Protein 3F6W (pdb70)

CATH classification: 1.10.260.40

Solvent-accessible surface area: 20009 Å² total

B-factor: mean 38.24, std 22.15, range [5.57, 140.57]

Organism: Pseudomonas syringae pv. tomato (strain ATCC BAA-871 / DC3000) (NCBI:txid223283)

InterPro domains:
  IPR001387 Cro/C1-type, helix-turn-helix domain [PS50943] (16-70)
  IPR001387 Cro/C1-type, helix-turn-helix domain [SM00530] (15-70)
  IPR001387 Cro/C1-type, helix-turn-helix domain [cd00093] (16-70)
  IPR010982 Lambda repressor-like, DNA-binding domain superfamily [G3DSA:1.10.260.40] (1-80)
  IPR010982 Lambda repressor-like, DNA-binding domain superfamily [SSF47413] (8-72)

Secondary structure (DSSP, 8-state):
--HHHHHHHHHHHHHHHHHHHHHHHHT--HHHHHHHHTS-HHHHHHHHTTSSPPPTTT--HHHHHT--HHHHHHHHH---/-HHHHHHHHHHHHHHHHHHHHHHHHT--HHHHHHHHTS-HHHHHHHHTTSSPPPTTT--HHHHHT--HHHHHHHHH----/-HHHHHHHHHHHHHHHHHHHHHHHHT--HHHHHHHHTS-HHHHHHHHTTSSPPPTTT--HHHHHT--HHHHHHHHH----/--HHHHHHHHHHHHHHHHHHHHHHHHT--HHHHHHHHTS-HHHHHHHHTTSSPPPTTT--HHHHHT--HHHHHHHHH---/-HHHHHHHHHHHHHHHHHHHHHHHT--HHHHHHHHTS-HHHHHHHHTTSS---TTT--TTTTTT--HHHHHHHHH---

Radius of gyration: 25.27 Å; Cα contacts (8 Å, |Δi|>4): 432; chains: 5; bounding box: 56×55×74 Å

Structure (mmCIF, N/CA/C/O backbone):
data_3F6W
#
_entry.id   3F6W
#
_cell.length_a   90.196
_cell.length_b   48.306
_cell.length_c   111.424
_cell.angle_alpha   90.00
_cell.angle_beta   98.00
_cell.angle_gamma   90.00
#
_symmetry.space_group_name_H-M   'C 1 2 1'
#
loop_
_entity.id
_entity.type
_entity.pdbx_description
1 polymer 'XRE-family like protein'
2 non-polymer 2-[BIS-(2-HYDROXY-ETHYL)-AMINO]-2-HYDROXYMETHYL-PROPANE-1,3-DIOL
3 water water
#
loop_
_atom_site.group_PDB
_atom_site.id
_atom_site.type_symbol
_atom_site.label_atom_id
_atom_site.label_alt_id
_atom_site.label_comp_id
_atom_site.label_asym_id
_atom_site.label_entity_id
_atom_site.label_seq_id
_atom_site.pdbx_PDB_ins_code
_atom_site.Cartn_x
_atom_site.Cartn_y
_atom_site.Cartn_z
_atom_site.occupancy
_atom_site.B_iso_or_equiv
_atom_site.auth_seq_id
_atom_site.auth_comp_id
_atom_site.auth_asym_id
_atom_site.auth_atom_id
_atom_site.pdbx_PDB_model_num
ATOM 1 N N . SER A 1 1 ? -2.840 2.844 69.775 1.00 22.97 -2 SER A N 1
ATOM 2 C CA . SER A 1 1 ? -3.491 1.852 68.918 1.00 18.65 -2 SER A CA 1
ATOM 3 C C . SER A 1 1 ? -2.705 1.681 67.615 1.00 16.78 -2 SER A C 1
ATOM 4 O O . SER A 1 1 ? -1.610 2.228 67.482 1.00 21.32 -2 SER A O 1
ATOM 7 N N . ASN A 1 2 ? -3.259 0.922 66.664 1.00 15.62 -1 ASN A N 1
ATOM 8 C CA . ASN A 1 2 ? -2.620 0.732 65.354 1.00 17.49 -1 ASN A CA 1
ATOM 9 C C . ASN A 1 2 ? -3.268 1.606 64.274 1.00 17.77 -1 ASN A C 1
ATOM 10 O O . ASN A 1 2 ? -3.055 1.399 63.072 1.00 17.57 -1 ASN A O 1
ATOM 15 N N . ALA A 1 3 ? -4.040 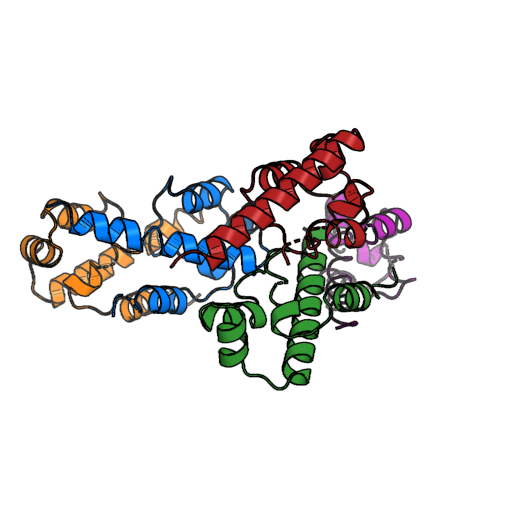2.593 64.713 1.00 18.12 0 ALA A N 1
ATOM 16 C CA . ALA A 1 3 ? -4.836 3.417 63.809 1.00 21.72 0 ALA A CA 1
ATOM 17 C C . ALA A 1 3 ? -4.022 4.075 62.699 1.00 17.32 0 ALA A C 1
ATOM 18 O O . ALA A 1 3 ? -4.427 4.076 61.532 1.00 15.79 0 ALA A O 1
ATOM 20 N N . THR A 1 4 ? -2.885 4.655 63.063 1.00 15.63 1 THR A N 1
ATOM 21 C CA . THR A 1 4 ? -2.097 5.392 62.087 1.00 12.63 1 THR A CA 1
ATOM 22 C C . THR A 1 4 ? -1.680 4.505 60.919 1.00 19.65 1 THR A C 1
ATOM 23 O O . THR A 1 4 ? -1.817 4.889 59.752 1.00 16.23 1 THR A O 1
ATOM 27 N N . LYS A 1 5 ? -1.180 3.313 61.224 1.00 17.42 2 LYS A N 1
ATOM 28 C CA . LYS A 1 5 ? -0.746 2.417 60.150 1.00 16.64 2 LYS A CA 1
ATOM 29 C C . LYS A 1 5 ? -1.921 1.811 59.404 1.00 14.04 2 LYS A C 1
ATOM 30 O O . LYS A 1 5 ? -1.856 1.610 58.192 1.00 20.41 2 LYS A O 1
ATOM 36 N N . THR A 1 6 ? -2.981 1.501 60.130 1.00 16.94 3 THR A N 1
ATOM 37 C CA . THR A 1 6 ? -4.199 0.998 59.498 1.00 22.92 3 THR A CA 1
ATOM 38 C C . THR A 1 6 ? -4.671 1.941 58.401 1.00 21.75 3 THR A C 1
ATOM 39 O O . THR A 1 6 ? -5.033 1.509 57.301 1.00 15.03 3 THR A O 1
ATOM 43 N N . ILE A 1 7 ? -4.676 3.234 58.707 1.00 17.31 4 ILE A N 1
ATOM 44 C CA . ILE A 1 7 ? -5.132 4.225 57.738 1.00 11.11 4 ILE A CA 1
ATOM 45 C C . ILE A 1 7 ? -4.098 4.387 56.615 1.00 12.93 4 ILE A C 1
ATOM 46 O O . ILE A 1 7 ? -4.450 4.451 55.431 1.00 14.46 4 ILE A O 1
ATOM 51 N N . HIS A 1 8 ? -2.822 4.430 56.979 1.00 14.45 5 HIS A N 1
ATOM 52 C CA . HIS A 1 8 ? -1.789 4.518 55.956 1.00 17.26 5 HIS A CA 1
ATOM 53 C C . HIS A 1 8 ? -1.898 3.359 54.966 1.00 15.07 5 HIS A C 1
ATOM 54 O O . HIS A 1 8 ? -1.779 3.541 53.751 1.00 14.52 5 HIS A O 1
ATOM 61 N N . ASN A 1 9 ? -2.088 2.154 55.485 1.00 14.34 6 ASN A N 1
ATOM 62 C CA . ASN A 1 9 ? -2.081 0.989 54.607 1.00 15.87 6 ASN A CA 1
ATOM 63 C C . ASN A 1 9 ? -3.218 1.035 53.605 1.00 19.03 6 ASN A C 1
ATOM 64 O O . ASN A 1 9 ? -3.054 0.649 52.452 1.00 14.85 6 ASN A O 1
ATOM 69 N N . ALA A 1 10 ? -4.380 1.509 54.043 1.00 14.64 7 ALA A N 1
ATOM 70 C CA . ALA A 1 10 ? -5.522 1.587 53.143 1.00 14.43 7 ALA A CA 1
ATOM 71 C C . ALA A 1 10 ? -5.319 2.639 52.060 1.00 15.76 7 ALA A C 1
ATOM 72 O O . ALA A 1 10 ? -5.729 2.458 50.916 1.00 13.66 7 ALA A O 1
ATOM 74 N N . ARG A 1 11 ? -4.725 3.766 52.425 1.00 9.55 8 ARG A N 1
ATOM 75 C CA . ARG A 1 11 ? -4.530 4.819 51.446 1.00 11.31 8 ARG A CA 1
ATOM 76 C C . ARG A 1 11 ? -3.530 4.350 50.406 1.00 15.06 8 ARG A C 1
ATOM 77 O O . ARG A 1 11 ? -3.675 4.635 49.218 1.00 15.02 8 ARG A O 1
ATOM 85 N N . TYR A 1 12 ? -2.520 3.621 50.866 1.00 9.71 9 TYR A N 1
ATOM 86 C CA . TYR A 1 12 ? -1.518 3.078 49.954 1.00 14.74 9 TYR A CA 1
ATOM 87 C C . TYR A 1 12 ? -2.172 2.050 49.030 1.00 13.05 9 TYR A C 1
ATOM 88 O O . TYR A 1 12 ? -1.936 2.044 47.823 1.00 15.26 9 TYR A O 1
ATOM 97 N N . GLN A 1 13 ? -3.037 1.202 49.580 1.00 12.51 10 GLN A N 1
ATOM 98 C CA A GLN A 1 13 ? -3.678 0.198 48.741 0.50 15.87 10 GLN A CA 1
ATOM 99 C CA B GLN A 1 13 ? -3.723 0.194 48.770 0.50 16.58 10 GLN A CA 1
ATOM 100 C C . GLN A 1 13 ? -4.611 0.848 47.723 1.00 12.19 10 GLN A C 1
ATOM 101 O O . GLN A 1 13 ? -4.685 0.395 46.574 1.00 15.81 10 GLN A O 1
ATOM 112 N N . ALA A 1 14 ? -5.290 1.917 48.133 1.00 16.97 11 ALA A N 1
ATOM 113 C CA . ALA A 1 14 ? -6.167 2.665 47.236 1.00 14.71 11 ALA A CA 1
ATOM 114 C C . ALA A 1 14 ? -5.359 3.293 46.108 1.00 17.86 11 ALA A C 1
ATOM 115 O O . ALA A 1 14 ? -5.769 3.265 44.945 1.00 14.57 11 ALA A O 1
ATOM 117 N N . LEU A 1 15 ? -4.194 3.844 46.440 1.00 13.36 12 LEU A N 1
ATOM 118 C CA . LEU A 1 15 ? -3.296 4.338 45.400 1.00 16.40 12 LEU A CA 1
ATOM 119 C C . LEU A 1 15 ? -2.905 3.236 44.407 1.00 16.26 12 LEU A C 1
ATOM 120 O O . LEU A 1 15 ? -2.920 3.461 43.191 1.00 13.77 12 LEU A O 1
ATOM 125 N N . LEU A 1 16 ? -2.563 2.047 44.901 1.00 13.25 13 LEU A N 1
ATOM 126 C CA . LEU A 1 16 ? -2.265 0.945 43.975 1.00 13.22 13 LEU A CA 1
ATOM 127 C C . LEU A 1 16 ? -3.476 0.601 43.087 1.00 19.07 13 LEU A C 1
ATOM 128 O O . LEU A 1 16 ? -3.324 0.314 41.894 1.00 16.12 13 LEU A O 1
ATOM 133 N N . ASP A 1 17 ? -4.661 0.602 43.684 1.00 19.32 14 ASP A N 1
ATOM 134 C CA . ASP A 1 17 ? -5.917 0.358 42.959 1.00 15.17 14 ASP A CA 1
ATOM 135 C C . ASP A 1 17 ? -6.044 1.364 41.814 1.00 18.35 14 ASP A C 1
ATOM 136 O O . ASP A 1 17 ? -6.303 0.994 40.659 1.00 17.33 14 ASP A O 1
ATOM 141 N N . LEU A 1 18 ? -5.846 2.642 42.126 1.00 14.47 15 LEU A N 1
ATOM 142 C CA . LEU A 1 18 ? -5.912 3.687 41.105 1.00 12.54 15 LEU A CA 1
ATOM 143 C C . LEU A 1 18 ? -4.862 3.519 40.030 1.00 16.11 15 LEU A C 1
ATOM 144 O O . LEU A 1 18 ? -5.130 3.785 38.853 1.00 16.90 15 LEU A O 1
ATOM 149 N N . LEU A 1 19 ? -3.666 3.083 40.419 1.00 16.41 16 LEU A N 1
ATOM 150 C CA . LEU A 1 19 ? -2.587 2.943 39.443 1.00 13.60 16 LEU A CA 1
ATOM 151 C C . LEU A 1 19 ? -2.859 1.790 38.498 1.00 16.38 16 LEU A C 1
ATOM 152 O O . LEU A 1 19 ? -2.525 1.858 37.310 1.00 17.27 16 LEU A O 1
ATOM 157 N N . LEU A 1 20 ? -3.437 0.722 39.033 1.00 19.96 17 LEU A N 1
ATOM 158 C CA . LEU A 1 20 ? -3.781 -0.424 38.202 1.00 16.37 17 LEU A CA 1
ATOM 159 C C . LEU A 1 20 ? -4.887 -0.015 37.232 1.00 19.34 17 LEU A C 1
ATOM 160 O O . LEU A 1 20 ? -4.820 -0.312 36.041 1.00 17.85 17 LEU A O 1
ATOM 165 N N . GLU A 1 21 ? -5.903 0.679 37.741 1.00 19.80 18 GLU A N 1
ATOM 166 C CA . GLU A 1 21 ? -6.941 1.215 36.862 1.00 22.60 18 GLU A CA 1
ATOM 167 C C . GLU A 1 21 ? -6.318 2.031 35.725 1.00 18.40 18 GLU A C 1
ATOM 168 O O . GLU A 1 21 ? -6.709 1.907 34.557 1.00 17.48 18 GLU A O 1
ATOM 174 N N . ALA A 1 22 ? -5.360 2.889 36.074 1.00 15.22 19 ALA A N 1
ATOM 175 C CA . ALA A 1 22 ? -4.721 3.757 35.080 1.00 17.54 19 ALA A CA 1
ATOM 176 C C . ALA A 1 22 ? -3.904 2.976 34.053 1.00 20.15 19 ALA A C 1
ATOM 177 O O . ALA A 1 22 ? -3.981 3.257 32.853 1.00 20.29 19 ALA A O 1
ATOM 179 N N . ARG A 1 23 ? -3.124 1.996 34.502 1.00 17.64 20 ARG A N 1
ATOM 180 C CA . ARG A 1 23 ? -2.318 1.240 33.534 1.00 20.15 20 ARG A CA 1
ATOM 181 C C . ARG A 1 23 ? -3.216 0.441 32.597 1.00 24.34 20 ARG A C 1
ATOM 182 O O . ARG A 1 23 ? -3.013 0.420 31.377 1.00 20.65 20 ARG A O 1
ATOM 190 N N . SER A 1 24 ? -4.208 -0.219 33.182 1.00 17.12 21 SER A N 1
ATOM 191 C CA . SER A 1 24 ? -5.186 -0.967 32.402 1.00 22.83 21 SER A CA 1
ATOM 192 C C . SER A 1 24 ? -5.902 -0.073 31.390 1.00 24.37 21 SER A C 1
ATOM 193 O O . SER A 1 24 ? -6.115 -0.472 30.249 1.00 21.90 21 SER A O 1
ATOM 196 N N . ALA A 1 25 ? -6.287 1.130 31.808 1.00 19.01 22 ALA A N 1
ATOM 197 C CA . ALA A 1 25 ? -6.990 2.052 30.912 1.00 19.68 22 ALA A CA 1
ATOM 198 C C . ALA A 1 25 ? -6.100 2.486 29.759 1.00 20.67 22 ALA A C 1
ATOM 199 O O . ALA A 1 25 ? -6.583 2.746 28.653 1.00 21.78 22 ALA A O 1
ATOM 201 N N . ALA A 1 26 ? -4.805 2.588 30.034 1.00 18.88 23 ALA A N 1
ATOM 202 C CA . ALA A 1 26 ? -3.846 3.059 29.033 1.00 21.66 23 ALA A CA 1
ATOM 203 C C . ALA A 1 26 ? -3.559 1.977 27.990 1.00 20.35 23 ALA A C 1
ATOM 204 O O . ALA A 1 26 ? -2.994 2.254 26.928 1.00 26.69 23 ALA A O 1
ATOM 206 N N . GLY A 1 27 ? -3.961 0.746 28.292 1.00 19.65 24 GLY A N 1
ATOM 207 C CA . GLY A 1 27 ? -3.736 -0.373 27.396 1.00 26.26 24 GLY A CA 1
ATOM 208 C C . GLY A 1 27 ? -2.276 -0.776 27.333 1.00 38.63 24 GLY A C 1
ATOM 209 O O . GLY A 1 27 ? -1.773 -1.186 26.287 1.00 32.45 24 GLY A O 1
ATOM 210 N N . ILE A 1 28 ? -1.592 -0.649 28.462 1.00 24.24 25 ILE A N 1
ATOM 211 C CA . ILE A 1 28 ? -0.159 -0.944 28.547 1.00 29.74 25 ILE A CA 1
ATOM 212 C C . ILE A 1 28 ? 0.090 -2.139 29.451 1.00 43.12 25 ILE A C 1
ATOM 213 O O . ILE A 1 28 ? -0.381 -2.153 30.584 1.00 28.95 25 ILE A O 1
ATOM 218 N N . THR A 1 29 ? 0.823 -3.141 28.968 1.00 22.97 26 THR A N 1
ATOM 219 C CA . THR A 1 29 ? 1.114 -4.306 29.800 1.00 16.58 26 THR A CA 1
ATOM 220 C C . THR A 1 29 ? 2.186 -3.959 30.835 1.00 13.40 26 THR A C 1
ATOM 221 O O . THR A 1 29 ? 2.891 -2.954 30.696 1.00 21.38 26 THR A O 1
ATOM 225 N N . GLN A 1 30 ? 2.324 -4.801 31.853 1.00 23.76 27 GLN A N 1
ATOM 226 C CA . GLN A 1 30 ? 3.406 -4.634 32.819 1.00 25.91 27 GLN A CA 1
ATOM 227 C C . GLN A 1 30 ? 4.766 -4.646 32.106 1.00 28.10 27 GLN A C 1
ATOM 228 O O . GLN A 1 30 ? 5.613 -3.789 32.347 1.00 22.80 27 GLN A O 1
ATOM 234 N N . LYS A 1 31 ? 4.962 -5.621 31.224 1.00 31.91 28 LYS A N 1
ATOM 235 C CA . LYS A 1 31 ? 6.221 -5.754 30.498 1.00 28.00 28 LYS A CA 1
ATOM 236 C C . LYS A 1 31 ? 6.546 -4.477 29.726 1.00 22.62 28 LYS A C 1
ATOM 237 O O . LYS A 1 31 ? 7.680 -4.005 29.736 1.00 21.31 28 LYS A O 1
ATOM 243 N N . GLU A 1 32 ? 5.533 -3.897 29.090 1.00 19.89 29 GLU A N 1
ATOM 244 C CA . GLU A 1 32 ? 5.700 -2.646 28.356 1.00 22.87 29 GLU A CA 1
ATOM 245 C C . GLU A 1 32 ? 6.006 -1.454 29.269 1.00 24.36 29 GLU A C 1
ATOM 246 O O . GLU A 1 32 ? 6.844 -0.613 28.940 1.00 23.53 29 GLU A O 1
ATOM 252 N N . LEU A 1 33 ? 5.308 -1.373 30.403 1.00 20.90 30 LEU A N 1
ATOM 253 C CA . LEU A 1 33 ? 5.579 -0.315 31.367 1.00 23.91 30 LEU A CA 1
ATOM 254 C C . LEU A 1 33 ? 7.021 -0.419 31.848 1.00 21.31 30 LEU A C 1
ATOM 255 O O . LEU A 1 33 ? 7.738 0.578 31.902 1.00 17.32 30 LEU A O 1
ATOM 260 N N . ALA A 1 34 ? 7.442 -1.631 32.198 1.00 18.86 31 ALA A N 1
ATOM 261 C CA . ALA A 1 34 ? 8.811 -1.848 32.670 1.00 19.38 31 ALA A CA 1
ATOM 262 C C . ALA A 1 34 ? 9.843 -1.400 31.631 1.00 23.58 31 ALA A C 1
ATOM 263 O O . ALA A 1 34 ? 10.813 -0.713 31.959 1.00 22.73 31 ALA A O 1
ATOM 265 N N . ALA A 1 35 ? 9.623 -1.766 30.371 1.00 22.82 32 ALA A N 1
ATOM 266 C CA . ALA A 1 35 ? 10.512 -1.323 29.302 1.00 27.24 32 ALA A CA 1
ATOM 267 C C . ALA A 1 35 ? 10.630 0.198 29.289 1.00 22.47 32 ALA A C 1
ATOM 268 O O . ALA A 1 35 ? 11.734 0.745 29.220 1.00 23.48 32 ALA A O 1
ATOM 270 N N . ARG A 1 36 ? 9.498 0.892 29.376 1.00 20.79 33 ARG A N 1
ATOM 271 C CA . ARG A 1 36 ? 9.533 2.353 29.370 1.00 17.24 33 ARG A CA 1
ATOM 272 C C . ARG A 1 36 ? 10.328 2.896 30.557 1.00 20.00 33 ARG A C 1
ATOM 273 O O . ARG A 1 36 ? 11.004 3.915 30.441 1.00 30.65 33 ARG A O 1
ATOM 281 N N . LEU A 1 37 ? 10.228 2.212 31.694 1.00 21.37 34 LEU A N 1
ATOM 282 C CA . LEU A 1 37 ? 10.886 2.656 32.926 1.00 20.73 34 LEU A CA 1
ATOM 283 C C . LEU A 1 37 ? 12.359 2.284 32.896 1.00 30.35 34 LEU A C 1
ATOM 284 O O . LEU A 1 37 ? 13.161 2.800 33.672 1.00 30.07 34 LEU A O 1
ATOM 289 N N . GLY A 1 38 ? 12.710 1.370 32.003 1.00 23.12 35 GLY A N 1
ATOM 290 C CA . GLY A 1 38 ? 14.054 0.824 32.001 1.00 23.93 35 GLY A CA 1
ATOM 291 C C . GLY A 1 38 ? 14.313 -0.028 33.235 1.00 21.00 35 GLY A C 1
ATOM 292 O O . GLY A 1 38 ? 15.420 -0.025 33.771 1.00 23.18 35 GLY A O 1
ATOM 293 N N . ARG A 1 39 ? 13.291 -0.758 33.680 1.00 23.13 36 ARG A N 1
ATOM 294 C CA . ARG A 1 39 ? 13.399 -1.671 34.822 1.00 18.51 36 ARG A CA 1
ATOM 295 C C . ARG A 1 39 ? 12.850 -3.054 34.463 1.00 26.51 36 ARG A C 1
ATOM 296 O O . ARG A 1 39 ? 12.101 -3.189 33.492 1.00 24.20 36 ARG A O 1
ATOM 304 N N . PRO A 1 40 ? 13.219 -4.091 35.242 1.00 25.16 37 PRO A N 1
ATOM 305 C CA . PRO A 1 40 ? 12.708 -5.440 34.981 1.00 25.18 37 PRO A CA 1
ATOM 306 C C . PRO A 1 40 ? 11.206 -5.459 35.187 1.00 34.99 37 PRO A C 1
ATOM 307 O O . PRO A 1 40 ? 10.707 -4.616 35.926 1.00 25.15 37 PRO A O 1
ATOM 311 N N . GLN A 1 41 ? 10.501 -6.392 34.558 1.00 20.93 38 GLN A N 1
ATOM 312 C CA . GLN A 1 41 ? 9.055 -6.476 34.748 1.00 20.78 38 GLN A CA 1
ATOM 313 C C . GLN A 1 41 ? 8.723 -6.719 36.210 1.00 34.35 38 GLN A C 1
ATOM 314 O O . GLN A 1 41 ? 7.672 -6.300 36.693 1.00 24.61 38 GLN A O 1
ATOM 320 N N . SER A 1 42 ? 9.613 -7.414 36.908 1.00 26.24 39 SER A N 1
ATOM 321 C CA . SER A 1 42 ? 9.378 -7.712 38.321 1.00 18.99 39 SER A CA 1
ATOM 322 C C . SER A 1 42 ? 9.152 -6.432 39.120 1.00 22.92 39 SER A C 1
ATOM 323 O O . SER A 1 42 ? 8.396 -6.437 40.094 1.00 24.08 39 SER A O 1
ATOM 326 N N . PHE A 1 43 ? 9.775 -5.336 38.698 1.00 20.25 40 PHE A N 1
ATOM 327 C CA . PHE A 1 43 ? 9.562 -4.050 39.375 1.00 25.76 40 PHE A CA 1
ATOM 328 C C . PHE A 1 43 ? 8.086 -3.656 39.351 1.00 21.37 40 PHE A C 1
ATOM 329 O O . PHE A 1 43 ? 7.496 -3.258 40.365 1.00 19.72 40 PHE A O 1
ATOM 337 N N . VAL A 1 44 ? 7.493 -3.754 38.171 1.00 20.60 41 VAL A N 1
ATOM 338 C CA . VAL A 1 44 ? 6.105 -3.375 37.993 1.00 14.28 41 VAL A CA 1
ATOM 339 C C . VAL A 1 44 ? 5.195 -4.371 38.685 1.00 15.67 41 VAL A C 1
ATOM 340 O O . VAL A 1 44 ? 4.282 -3.982 39.414 1.00 21.38 41 VAL A O 1
ATOM 344 N N . SER A 1 45 ? 5.453 -5.665 38.486 1.00 19.49 42 SER A N 1
ATOM 345 C CA . SER A 1 45 ? 4.581 -6.664 39.087 1.00 14.99 42 SER A CA 1
ATOM 346 C C . SER A 1 45 ? 4.617 -6.629 40.623 1.00 24.62 42 SER A C 1
ATOM 347 O O . SER A 1 45 ? 3.587 -6.755 41.271 1.00 19.03 42 SER A O 1
ATOM 350 N N . LYS A 1 46 ? 5.794 -6.443 41.205 1.00 15.63 43 LYS A N 1
ATOM 351 C CA . LYS A 1 46 ? 5.898 -6.387 42.667 1.00 16.36 43 LYS A CA 1
ATOM 352 C C . LYS A 1 46 ? 5.292 -5.097 43.215 1.00 13.60 43 LYS A C 1
ATOM 353 O O . LYS A 1 46 ? 4.748 -5.062 44.324 1.00 19.16 43 LYS A O 1
ATOM 359 N N . THR A 1 47 ? 5.401 -4.024 42.442 1.00 18.79 44 THR A N 1
ATOM 360 C CA . THR A 1 47 ? 4.763 -2.776 42.830 1.00 18.11 44 THR A CA 1
ATOM 361 C C . THR A 1 47 ? 3.249 -2.994 42.879 1.00 17.02 44 THR A C 1
ATOM 362 O O . THR A 1 47 ? 2.584 -2.681 43.881 1.00 15.71 44 THR A O 1
ATOM 366 N N . GLU A 1 48 ? 2.696 -3.566 41.817 1.00 17.02 45 GLU A N 1
ATOM 367 C CA . GLU A 1 48 ? 1.235 -3.763 41.770 1.00 18.64 45 GLU A CA 1
ATOM 368 C C . GLU A 1 48 ? 0.724 -4.776 42.793 1.00 22.97 45 GLU A C 1
ATOM 369 O O . GLU A 1 48 ? -0.381 -4.636 43.316 1.00 19.51 45 GLU A O 1
ATOM 375 N N . ASN A 1 49 ? 1.532 -5.789 43.084 1.00 19.23 46 ASN A N 1
ATOM 376 C CA . ASN A 1 49 ? 1.154 -6.808 44.052 1.00 22.41 46 ASN A CA 1
ATOM 377 C C . ASN A 1 49 ? 1.431 -6.424 45.500 1.00 24.09 46 ASN A C 1
ATOM 378 O O . ASN A 1 49 ? 1.203 -7.225 46.390 1.00 19.64 46 ASN A O 1
ATOM 383 N N . ALA A 1 50 ? 1.939 -5.216 45.726 1.00 16.85 47 ALA A N 1
ATOM 384 C CA . ALA A 1 50 ? 2.342 -4.758 47.058 1.00 21.39 47 ALA A CA 1
ATOM 385 C C . ALA A 1 50 ? 3.431 -5.603 47.706 1.00 24.90 47 ALA A C 1
ATOM 386 O O . ALA A 1 50 ? 3.467 -5.749 48.937 1.00 24.12 47 ALA A O 1
ATOM 388 N N . GLU A 1 51 ? 4.319 -6.150 46.884 1.00 20.97 48 GLU A N 1
ATOM 389 C CA . GLU A 1 51 ? 5.463 -6.912 47.379 1.00 20.09 48 GLU A CA 1
ATOM 390 C C . GLU A 1 51 ? 6.752 -6.073 47.407 1.00 24.81 48 GLU A C 1
ATOM 391 O O . GLU A 1 51 ? 7.819 -6.567 47.758 1.00 34.06 48 GLU A O 1
ATOM 397 N N . ARG A 1 52 ? 6.653 -4.811 47.012 1.00 14.61 49 ARG A N 1
ATOM 398 C CA . ARG A 1 52 ? 7.751 -3.862 47.224 1.00 15.03 49 ARG A CA 1
ATOM 399 C C . ARG A 1 52 ? 7.118 -2.496 47.429 1.00 22.43 49 ARG A C 1
ATOM 400 O O . ARG A 1 52 ? 6.004 -2.288 46.984 1.00 19.89 49 ARG A O 1
ATOM 408 N N . ARG A 1 53 ? 7.827 -1.574 48.076 1.00 16.81 50 ARG A N 1
ATOM 409 C CA . ARG A 1 53 ? 7.258 -0.259 48.394 1.00 24.98 50 ARG A CA 1
ATOM 410 C C . ARG A 1 53 ? 7.618 0.766 47.320 1.00 17.73 50 ARG A C 1
ATOM 411 O O . ARG A 1 53 ? 8.771 0.854 46.893 1.00 14.99 50 ARG A O 1
ATOM 419 N N A LEU A 1 54 ? 6.617 1.506 46.852 0.50 27.22 51 LEU A N 1
ATOM 420 N N B LEU A 1 54 ? 6.636 1.566 46.922 0.50 7.43 51 LEU A N 1
ATOM 421 C CA A LEU A 1 54 ? 6.845 2.590 45.903 0.50 18.77 51 LEU A CA 1
ATOM 422 C CA B LEU A 1 54 ? 6.840 2.564 45.875 0.50 18.59 51 LEU A CA 1
ATOM 423 C C A LEU A 1 54 ? 7.174 3.851 46.669 0.50 13.66 51 LEU A C 1
ATOM 424 C C B LEU A 1 54 ? 7.066 3.950 46.481 0.50 6.93 51 LEU A C 1
ATOM 425 O O A LEU A 1 54 ? 6.452 4.219 47.594 0.50 10.77 51 LEU A O 1
ATOM 426 O O B LEU A 1 54 ? 6.170 4.501 47.123 0.50 11.68 51 LEU A O 1
ATOM 435 N N . ASP A 1 55 ? 8.258 4.510 46.287 1.00 14.89 52 ASP A N 1
ATOM 436 C CA . ASP A 1 55 ? 8.553 5.837 46.816 1.00 10.39 52 ASP A CA 1
ATOM 437 C C . ASP A 1 55 ? 8.007 6.904 45.859 1.00 21.56 52 ASP A C 1
ATOM 438 O O . ASP A 1 55 ? 7.551 6.594 44.749 1.00 13.08 52 ASP A O 1
ATOM 443 N N . VAL A 1 56 ? 8.005 8.154 46.296 1.00 13.67 53 VAL A N 1
ATOM 444 C CA . VAL A 1 56 ? 7.337 9.181 45.493 1.00 12.86 53 VAL A CA 1
ATOM 445 C C . VAL A 1 56 ? 8.080 9.404 44.172 1.00 16.54 53 VAL A C 1
ATOM 446 O O . VAL A 1 56 ? 7.469 9.734 43.146 1.00 15.20 53 VAL A O 1
ATOM 450 N N . ILE A 1 57 ? 9.394 9.187 44.177 1.00 17.13 54 ILE A N 1
ATOM 451 C CA . ILE A 1 57 ? 10.161 9.320 42.942 1.00 20.09 54 ILE A CA 1
ATOM 452 C C . ILE A 1 57 ? 9.757 8.250 41.926 1.00 18.87 54 ILE A C 1
ATOM 453 O O . ILE A 1 57 ? 9.451 8.560 40.776 1.00 16.77 54 ILE A O 1
ATOM 458 N N . GLU A 1 58 ? 9.758 6.992 42.353 1.00 18.26 55 GLU A N 1
ATOM 459 C CA . GLU A 1 58 ? 9.321 5.900 41.485 1.00 11.22 55 GLU A CA 1
ATOM 460 C C . GLU A 1 58 ? 7.893 6.123 41.019 1.00 12.20 55 GLU A C 1
ATOM 461 O O . GLU A 1 58 ? 7.567 5.877 39.848 1.00 15.31 55 GLU A O 1
ATOM 467 N N . PHE A 1 59 ? 7.055 6.605 41.936 1.00 13.76 56 PHE A N 1
ATOM 468 C CA . PHE A 1 59 ? 5.650 6.889 41.637 1.00 16.89 56 PHE A CA 1
ATOM 469 C C . PHE A 1 59 ? 5.511 7.896 40.499 1.00 16.46 56 PHE A C 1
ATOM 470 O O . PHE A 1 59 ? 4.738 7.679 39.554 1.00 16.91 56 PHE A O 1
ATOM 486 N N . ASP A 1 61 ? 7.568 8.485 38.143 1.00 16.17 58 ASP A N 1
ATOM 487 C CA . ASP A 1 61 ? 8.027 7.889 36.879 1.00 15.85 58 ASP A CA 1
ATOM 488 C C . ASP A 1 61 ? 7.025 6.851 36.364 1.00 21.50 58 ASP A C 1
ATOM 489 O O . ASP A 1 61 ? 6.800 6.716 35.154 1.00 18.21 58 ASP A O 1
ATOM 494 N N . PHE A 1 62 ? 6.445 6.110 37.301 1.00 14.33 59 PHE A N 1
ATOM 495 C CA . PHE A 1 62 ? 5.454 5.073 37.005 1.00 15.32 59 PHE A CA 1
ATOM 496 C C . PHE A 1 62 ? 4.273 5.740 36.297 1.00 21.33 59 PHE A C 1
ATOM 497 O O . PHE A 1 62 ? 3.825 5.294 35.234 1.00 20.70 59 PHE A O 1
ATOM 505 N N . CYS A 1 63 ? 3.792 6.831 36.882 1.00 15.92 60 CYS A N 1
ATOM 506 C CA . CYS A 1 63 ? 2.705 7.613 36.296 1.00 16.91 60 CYS A CA 1
ATOM 507 C C . CYS A 1 63 ? 3.030 8.108 34.885 1.00 20.68 60 CYS A C 1
ATOM 508 O O . CYS A 1 63 ? 2.235 7.928 33.947 1.00 19.14 60 CYS A O 1
ATOM 511 N N . ARG A 1 64 ? 4.196 8.734 34.730 1.00 19.04 61 ARG A N 1
ATOM 512 C CA . ARG A 1 64 ? 4.597 9.232 33.418 1.00 21.45 61 ARG A CA 1
ATOM 513 C C . ARG A 1 64 ? 4.662 8.078 32.422 1.00 25.67 61 ARG A C 1
ATOM 514 O O . ARG A 1 64 ? 4.293 8.232 31.259 1.00 24.53 61 ARG A O 1
ATOM 522 N N . GLY A 1 65 ? 5.111 6.918 32.885 1.00 15.23 62 GLY A N 1
ATOM 523 C CA . GLY A 1 65 ? 5.242 5.760 32.011 1.00 18.84 62 GLY A CA 1
ATOM 524 C C . GLY A 1 65 ? 3.898 5.277 31.473 1.00 24.34 62 GLY A C 1
ATOM 525 O O . GLY A 1 65 ? 3.806 4.729 30.372 1.00 22.33 62 GLY A O 1
ATOM 526 N N . ILE A 1 66 ? 2.843 5.475 32.250 1.00 23.76 63 ILE A N 1
ATOM 527 C CA . ILE A 1 66 ? 1.513 5.089 31.783 1.00 18.80 63 ILE A CA 1
ATOM 528 C C . ILE A 1 66 ? 0.738 6.245 31.159 1.00 20.72 63 ILE A C 1
ATOM 529 O O . ILE A 1 66 ? -0.315 6.039 30.572 1.00 30.38 63 ILE A O 1
ATOM 534 N N . GLY A 1 67 ? 1.250 7.460 31.294 1.00 17.50 64 GLY A N 1
ATOM 535 C CA . GLY A 1 67 ? 0.614 8.604 30.676 1.00 25.26 64 GLY A CA 1
ATOM 536 C C . GLY A 1 67 ? -0.290 9.403 31.591 1.00 42.45 64 GLY A C 1
ATOM 537 O O . GLY A 1 67 ? -1.027 10.270 31.131 1.00 35.02 64 GLY A O 1
ATOM 538 N N A THR A 1 68 ? -0.251 9.121 32.890 0.50 26.51 65 THR A N 1
ATOM 539 N N B THR A 1 68 ? -0.223 9.111 32.887 0.50 26.55 65 THR A N 1
ATOM 540 C CA A THR A 1 68 ? -1.122 9.828 33.827 0.50 28.73 65 THR A CA 1
ATOM 541 C CA B THR A 1 68 ? -1.039 9.801 33.878 0.50 19.22 65 THR A CA 1
ATOM 542 C C A THR A 1 68 ? -0.365 10.799 34.734 0.50 20.76 65 THR A C 1
ATOM 543 C C B THR A 1 68 ? -0.259 10.906 34.572 0.50 33.13 65 THR A C 1
ATOM 544 O O A THR A 1 68 ? 0.725 10.497 35.218 0.50 67.26 65 THR A O 1
ATOM 545 O O B THR A 1 68 ? 0.953 10.796 34.765 0.50 15.55 65 THR A O 1
ATOM 552 N N . ASP A 1 69 ? -0.960 11.971 34.950 1.00 26.06 66 ASP A N 1
ATOM 553 C CA . ASP A 1 69 ? -0.352 13.051 35.724 1.00 18.83 66 ASP A CA 1
ATOM 554 C C . ASP A 1 69 ? -0.254 12.659 37.202 1.00 19.45 66 ASP A C 1
ATOM 555 O O . ASP A 1 69 ? -1.274 12.457 37.862 1.00 24.76 66 ASP A O 1
ATOM 560 N N . PRO A 1 70 ? 0.977 12.539 37.728 1.00 18.06 67 PRO A N 1
ATOM 561 C CA . PRO A 1 70 ? 1.140 12.097 39.123 1.00 17.46 67 PRO A CA 1
ATOM 562 C C . PRO A 1 70 ? 0.550 13.086 40.124 1.00 21.65 67 PRO A C 1
ATOM 563 O O . PRO A 1 70 ? -0.015 12.662 41.126 1.00 17.68 67 PRO A O 1
ATOM 567 N N . TYR A 1 71 ? 0.686 14.381 39.862 1.00 18.74 68 TYR A N 1
ATOM 568 C CA . TYR A 1 71 ? 0.131 15.386 40.759 1.00 20.03 68 TYR A CA 1
ATOM 569 C C . TYR A 1 71 ? -1.392 15.263 40.826 1.00 21.52 68 TYR A C 1
ATOM 570 O O . TYR A 1 71 ? -1.990 15.393 41.894 1.00 23.90 68 TYR A O 1
ATOM 579 N N . ALA A 1 72 ? -2.010 15.021 39.675 1.00 28.34 69 ALA A N 1
ATOM 580 C CA . ALA A 1 72 ? -3.456 14.889 39.601 1.00 25.33 69 ALA A CA 1
ATOM 581 C C . ALA A 1 72 ? -3.931 13.623 40.311 1.00 23.90 69 ALA A C 1
ATOM 582 O O . ALA A 1 72 ? -4.966 13.629 40.978 1.00 21.34 69 ALA A O 1
ATOM 584 N N . LEU A 1 73 ? -3.188 12.531 40.164 1.00 19.47 70 LEU A N 1
ATOM 5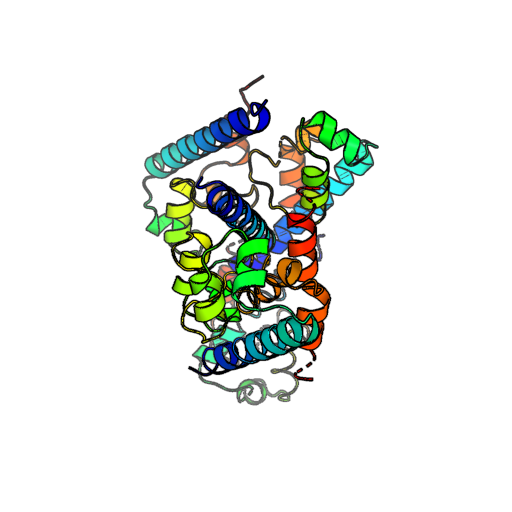85 C CA . LEU A 1 73 ? -3.591 11.288 40.814 1.00 18.88 70 LEU A CA 1
ATOM 586 C C . LEU A 1 73 ? -3.531 11.463 42.329 1.00 17.13 70 LEU A C 1
ATOM 587 O O . LEU A 1 73 ? -4.460 11.093 43.047 1.00 21.47 70 LEU A O 1
ATOM 592 N N . LEU A 1 74 ? -2.446 12.050 42.821 1.00 19.74 71 LEU A N 1
ATOM 593 C CA . LEU A 1 74 ? -2.340 12.291 44.256 1.00 18.54 71 LEU A CA 1
ATOM 594 C C . LEU A 1 74 ? -3.480 13.177 44.777 1.00 21.46 71 LEU A C 1
ATOM 595 O O . LEU A 1 74 ? -4.018 12.941 45.861 1.00 17.70 71 LEU A O 1
ATOM 600 N N . SER A 1 75 ? -3.832 14.198 44.006 1.00 20.97 72 SER A N 1
ATOM 601 C CA . SER A 1 75 ? -4.894 15.118 44.407 1.00 15.89 72 SER A CA 1
ATOM 602 C C . SER A 1 75 ? -6.222 14.397 44.556 1.00 23.90 72 SER A C 1
ATOM 603 O O . SER A 1 75 ? -6.978 14.632 45.503 1.00 26.55 72 SER A O 1
ATOM 606 N N . LYS A 1 76 ? -6.489 13.510 43.610 1.00 22.91 73 LYS A N 1
ATOM 607 C CA . LYS A 1 76 ? -7.697 12.711 43.610 1.00 22.04 73 LYS A CA 1
ATOM 608 C C . LYS A 1 76 ? -7.728 11.777 44.807 1.00 44.62 73 LYS A C 1
ATOM 609 O O . LYS A 1 76 ? -8.751 11.632 45.468 1.00 24.92 73 LYS A O 1
ATOM 615 N N . LEU A 1 77 ? -6.601 11.135 45.083 1.00 22.41 7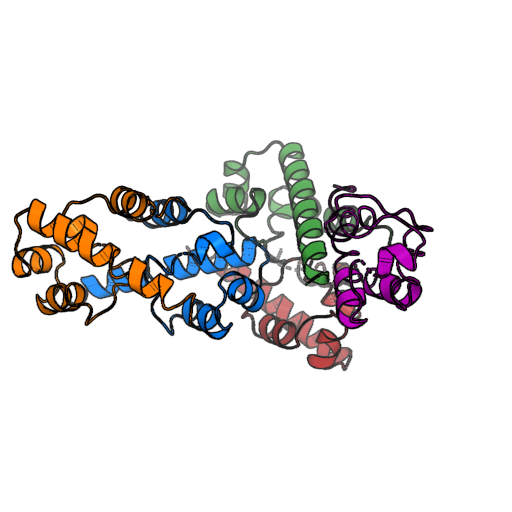4 LEU A N 1
ATOM 616 C CA . LEU A 1 77 ? -6.519 10.252 46.233 1.00 24.49 74 LEU A CA 1
ATOM 617 C C . LEU A 1 77 ? -6.810 11.021 47.513 1.00 39.69 74 LEU A C 1
ATOM 618 O O . LEU A 1 77 ? -7.578 10.575 48.357 1.00 33.51 74 LEU A O 1
ATOM 623 N N . GLU A 1 78 ? -6.208 12.194 47.646 1.00 21.67 75 GLU A N 1
ATOM 624 C CA . GLU A 1 78 ? -6.364 12.979 48.855 1.00 22.51 75 GLU A CA 1
ATOM 625 C C . GLU A 1 78 ? -7.788 13.481 49.019 1.00 31.21 75 GLU A C 1
ATOM 626 O O . GLU A 1 78 ? -8.277 13.617 50.137 1.00 28.77 75 GLU A O 1
ATOM 632 N N . ALA A 1 79 ? -8.457 13.716 47.898 1.00 29.69 76 ALA A N 1
ATOM 633 C CA . ALA A 1 79 ? -9.830 14.206 47.918 1.00 25.54 76 ALA A CA 1
ATOM 634 C C . ALA A 1 79 ? -10.762 13.196 48.583 1.00 91.32 76 ALA A C 1
ATOM 635 O O . ALA A 1 79 ? -11.893 13.521 48.952 1.00 38.89 76 ALA A O 1
ATOM 645 N N . THR A 1 81 ? -10.353 11.664 51.458 1.00 39.43 78 THR A N 1
ATOM 646 C CA . THR A 1 81 ? -10.487 11.894 52.891 1.00 58.77 78 THR A CA 1
ATOM 647 C C . THR A 1 81 ? -10.595 13.394 53.163 1.00 88.58 78 THR A C 1
ATOM 648 O O . THR A 1 81 ? -9.680 14.013 53.708 1.00 40.06 78 THR A O 1
ATOM 652 N N . PRO A 1 82 ? -11.729 13.985 52.770 1.00 51.81 79 PRO A N 1
ATOM 653 C CA . PRO A 1 82 ? -11.987 15.421 52.921 1.00 82.87 79 PRO A CA 1
ATOM 654 C C . PRO A 1 82 ? -11.869 15.880 54.370 1.00 67.09 79 PRO A C 1
ATOM 655 O O . PRO A 1 82 ? -11.460 17.020 54.591 1.00 86.98 79 PRO A O 1
ATOM 659 N N . ASN B 1 2 ? 23.674 0.392 37.626 1.00 40.79 -1 ASN B N 1
ATOM 660 C CA . ASN B 1 2 ? 22.455 0.656 36.870 1.00 43.49 -1 ASN B CA 1
ATOM 661 C C . ASN B 1 2 ? 22.169 2.158 36.784 1.00 44.57 -1 ASN B C 1
ATOM 662 O O . ASN B 1 2 ? 21.934 2.814 37.799 1.00 39.89 -1 ASN B O 1
ATOM 667 N N . ALA B 1 3 ? 22.205 2.699 35.568 1.00 35.62 0 ALA B N 1
ATOM 668 C CA . ALA B 1 3 ? 22.013 4.132 35.354 1.00 28.37 0 ALA B CA 1
ATOM 669 C C . ALA B 1 3 ? 20.693 4.655 35.921 1.00 33.94 0 ALA B C 1
ATOM 670 O O . ALA B 1 3 ? 20.671 5.693 36.588 1.00 22.00 0 ALA B O 1
ATOM 672 N N . THR B 1 4 ? 19.592 3.961 35.642 1.00 17.42 1 THR B N 1
ATOM 673 C CA . THR B 1 4 ? 18.295 4.446 36.124 1.00 22.90 1 THR B CA 1
ATOM 674 C C . THR B 1 4 ? 18.266 4.455 37.647 1.00 22.79 1 THR B C 1
ATOM 675 O O . THR B 1 4 ? 17.700 5.359 38.263 1.00 34.30 1 THR B O 1
ATOM 679 N N A LYS B 1 5 ? 18.872 3.432 38.237 0.50 22.78 2 LYS B N 1
ATOM 680 N N B LYS B 1 5 ? 18.891 3.462 38.266 0.50 23.32 2 LYS B N 1
ATOM 681 C CA A LYS B 1 5 ? 18.950 3.311 39.683 0.50 26.56 2 LYS B CA 1
ATOM 682 C CA B LYS B 1 5 ? 18.877 3.373 39.725 0.50 24.72 2 LYS B CA 1
ATOM 683 C C A LYS B 1 5 ? 19.751 4.483 40.223 0.50 40.93 2 LYS B C 1
ATOM 684 C C B LYS B 1 5 ? 19.849 4.355 40.385 0.50 51.81 2 LYS B C 1
ATOM 685 O O A LYS B 1 5 ? 19.270 5.255 41.045 0.50 19.49 2 LYS B O 1
ATOM 686 O O B LYS B 1 5 ? 19.577 4.871 41.463 0.50 14.16 2 LYS B O 1
ATOM 697 N N . THR B 1 6 ? 20.981 4.612 39.741 1.00 24.17 3 THR B N 1
ATOM 698 C CA . THR B 1 6 ? 21.873 5.693 40.168 1.00 18.65 3 THR B CA 1
ATOM 699 C C . THR B 1 6 ? 21.151 7.042 40.158 1.00 18.17 3 THR B C 1
ATOM 700 O O . THR B 1 6 ? 21.239 7.814 41.115 1.00 16.48 3 THR B O 1
ATOM 704 N N . ILE B 1 7 ? 20.418 7.310 39.082 1.00 13.47 4 ILE B N 1
ATOM 705 C CA . ILE B 1 7 ? 19.666 8.547 38.982 1.00 19.03 4 ILE B CA 1
ATOM 706 C C . ILE B 1 7 ? 18.544 8.597 40.018 1.00 21.66 4 ILE B C 1
ATOM 707 O O . ILE B 1 7 ? 18.366 9.617 40.696 1.00 15.13 4 ILE B O 1
ATOM 712 N N . HIS B 1 8 ? 17.803 7.504 40.171 1.00 18.03 5 HIS B N 1
ATOM 713 C CA . HIS B 1 8 ? 16.753 7.503 41.186 1.00 17.11 5 HIS B CA 1
ATOM 714 C C . HIS B 1 8 ? 17.311 7.813 42.569 1.00 21.94 5 HIS B C 1
ATOM 715 O O . HIS B 1 8 ? 16.733 8.602 43.322 1.00 20.03 5 HIS B O 1
ATOM 722 N N . ASN B 1 9 ? 18.426 7.182 42.928 1.00 15.15 6 ASN B N 1
ATOM 723 C CA . ASN B 1 9 ? 18.908 7.298 44.300 1.00 12.64 6 ASN B CA 1
ATOM 724 C C . ASN B 1 9 ? 19.340 8.724 44.606 1.00 15.60 6 ASN B C 1
ATOM 725 O O . ASN B 1 9 ? 19.207 9.196 45.722 1.00 13.87 6 ASN B O 1
ATOM 730 N N . ALA B 1 10 ? 19.865 9.404 43.595 1.00 14.11 7 ALA B N 1
ATOM 731 C CA . ALA B 1 10 ? 20.252 10.796 43.747 1.00 13.14 7 ALA B CA 1
ATOM 732 C C . ALA B 1 10 ? 19.045 11.709 43.851 1.00 14.47 7 ALA B C 1
ATOM 733 O O . ALA B 1 10 ? 19.072 12.694 44.586 1.00 14.27 7 ALA B O 1
ATOM 735 N N . ARG B 1 11 ? 17.992 11.407 43.098 1.00 12.86 8 ARG B N 1
ATOM 736 C CA . ARG B 1 11 ? 16.783 12.220 43.179 1.00 13.73 8 ARG B CA 1
ATOM 737 C C . ARG B 1 11 ? 16.148 12.010 44.559 1.00 17.63 8 ARG B C 1
ATOM 738 O O . ARG B 1 11 ? 15.670 12.958 45.176 1.00 14.99 8 ARG B O 1
ATOM 746 N N . TYR B 1 12 ? 16.163 10.768 45.041 1.00 15.18 9 TYR B N 1
ATOM 747 C CA . TYR B 1 12 ? 15.632 10.468 46.371 1.00 16.28 9 TYR B CA 1
ATOM 748 C C . TYR B 1 12 ? 16.443 11.186 47.464 1.00 17.52 9 TYR B C 1
ATOM 749 O O . TYR B 1 12 ? 15.881 11.742 48.420 1.00 17.65 9 TYR B O 1
ATOM 758 N N A GLN B 1 13 ? 17.762 11.192 47.331 0.50 11.85 10 GLN B N 1
ATOM 759 N N B GLN B 1 13 ? 17.761 11.177 47.313 0.50 11.82 10 GLN B N 1
ATOM 760 C CA A GLN B 1 13 ? 18.583 11.908 48.307 0.50 23.88 10 GLN B CA 1
ATOM 761 C CA B GLN B 1 13 ? 18.633 11.897 48.235 0.50 9.70 10 GLN B CA 1
ATOM 762 C C A GLN B 1 13 ? 18.323 13.423 48.250 0.50 16.45 10 GLN B C 1
ATOM 763 C C B GLN B 1 13 ? 18.319 13.398 48.236 0.50 16.46 10 GLN B C 1
ATOM 764 O O A GLN B 1 13 ? 18.271 14.084 49.286 0.50 15.02 10 GLN B O 1
ATOM 765 O O B GLN B 1 13 ? 18.229 14.022 49.292 0.50 15.61 10 GLN B O 1
ATOM 776 N N . ALA B 1 14 ? 18.150 13.966 47.045 1.00 20.18 11 ALA B N 1
ATOM 777 C CA . ALA B 1 14 ? 17.787 15.385 46.897 1.00 22.37 11 ALA B CA 1
ATOM 778 C C . ALA B 1 14 ? 16.449 15.676 47.580 1.00 19.19 11 ALA B C 1
ATOM 779 O O . ALA B 1 14 ? 16.265 16.717 48.232 1.00 17.79 11 ALA B O 1
ATOM 781 N N . LEU B 1 15 ? 15.499 14.762 47.421 1.00 13.26 12 LEU B N 1
ATOM 782 C CA . LEU B 1 15 ? 14.224 14.860 48.126 1.00 14.37 12 LEU B CA 1
ATOM 783 C C . LEU B 1 15 ? 14.439 14.944 49.648 1.00 14.95 12 LEU B C 1
ATOM 784 O O . LEU B 1 15 ? 13.831 15.780 50.333 1.00 13.97 12 LEU B O 1
ATOM 789 N N . LEU B 1 16 ? 15.296 14.074 50.177 1.00 15.27 13 LEU B N 1
ATOM 790 C CA . LEU B 1 16 ? 15.612 14.084 51.611 1.00 11.48 13 LEU B CA 1
ATOM 791 C C . LEU B 1 16 ? 16.260 15.403 52.024 1.00 15.39 13 LEU B C 1
ATOM 792 O O . LEU B 1 16 ? 15.986 15.945 53.083 1.00 13.89 13 LEU B O 1
ATOM 797 N N . ASP B 1 17 ? 17.148 15.902 51.179 1.00 14.28 14 ASP B N 1
ATOM 798 C CA . ASP B 1 17 ? 17.793 17.194 51.443 1.00 15.31 14 ASP B CA 1
ATOM 799 C C . ASP B 1 17 ? 16.762 18.314 51.541 1.00 18.27 14 ASP B C 1
ATOM 800 O O . ASP B 1 17 ? 16.845 19.174 52.422 1.00 16.61 14 ASP B O 1
ATOM 805 N N . LEU B 1 18 ? 15.785 18.305 50.634 1.00 15.93 15 LEU B N 1
ATOM 806 C CA . LEU B 1 18 ? 14.712 19.300 50.647 1.00 14.10 15 LEU B CA 1
ATOM 807 C C . LEU B 1 18 ? 13.816 19.135 51.860 1.00 26.50 15 LEU B C 1
ATOM 808 O O . LEU B 1 18 ? 13.361 20.114 52.449 1.00 17.02 15 LEU B O 1
ATOM 813 N N . LEU B 1 19 ? 13.550 17.891 52.239 1.00 16.54 16 LEU B N 1
ATOM 814 C CA . LEU B 1 19 ? 12.762 17.647 53.436 1.00 14.20 16 LEU B CA 1
ATOM 815 C C . LEU B 1 19 ? 13.486 18.124 54.696 1.00 12.60 16 LEU B C 1
ATOM 816 O O . LEU B 1 19 ? 12.860 18.635 55.620 1.00 17.79 16 LEU B O 1
ATOM 821 N N . LEU B 1 20 ? 14.799 17.941 54.746 1.00 14.52 17 LEU B N 1
ATOM 822 C CA . LEU B 1 20 ? 15.535 18.377 55.934 1.00 16.24 17 LEU B CA 1
ATOM 823 C C . LEU B 1 20 ? 15.539 19.905 55.987 1.00 21.75 17 LEU B C 1
ATOM 824 O O . LEU B 1 20 ? 15.316 20.509 57.032 1.00 16.65 17 LEU B O 1
ATOM 829 N N . GLU B 1 21 ? 15.797 20.523 54.841 1.00 15.97 18 GLU B N 1
ATOM 830 C CA . GLU B 1 21 ? 15.700 21.974 54.723 1.00 15.10 18 GLU B CA 1
ATOM 831 C C . GLU B 1 21 ? 14.347 22.452 55.260 1.00 18.67 18 GLU B C 1
ATOM 832 O O . GLU B 1 21 ? 14.258 23.434 56.014 1.00 15.96 18 GLU B O 1
ATOM 838 N N . ALA B 1 22 ? 13.282 21.739 54.904 1.00 13.68 19 ALA B N 1
ATOM 839 C CA . ALA B 1 22 ? 11.938 22.146 55.309 1.00 15.44 19 ALA B CA 1
ATOM 840 C C . ALA B 1 22 ? 11.672 21.972 56.811 1.00 22.08 19 ALA B C 1
ATOM 841 O O . ALA B 1 22 ? 11.107 22.862 57.460 1.00 19.01 19 ALA B O 1
ATOM 843 N N . ARG B 1 23 ? 12.059 20.829 57.371 1.00 16.86 20 ARG B N 1
ATOM 844 C CA . ARG B 1 23 ? 11.898 20.639 58.810 1.00 16.44 20 ARG B CA 1
ATOM 845 C C . ARG B 1 23 ? 12.696 21.689 59.595 1.00 15.61 20 ARG B C 1
ATOM 846 O O . ARG B 1 23 ? 12.223 22.236 60.591 1.0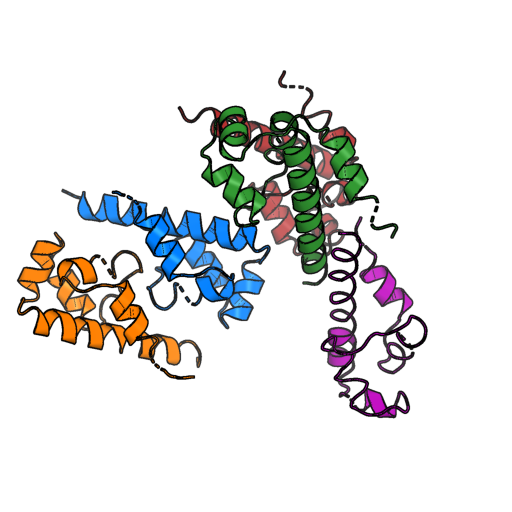0 15.87 20 ARG B O 1
ATOM 854 N N . SER B 1 24 ? 13.914 21.942 59.145 1.00 15.81 21 SER B N 1
ATOM 855 C CA . SER B 1 24 ? 14.777 22.900 59.826 1.00 25.55 21 SER B CA 1
ATOM 856 C C . SER B 1 24 ? 14.173 24.301 59.775 1.00 19.55 21 SER B C 1
ATOM 857 O O . SER B 1 24 ? 14.115 25.008 60.789 1.00 16.62 21 SER B O 1
ATOM 860 N N . ALA B 1 25 ? 13.715 24.698 58.593 1.00 12.50 22 ALA B N 1
ATOM 861 C CA . ALA B 1 25 ? 13.036 25.979 58.427 1.00 16.84 22 ALA B CA 1
ATOM 862 C C . ALA B 1 25 ? 11.787 26.084 59.307 1.00 27.63 22 ALA B C 1
ATOM 863 O O . ALA B 1 25 ? 11.495 27.142 59.874 1.00 23.49 22 ALA B O 1
ATOM 865 N N . ALA B 1 26 ? 11.045 24.987 59.429 1.00 20.97 23 ALA B N 1
ATOM 866 C CA . ALA B 1 26 ? 9.843 24.981 60.277 1.00 25.20 23 ALA B CA 1
ATOM 867 C C . ALA B 1 26 ? 10.177 25.121 61.763 1.00 26.49 23 ALA B C 1
ATOM 868 O O . ALA B 1 26 ? 9.305 25.422 62.593 1.00 26.03 23 ALA B O 1
ATOM 870 N N . GLY B 1 27 ? 11.438 24.895 62.105 1.00 17.77 24 GLY B N 1
ATOM 871 C CA . GLY B 1 27 ? 11.869 25.020 63.482 1.00 17.36 24 GLY B CA 1
ATOM 872 C C . GLY B 1 27 ? 11.477 23.890 64.418 1.00 46.93 24 GLY B C 1
ATOM 873 O O . GLY B 1 27 ? 11.463 24.083 65.624 1.00 28.43 24 GLY B O 1
ATOM 874 N N . ILE B 1 28 ? 11.168 22.709 63.892 1.00 23.81 25 ILE B N 1
ATOM 875 C CA . ILE B 1 28 ? 10.792 21.604 64.776 1.00 27.80 25 ILE B CA 1
ATOM 876 C C . ILE B 1 28 ? 11.823 20.478 64.827 1.00 28.77 25 ILE B C 1
ATOM 877 O O . ILE B 1 28 ? 12.571 20.255 63.868 1.00 24.66 25 ILE B O 1
ATOM 882 N N . THR B 1 29 ? 11.866 19.781 65.960 1.00 21.96 26 THR B N 1
ATOM 883 C CA . THR B 1 29 ? 12.793 18.672 66.147 1.00 20.81 26 THR B CA 1
ATOM 884 C C . THR B 1 29 ? 12.248 17.409 65.483 1.00 12.48 26 THR B C 1
ATOM 885 O O . THR B 1 29 ? 11.110 17.389 65.036 1.00 18.58 26 THR B O 1
ATOM 889 N N . GLN B 1 30 ? 13.074 16.366 65.451 1.00 21.83 27 GLN B N 1
ATOM 890 C CA . GLN B 1 30 ? 12.632 15.066 64.996 1.00 17.63 27 GLN B CA 1
ATOM 891 C C . GLN B 1 30 ? 11.540 14.534 65.911 1.00 13.16 27 GLN B C 1
ATOM 892 O O . GLN B 1 30 ? 10.543 14.023 65.435 1.00 20.24 27 GLN B O 1
ATOM 898 N N . LYS B 1 31 ? 11.737 14.654 67.225 1.00 20.98 28 LYS B N 1
ATOM 899 C CA . LYS B 1 31 ? 10.733 14.183 68.179 1.00 21.95 28 LYS B CA 1
ATOM 900 C C . LYS B 1 31 ? 9.405 14.908 67.984 1.00 21.04 28 LYS B C 1
ATOM 901 O O . LYS B 1 31 ? 8.333 14.311 68.112 1.00 18.07 28 LYS B O 1
ATOM 907 N N . GLU B 1 32 ? 9.469 16.197 67.659 1.00 16.89 29 GLU B N 1
ATOM 908 C CA . GLU B 1 32 ? 8.251 16.977 67.459 1.00 20.06 29 GLU B CA 1
ATOM 909 C C . GLU B 1 32 ? 7.539 16.517 66.187 1.00 17.71 29 GLU B C 1
ATOM 910 O O . GLU B 1 32 ? 6.317 16.358 66.178 1.00 20.32 29 GLU B O 1
ATOM 916 N N . LEU B 1 33 ? 8.306 16.326 65.106 1.00 15.48 30 LEU B N 1
ATOM 917 C CA . LEU B 1 33 ? 7.699 15.860 63.865 1.00 18.66 30 LEU B CA 1
ATOM 918 C C . LEU B 1 33 ? 7.065 14.497 64.106 1.00 19.92 30 LEU B C 1
ATOM 919 O O . LEU B 1 33 ? 5.962 14.224 63.630 1.00 17.97 30 LEU B O 1
ATOM 924 N N . ALA B 1 34 ? 7.767 13.649 64.853 1.00 18.52 31 ALA B N 1
ATOM 925 C CA . ALA B 1 34 ? 7.271 12.304 65.127 1.00 15.31 31 ALA B CA 1
ATOM 926 C C . ALA B 1 34 ? 5.920 12.378 65.829 1.00 27.14 31 ALA B C 1
ATOM 927 O O . ALA B 1 34 ? 4.981 11.674 65.467 1.00 18.87 31 ALA B O 1
ATOM 929 N N . ALA B 1 35 ? 5.818 13.251 66.824 1.00 22.24 32 ALA B N 1
ATOM 930 C CA . ALA B 1 35 ? 4.570 13.407 67.551 1.00 21.08 32 ALA B CA 1
ATOM 931 C C . ALA B 1 35 ? 3.449 13.880 66.623 1.00 27.05 32 ALA B C 1
ATOM 932 O O . ALA B 1 35 ? 2.322 13.409 66.724 1.00 20.59 32 ALA B O 1
ATOM 934 N N . ARG B 1 36 ? 3.741 14.800 65.710 1.00 16.23 33 ARG B N 1
ATOM 935 C CA . ARG B 1 36 ? 2.695 15.244 64.793 1.00 19.67 33 ARG B CA 1
ATOM 936 C C . ARG B 1 36 ? 2.218 14.090 63.921 1.00 24.98 33 ARG B C 1
ATOM 937 O O . ARG B 1 36 ? 1.057 14.042 63.523 1.00 19.26 33 ARG B O 1
ATOM 945 N N . LEU B 1 37 ? 3.124 13.162 63.627 1.00 15.89 34 LEU B N 1
ATOM 946 C CA . LEU B 1 37 ? 2.821 12.018 62.762 1.00 17.04 34 LEU B CA 1
ATOM 947 C C . LEU B 1 37 ? 2.190 10.853 63.501 1.00 17.01 34 LEU B C 1
ATOM 948 O O . LEU B 1 37 ? 1.634 9.946 62.885 1.00 17.49 34 LEU B O 1
ATOM 953 N N . GLY B 1 38 ? 2.319 10.848 64.819 1.00 18.13 35 GLY B N 1
ATOM 954 C CA . GLY B 1 38 ? 1.846 9.719 65.596 1.00 14.64 35 GLY B CA 1
ATOM 955 C C . GLY B 1 38 ? 2.732 8.504 65.413 1.00 18.71 35 GLY B C 1
ATOM 956 O O . GLY B 1 38 ? 2.265 7.370 65.518 1.00 14.85 35 GLY B O 1
ATOM 957 N N . ARG B 1 39 ? 4.019 8.746 65.161 1.00 13.79 36 ARG B N 1
ATOM 958 C CA . ARG B 1 39 ? 5.007 7.679 64.987 1.00 16.54 36 ARG B CA 1
ATOM 959 C C . ARG B 1 39 ? 6.189 7.821 65.954 1.00 13.58 36 ARG B C 1
ATOM 960 O O . ARG B 1 39 ? 6.398 8.878 66.543 1.00 14.53 36 ARG B O 1
ATOM 968 N N . PRO B 1 40 ? 6.957 6.748 66.141 1.00 14.77 37 PRO B N 1
ATOM 969 C CA . PRO B 1 40 ? 8.148 6.840 66.997 1.00 11.79 37 PRO B CA 1
ATOM 970 C C . PRO B 1 40 ? 9.181 7.775 66.382 1.00 18.74 37 PRO B C 1
ATOM 971 O O . PRO B 1 40 ? 9.209 7.937 65.164 1.00 14.35 37 PRO B O 1
ATOM 975 N N . GLN B 1 41 ? 10.032 8.373 67.203 1.00 15.00 38 GLN B N 1
ATOM 976 C CA . GLN B 1 41 ? 11.110 9.193 66.646 1.00 16.20 38 GLN B CA 1
ATOM 977 C C . GLN B 1 41 ? 11.943 8.420 65.635 1.00 14.44 38 GLN B C 1
ATOM 978 O O . GLN B 1 41 ? 12.447 8.994 64.672 1.00 17.15 38 GLN B O 1
ATOM 984 N N . SER B 1 42 ? 12.103 7.116 65.851 1.00 14.66 39 SER B N 1
ATOM 985 C CA . SER B 1 42 ? 12.937 6.336 64.933 1.00 12.98 39 SER B CA 1
ATOM 986 C C . SER B 1 42 ? 12.426 6.409 63.491 1.00 14.68 39 SER B C 1
ATOM 987 O O . SER B 1 42 ? 13.216 6.364 62.556 1.00 14.56 39 SER B O 1
ATOM 990 N N . PHE B 1 43 ? 11.111 6.523 63.305 1.00 16.42 40 PHE B N 1
ATOM 991 C CA . PHE B 1 43 ? 10.577 6.678 61.948 1.00 14.68 40 PHE B CA 1
ATOM 992 C C . PHE B 1 43 ? 11.196 7.920 61.294 1.00 15.92 40 PHE B C 1
ATOM 993 O O . PHE B 1 43 ? 11.615 7.894 60.133 1.00 14.93 40 PHE B O 1
ATOM 1001 N N . VAL B 1 44 ? 11.215 9.021 62.035 1.00 12.26 41 VAL B N 1
ATOM 1002 C CA . VAL B 1 44 ? 11.745 10.274 61.495 1.00 13.91 41 VAL B CA 1
ATOM 1003 C C . VAL B 1 44 ? 13.258 10.181 61.317 1.00 18.92 41 VAL B C 1
ATOM 1004 O O . VAL B 1 44 ? 13.792 10.540 60.273 1.00 15.02 41 VAL B O 1
ATOM 1008 N N . SER B 1 45 ? 13.963 9.675 62.322 1.00 11.39 42 SER B N 1
ATOM 1009 C CA . SER B 1 45 ? 15.419 9.719 62.227 1.00 16.13 42 SER B CA 1
ATOM 1010 C C . SER B 1 45 ? 15.928 8.794 61.108 1.00 16.72 42 SER B C 1
ATOM 1011 O O . SER B 1 45 ? 16.845 9.146 60.375 1.00 12.58 42 SER B O 1
ATOM 1014 N N . LYS B 1 46 ? 15.323 7.618 60.968 1.00 14.63 43 LYS B N 1
ATOM 1015 C CA . LYS B 1 46 ? 15.707 6.691 59.912 1.00 11.63 43 LYS B CA 1
ATOM 1016 C C . LYS B 1 46 ? 15.308 7.218 58.535 1.00 9.53 43 LYS B C 1
ATOM 1017 O O . LYS B 1 46 ? 15.982 6.937 57.543 1.00 14.89 43 LYS B O 1
ATOM 1023 N N . THR B 1 47 ? 14.200 7.957 58.467 1.00 13.10 44 THR B N 1
ATOM 1024 C CA . THR B 1 47 ? 13.833 8.588 57.210 1.00 12.14 44 THR B CA 1
ATOM 1025 C C . THR B 1 47 ? 14.952 9.565 56.812 1.00 15.75 44 THR B C 1
ATOM 1026 O O . THR B 1 47 ? 15.441 9.558 55.685 1.00 12.96 44 THR B O 1
ATOM 1030 N N . GLU B 1 48 ? 15.368 10.399 57.756 1.00 14.96 45 GLU B N 1
ATOM 1031 C CA . GLU B 1 48 ? 16.354 11.433 57.434 1.00 19.41 45 GLU B CA 1
ATOM 1032 C C . GLU B 1 48 ? 17.762 10.880 57.173 1.00 19.09 45 GLU B C 1
ATOM 1033 O O . GLU B 1 48 ? 18.505 11.439 56.364 1.00 18.10 45 GLU B O 1
ATOM 1039 N N A ASN B 1 49 ? 18.151 9.806 57.849 0.50 14.45 46 ASN B N 1
ATOM 1040 N N B ASN B 1 49 ? 18.092 9.773 57.846 0.50 13.88 46 ASN B N 1
ATOM 1041 C CA A ASN B 1 49 ? 19.471 9.254 57.567 0.50 6.89 46 ASN B CA 1
ATOM 1042 C CA B ASN B 1 49 ? 19.383 9.088 57.699 0.50 38.27 46 ASN B CA 1
ATOM 1043 C C A ASN B 1 49 ? 19.422 8.140 56.522 0.50 23.32 46 ASN B C 1
ATOM 1044 C C B ASN B 1 49 ? 19.441 8.180 56.479 0.50 23.53 46 ASN B C 1
ATOM 1045 O O A ASN B 1 49 ? 20.356 7.348 56.399 0.50 41.96 46 ASN B O 1
ATOM 1046 O O B ASN B 1 49 ? 20.469 7.551 56.198 0.50 5.57 46 ASN B O 1
ATOM 1055 N N . ALA B 1 50 ? 18.323 8.099 55.772 1.00 16.25 47 ALA B N 1
ATOM 1056 C CA . ALA B 1 50 ? 18.184 7.198 54.628 1.00 15.68 47 ALA B CA 1
ATOM 1057 C C . ALA B 1 50 ? 18.301 5.721 54.999 1.00 27.15 47 ALA B C 1
ATOM 1058 O O . ALA B 1 50 ? 18.689 4.895 54.167 1.00 17.51 47 ALA B O 1
ATOM 1060 N N . GLU B 1 51 ? 17.959 5.405 56.244 1.00 15.25 48 GLU B N 1
ATOM 1061 C CA A GLU B 1 51 ? 17.958 4.016 56.695 0.50 16.65 48 GLU B CA 1
ATOM 1062 C CA B GLU B 1 51 ? 17.942 4.025 56.747 0.50 16.72 48 GLU B CA 1
ATOM 1063 C C . GLU B 1 51 ? 16.571 3.388 56.556 1.00 17.79 48 GLU B C 1
ATOM 1064 O O . GLU B 1 51 ? 16.408 2.177 56.710 1.00 19.31 48 GLU B O 1
ATOM 1075 N N . ARG B 1 52 ? 15.571 4.212 56.260 1.00 10.79 49 ARG B N 1
ATOM 1076 C CA . ARG B 1 52 ? 14.226 3.711 55.978 1.00 11.58 49 ARG B CA 1
ATOM 1077 C C . ARG B 1 52 ? 13.656 4.515 54.821 1.00 16.18 49 ARG B C 1
ATOM 1078 O O . ARG B 1 52 ? 13.588 5.743 54.883 1.00 14.29 49 ARG B O 1
ATOM 1086 N N . ARG B 1 53 ? 13.250 3.838 53.757 1.00 13.02 50 ARG B N 1
ATOM 1087 C CA . ARG B 1 53 ? 12.763 4.556 52.580 1.00 17.23 50 ARG B CA 1
ATOM 1088 C C . ARG B 1 53 ? 11.288 4.945 52.737 1.00 18.28 50 ARG B C 1
ATOM 1089 O O . ARG B 1 53 ? 10.469 4.137 53.169 1.00 13.73 50 ARG B O 1
ATOM 1097 N N . LEU B 1 54 ? 10.940 6.184 52.388 1.00 11.93 51 LEU B N 1
ATOM 1098 C CA . LEU B 1 54 ? 9.541 6.620 52.499 1.00 10.75 51 LEU B CA 1
ATOM 1099 C C . LEU B 1 54 ? 8.735 6.109 51.325 1.00 10.41 51 LEU B C 1
ATOM 1100 O O . LEU B 1 54 ? 9.195 6.207 50.187 1.00 13.58 51 LEU B O 1
ATOM 1105 N N . ASP B 1 55 ? 7.537 5.578 51.570 1.00 11.97 52 ASP B N 1
ATOM 1106 C CA . ASP B 1 55 ? 6.646 5.291 50.444 1.00 9.43 52 ASP B CA 1
ATOM 1107 C C . ASP B 1 55 ? 5.892 6.557 50.066 1.00 10.76 52 ASP B C 1
ATOM 1108 O O . ASP B 1 55 ? 6.014 7.580 50.730 1.00 13.93 52 ASP B O 1
ATOM 1113 N N . VAL B 1 56 ? 5.169 6.518 48.957 1.00 13.75 53 VAL B N 1
ATOM 1114 C CA . VAL B 1 56 ? 4.542 7.744 48.476 1.00 14.82 53 VAL B CA 1
ATOM 1115 C C . VAL B 1 56 ? 3.569 8.378 49.485 1.00 16.56 53 VAL B C 1
ATOM 1116 O O . VAL B 1 56 ? 3.603 9.587 49.677 1.00 14.95 53 VAL B O 1
ATOM 1120 N N . ILE B 1 57 ? 2.736 7.568 50.141 1.00 13.41 54 ILE B N 1
ATOM 1121 C CA . ILE B 1 57 ? 1.795 8.059 51.152 1.00 15.58 54 ILE B CA 1
ATOM 1122 C C . ILE B 1 57 ? 2.539 8.678 52.340 1.00 17.36 54 ILE B C 1
ATOM 1123 O O . ILE B 1 57 ? 2.229 9.792 52.777 1.00 14.18 54 ILE B O 1
ATOM 1128 N N . GLU B 1 58 ? 3.529 7.951 52.849 1.00 12.39 55 GLU B N 1
ATOM 1129 C CA . GLU B 1 58 ? 4.359 8.442 53.962 1.00 11.94 55 GLU B CA 1
ATOM 1130 C C . GLU B 1 58 ? 5.025 9.792 53.635 1.00 17.54 55 GLU B C 1
ATOM 1131 O O . GLU B 1 58 ? 5.131 10.653 54.498 1.00 17.28 55 GLU B O 1
ATOM 1137 N N . PHE B 1 59 ? 5.480 9.959 52.396 1.00 11.06 56 PHE B N 1
ATOM 1138 C CA . PHE B 1 59 ? 6.060 11.227 51.972 1.00 16.40 56 PHE B CA 1
ATOM 1139 C C . PHE B 1 59 ? 5.041 12.363 52.107 1.00 17.07 56 PHE B C 1
ATOM 1140 O O . PHE B 1 59 ? 5.345 13.444 52.625 1.00 16.36 56 PHE B O 1
ATOM 1156 N N . ASP B 1 61 ? 2.447 12.559 54.084 1.00 10.89 58 ASP B N 1
ATOM 1157 C CA . ASP B 1 61 ? 2.203 12.809 55.506 1.00 11.19 58 ASP B CA 1
ATOM 1158 C C . ASP B 1 61 ? 3.370 13.528 56.167 1.00 13.56 58 ASP B C 1
ATOM 1159 O O . ASP B 1 61 ? 3.176 14.391 57.031 1.00 19.06 58 ASP B O 1
ATOM 1164 N N . PHE B 1 62 ? 4.576 13.135 55.765 1.00 18.42 59 PHE B N 1
ATOM 1165 C CA . PHE B 1 62 ? 5.814 13.698 56.296 1.00 16.17 59 PHE B CA 1
ATOM 1166 C C . PHE B 1 62 ? 5.814 15.196 55.989 1.00 18.95 59 PHE B C 1
ATOM 1167 O O . PHE B 1 62 ? 6.066 16.021 56.874 1.00 17.04 59 PHE B O 1
ATOM 1175 N N . CYS B 1 63 ? 5.517 15.542 54.736 1.00 15.05 60 CYS B N 1
ATOM 1176 C CA . CYS B 1 63 ? 5.371 16.951 54.347 1.00 18.18 60 CYS B CA 1
ATOM 1177 C C . CYS B 1 63 ? 4.327 17.686 55.181 1.00 19.81 60 CYS B C 1
ATOM 1178 O O . CYS B 1 63 ? 4.589 18.775 55.710 1.00 18.23 60 CYS B O 1
ATOM 1181 N N . ARG B 1 64 ? 3.129 17.110 55.278 1.00 15.84 61 ARG B N 1
ATOM 1182 C CA . ARG B 1 64 ? 2.056 17.761 56.028 1.00 19.85 61 ARG B CA 1
ATOM 1183 C C . ARG B 1 64 ? 2.482 17.978 57.472 1.00 28.94 61 ARG B C 1
ATOM 1184 O O . ARG B 1 64 ? 2.219 19.027 58.054 1.00 24.35 61 ARG B O 1
ATOM 1192 N N . GLY B 1 65 ? 3.151 16.984 58.043 1.00 19.75 62 GLY B N 1
ATOM 1193 C CA . GLY B 1 65 ? 3.629 17.075 59.408 1.00 16.14 62 GLY B CA 1
ATOM 1194 C C . GLY B 1 65 ? 4.580 18.245 59.598 1.00 26.19 62 GLY B C 1
ATOM 1195 O O . GLY B 1 65 ? 4.488 18.979 60.581 1.00 25.30 62 GLY B O 1
ATOM 1196 N N . ILE B 1 66 ? 5.507 18.409 58.661 1.00 16.91 63 ILE B N 1
ATOM 1197 C CA . ILE B 1 66 ? 6.418 19.559 58.681 1.00 16.57 63 ILE B CA 1
ATOM 1198 C C . ILE B 1 66 ? 5.639 20.846 58.438 1.00 33.74 63 ILE B C 1
ATOM 1199 O O . ILE B 1 66 ? 5.952 21.887 59.002 1.00 29.68 63 ILE B O 1
ATOM 1204 N N . GLY B 1 67 ? 4.608 20.764 57.611 1.00 24.28 64 GLY B N 1
ATOM 1205 C CA . GLY B 1 67 ? 3.828 21.936 57.278 1.00 28.48 64 GLY B CA 1
ATOM 1206 C C . GLY B 1 67 ? 4.196 22.507 55.929 1.00 40.05 64 GLY B C 1
ATOM 1207 O O . GLY B 1 67 ? 3.860 23.643 55.615 1.00 26.11 64 GLY B O 1
ATOM 1208 N N . THR B 1 68 ? 4.887 21.716 55.119 1.00 15.81 65 THR B N 1
ATOM 1209 C CA . THR B 1 68 ? 5.272 22.169 53.799 1.00 15.92 65 THR B CA 1
ATOM 1210 C C . THR B 1 68 ? 4.412 21.514 52.722 1.00 27.71 65 THR B C 1
ATOM 1211 O O . THR B 1 68 ? 3.891 20.417 52.913 1.00 21.86 65 THR B O 1
ATOM 1215 N N . ASP B 1 69 ? 4.261 22.191 51.589 1.00 20.70 66 ASP B N 1
ATOM 1216 C CA . ASP B 1 69 ? 3.357 21.709 50.543 1.00 18.41 66 ASP B CA 1
ATOM 1217 C C . ASP B 1 69 ? 4.047 20.621 49.720 1.00 14.65 66 ASP B C 1
ATOM 1218 O O . ASP B 1 69 ? 5.078 20.874 49.108 1.00 20.67 66 ASP B O 1
ATOM 1223 N N . PRO B 1 70 ? 3.499 19.387 49.733 1.00 15.74 67 PRO B N 1
ATOM 1224 C CA . PRO B 1 70 ? 4.208 18.289 49.055 1.00 12.15 67 PRO B CA 1
ATOM 1225 C C . PRO B 1 70 ? 4.246 18.522 47.551 1.00 29.23 67 PRO B C 1
ATOM 1226 O O . PRO B 1 70 ? 5.231 18.187 46.910 1.00 18.62 67 PRO B O 1
ATOM 1230 N N . TYR B 1 71 ? 3.184 19.100 46.998 1.00 24.46 68 TYR B N 1
ATOM 1231 C CA . TYR B 1 71 ? 3.131 19.355 45.561 1.00 18.84 68 TYR B CA 1
ATOM 1232 C C . TYR B 1 71 ? 4.166 20.391 45.131 1.00 21.75 68 TYR B C 1
ATOM 1233 O O . TYR B 1 71 ? 4.789 20.247 44.079 1.00 25.02 68 TYR B O 1
ATOM 1242 N N . ALA B 1 72 ? 4.339 21.429 45.947 1.00 19.27 69 ALA B N 1
ATOM 1243 C CA . ALA B 1 72 ? 5.335 22.473 45.685 1.00 18.55 69 ALA B CA 1
ATOM 1244 C C . ALA B 1 72 ? 6.753 21.923 45.836 1.00 31.17 69 ALA B C 1
ATOM 1245 O O . ALA B 1 72 ? 7.658 22.290 45.084 1.00 21.92 69 ALA B O 1
ATOM 1247 N N . LEU B 1 73 ? 6.952 21.056 46.824 1.00 22.03 70 LEU B N 1
ATOM 1248 C CA . LEU B 1 73 ? 8.270 20.458 47.036 1.00 18.86 70 LEU B CA 1
ATOM 1249 C C . LEU B 1 73 ? 8.640 19.582 45.858 1.00 18.38 70 LEU B C 1
ATOM 1250 O O . LEU B 1 73 ? 9.760 19.666 45.335 1.00 26.01 70 LEU B O 1
ATOM 1255 N N . LEU B 1 74 ? 7.708 18.732 45.427 1.00 17.98 71 LEU B N 1
ATOM 1256 C CA . LEU B 1 74 ? 7.944 17.903 44.240 1.00 20.17 71 LEU B CA 1
ATOM 1257 C C . LEU B 1 74 ? 8.272 18.767 43.026 1.00 35.88 71 LEU B C 1
ATOM 1258 O O . LEU B 1 74 ? 9.153 18.437 42.231 1.00 20.42 71 LEU B O 1
ATOM 1263 N N . SER B 1 75 ? 7.573 19.887 42.882 1.00 23.65 72 SER B N 1
ATOM 1264 C CA . SER B 1 75 ? 7.859 20.785 41.760 1.00 21.71 72 SER B CA 1
ATOM 1265 C C . SER B 1 75 ? 9.284 21.330 41.827 1.00 20.55 72 SER B C 1
ATOM 1266 O O . SER B 1 75 ? 10.000 21.337 40.832 1.00 29.36 72 SER B O 1
ATOM 1269 N N . LYS B 1 76 ? 9.677 21.785 43.007 1.00 21.34 73 LYS B N 1
ATOM 1270 C CA . LYS B 1 76 ? 11.027 22.274 43.244 1.00 24.16 73 LYS B CA 1
ATOM 1271 C C . LYS B 1 76 ? 12.055 21.212 42.865 1.00 42.20 73 LYS B C 1
ATOM 1272 O O . LYS B 1 76 ? 13.028 21.499 42.167 1.00 31.34 73 LYS B O 1
ATOM 1278 N N . LEU B 1 77 ? 11.837 19.985 43.326 1.00 19.52 74 LEU B N 1
ATOM 1279 C CA . LEU B 1 77 ? 12.744 18.876 43.007 1.00 18.73 74 LEU B CA 1
ATOM 1280 C C . LEU B 1 77 ? 12.810 18.659 41.515 1.00 27.25 74 LEU B C 1
ATOM 1281 O O . LEU B 1 77 ? 13.889 18.624 40.928 1.00 28.26 74 LEU B O 1
ATOM 1286 N N A GLU B 1 78 ? 11.650 18.524 40.886 0.50 20.18 75 GLU B N 1
ATOM 1287 N N B GLU B 1 78 ? 11.641 18.506 40.902 0.50 20.31 75 GLU B N 1
ATOM 1288 C CA A GLU B 1 78 ? 11.629 18.363 39.446 0.50 20.20 75 GLU B CA 1
ATOM 1289 C CA B GLU B 1 78 ? 11.538 18.134 39.496 0.50 11.20 75 GLU B CA 1
ATOM 1290 C C A GLU B 1 78 ? 12.330 19.541 38.766 0.50 17.99 75 GLU B C 1
ATOM 1291 C C B GLU B 1 78 ? 12.228 19.128 38.555 0.50 52.79 75 GLU B C 1
ATOM 1292 O O A GLU B 1 78 ? 12.868 19.394 37.672 0.50 22.51 75 GLU B O 1
ATOM 1293 O O B GLU B 1 78 ? 12.776 18.741 37.521 0.50 38.31 75 GLU B O 1
ATOM 1300 N N A ALA B 1 79 ? 12.335 20.699 39.426 0.50 21.20 76 ALA B N 1
ATOM 1301 N N B ALA B 1 79 ? 12.199 20.406 38.922 0.50 75.60 76 ALA B N 1
ATOM 1302 C CA A ALA B 1 79 ? 13.036 21.873 38.896 0.50 26.00 76 ALA B CA 1
ATOM 1303 C CA B ALA B 1 79 ? 12.751 21.466 38.080 0.50 28.64 76 ALA B CA 1
ATOM 1304 C C A ALA B 1 79 ? 14.557 21.732 38.991 0.50 38.41 76 ALA B C 1
ATOM 1305 C C B ALA B 1 79 ? 14.275 21.514 38.125 0.50 42.08 76 ALA B C 1
ATOM 1306 O O A ALA B 1 79 ? 15.297 22.365 38.237 0.50 24.30 76 ALA B O 1
ATOM 1307 O O B ALA B 1 79 ? 14.882 22.503 37.718 0.50 81.17 76 ALA B O 1
ATOM 1326 N N A THR B 1 81 ? 16.352 19.634 37.957 0.50 10.61 78 THR B N 1
ATOM 1327 N N B THR B 1 81 ? 1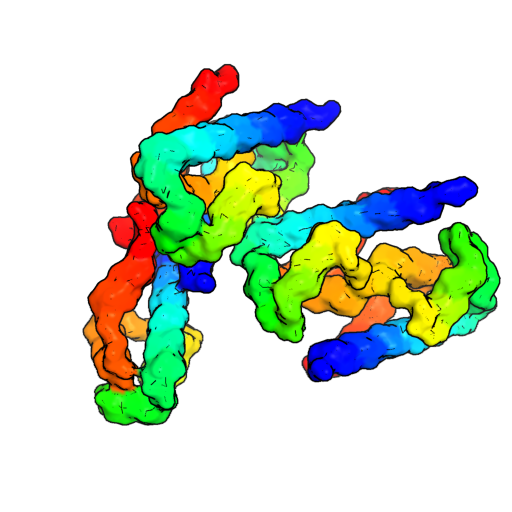6.188 18.830 36.888 0.50 38.73 78 THR B N 1
ATOM 1328 C CA A THR B 1 81 ? 16.890 19.090 36.712 0.50 37.05 78 THR B CA 1
ATOM 1329 C CA B THR B 1 81 ? 16.625 18.140 35.687 0.50 30.83 78 THR B CA 1
ATOM 1330 C C A THR B 1 81 ? 16.177 19.666 35.501 0.50 32.29 78 THR B C 1
ATOM 1331 C C B THR B 1 81 ? 15.797 18.635 34.506 0.50 71.34 78 THR B C 1
ATOM 1332 O O A THR B 1 81 ? 15.125 19.166 35.113 0.50 15.69 78 THR B O 1
ATOM 1333 O O B THR B 1 81 ? 15.094 17.853 33.869 0.50 47.56 78 THR B O 1
ATOM 1340 N N A PRO B 1 82 ? 16.758 20.707 34.883 0.50 13.53 79 PRO B N 1
ATOM 1341 N N B PRO B 1 82 ? 15.890 19.942 34.205 0.50 65.99 79 PRO B N 1
ATOM 1342 C CA A PRO B 1 82 ? 16.120 21.356 33.735 0.50 77.04 79 PRO B CA 1
ATOM 1343 C CA B PRO B 1 82 ? 15.000 20.605 33.245 0.50 51.48 79 PRO B CA 1
ATOM 1344 C C A PRO B 1 82 ? 15.831 20.363 32.619 0.50 21.88 79 PRO B C 1
ATOM 1345 C C B PRO B 1 82 ? 14.899 19.856 31.924 0.50 43.41 79 PRO B C 1
ATOM 1346 O O A PRO B 1 82 ? 14.759 20.413 32.016 0.50 57.06 79 PRO B O 1
ATOM 1347 O O B PRO B 1 82 ? 13.847 19.932 31.289 0.50 70.94 79 PRO B O 1
ATOM 1354 N N A SER B 1 83 ? 16.776 19.466 32.355 0.50 30.32 80 SER B N 1
ATOM 1355 C CA A SER B 1 83 ? 16.592 18.474 31.305 0.50 57.06 80 SER B CA 1
ATOM 1356 C C A SER B 1 83 ? 16.311 17.097 31.896 0.50 23.36 80 SER B C 1
ATOM 1357 O O A SER B 1 83 ? 15.724 16.238 31.231 0.50 34.55 80 SER B O 1
ATOM 1360 N N A ASN C 1 2 ? 3.265 -6.491 20.685 0.50 52.43 -1 ASN C N 1
ATOM 1361 C CA A ASN C 1 2 ? 3.182 -5.036 20.675 0.50 29.64 -1 ASN C CA 1
ATOM 1362 C C A ASN C 1 2 ? 2.157 -4.517 19.671 0.50 86.56 -1 ASN C C 1
ATOM 1363 O O A ASN C 1 2 ? 1.248 -3.769 20.028 0.50 25.05 -1 ASN C O 1
ATOM 1368 N N . ALA C 1 3 ? 2.308 -4.919 18.414 1.00 65.78 0 ALA C N 1
ATOM 1369 C CA . ALA C 1 3 ? 1.437 -4.438 17.345 1.00 101.69 0 ALA C CA 1
ATOM 1370 C C . ALA C 1 3 ? -0.020 -4.871 17.523 1.00 33.32 0 ALA C C 1
ATOM 1371 O O . ALA C 1 3 ? -0.940 -4.100 17.259 1.00 41.74 0 ALA C O 1
ATOM 1373 N N . THR C 1 4 ? -0.222 -6.109 17.963 1.00 43.78 1 THR C N 1
ATOM 1374 C CA . THR C 1 4 ? -1.566 -6.624 18.204 1.00 44.87 1 THR C CA 1
ATOM 1375 C C . THR C 1 4 ? -2.308 -5.731 19.194 1.00 44.87 1 THR C C 1
ATOM 1376 O O . THR C 1 4 ? -3.539 -5.673 19.199 1.00 42.46 1 THR C O 1
ATOM 1380 N N . LYS C 1 5 ? -1.548 -5.021 20.022 1.00 45.38 2 LYS C N 1
ATOM 1381 C CA . LYS C 1 5 ? -2.133 -4.174 21.050 1.00 49.51 2 LYS C CA 1
ATOM 1382 C C . LYS C 1 5 ? -2.434 -2.764 20.550 1.00 43.34 2 LYS C C 1
ATOM 1383 O O . LYS C 1 5 ? -3.481 -2.203 20.871 1.00 81.15 2 LYS C O 1
ATOM 1389 N N . THR C 1 6 ? -1.519 -2.184 19.775 1.00 42.12 3 THR C N 1
ATOM 1390 C CA . THR C 1 6 ? -1.734 -0.842 19.228 1.00 29.08 3 THR C CA 1
ATOM 1391 C C . THR C 1 6 ? -3.030 -0.801 18.410 1.00 21.40 3 THR C C 1
ATOM 1392 O O . THR C 1 6 ? -3.749 0.203 18.389 1.00 29.86 3 THR C O 1
ATOM 1396 N N . ILE C 1 7 ? -3.327 -1.909 17.748 1.00 27.73 4 ILE C N 1
ATOM 1397 C CA . ILE C 1 7 ? -4.587 -2.029 17.042 1.00 40.23 4 ILE C CA 1
ATOM 1398 C C . ILE C 1 7 ? -5.725 -2.142 18.060 1.00 48.65 4 ILE C C 1
ATOM 1399 O O . ILE C 1 7 ? -6.766 -1.496 17.923 1.00 26.56 4 ILE C O 1
ATOM 1404 N N . HIS C 1 8 ? -5.518 -2.941 19.099 1.00 47.13 5 HIS C N 1
ATOM 1405 C CA . HIS C 1 8 ? -6.538 -3.067 20.135 1.00 40.21 5 HIS C CA 1
ATOM 1406 C C . HIS C 1 8 ? -6.995 -1.708 20.659 1.00 32.69 5 HIS C C 1
ATOM 1407 O O . HIS C 1 8 ? -8.193 -1.455 20.804 1.00 32.61 5 HIS C O 1
ATOM 1414 N N . ASN C 1 9 ? -6.034 -0.839 20.959 1.00 27.35 6 ASN C N 1
ATOM 1415 C CA . ASN C 1 9 ? -6.341 0.445 21.567 1.00 27.02 6 ASN C CA 1
ATOM 1416 C C . ASN C 1 9 ? -7.161 1.354 20.666 1.00 43.77 6 ASN C C 1
ATOM 1417 O O . ASN C 1 9 ? -7.996 2.116 21.134 1.00 24.91 6 ASN C O 1
ATOM 1422 N N . ALA C 1 10 ? -6.913 1.289 19.369 1.00 31.43 7 ALA C N 1
ATOM 1423 C CA . ALA C 1 10 ? -7.690 2.084 18.433 1.00 23.53 7 ALA C CA 1
ATOM 1424 C C . ALA C 1 10 ? -9.103 1.523 18.288 1.00 14.01 7 ALA C C 1
ATOM 1425 O O . ALA C 1 10 ? -10.065 2.276 18.125 1.00 26.62 7 ALA C O 1
ATOM 1427 N N . ARG C 1 11 ? -9.222 0.200 18.311 1.00 20.96 8 ARG C N 1
ATOM 1428 C CA . ARG C 1 11 ? -10.531 -0.436 18.205 1.00 22.58 8 ARG C CA 1
ATOM 1429 C C . ARG C 1 11 ? -11.346 -0.055 19.436 1.00 23.77 8 ARG C C 1
ATOM 1430 O O . ARG C 1 11 ? -12.567 0.095 19.367 1.00 27.06 8 ARG C O 1
ATOM 1438 N N . TYR C 1 12 ? -10.655 0.106 20.559 1.00 23.03 9 TYR C N 1
ATOM 1439 C CA . TYR C 1 12 ? -11.331 0.411 21.814 1.00 20.66 9 TYR C CA 1
ATOM 1440 C C . TYR C 1 12 ? -11.789 1.861 21.793 1.00 24.90 9 TYR C C 1
ATOM 1441 O O . TYR C 1 12 ? -12.915 2.176 22.181 1.00 24.48 9 TYR C O 1
ATOM 1450 N N . GLN C 1 13 ? -10.932 2.746 21.295 1.00 25.19 10 GLN C N 1
ATOM 1451 C CA . GLN C 1 13 ? -11.286 4.152 21.213 1.00 24.48 10 GLN C CA 1
ATOM 1452 C C . GLN C 1 13 ? -12.484 4.338 20.290 1.00 23.49 10 GLN C C 1
ATOM 1453 O O . GLN C 1 13 ? -13.320 5.206 20.514 1.00 27.11 10 GLN C O 1
ATOM 1459 N N . ALA C 1 14 ? -12.558 3.513 19.250 1.00 38.49 11 ALA C N 1
ATOM 1460 C CA . ALA C 1 14 ? -13.665 3.578 18.304 1.00 32.19 11 ALA C CA 1
ATOM 1461 C C . ALA C 1 14 ? -14.963 3.171 18.995 1.00 34.09 11 ALA C C 1
ATOM 1462 O O . ALA C 1 14 ? -16.016 3.765 18.770 1.00 31.99 11 ALA C O 1
ATOM 1464 N N . LEU C 1 15 ? -14.876 2.150 19.839 1.00 29.17 12 LEU C N 1
ATOM 1465 C CA . LEU C 1 15 ? -16.011 1.725 20.655 1.00 35.02 12 LEU C CA 1
ATOM 1466 C C . LEU C 1 15 ? -16.524 2.885 21.509 1.00 23.03 12 LEU C C 1
ATOM 1467 O O . LEU C 1 15 ? -17.730 3.152 21.551 1.00 28.41 12 LEU C O 1
ATOM 1472 N N . LEU C 1 16 ? -15.605 3.572 22.185 1.00 23.36 13 LEU C N 1
ATOM 1473 C CA . LEU C 1 16 ? -15.964 4.728 23.000 1.00 22.28 13 LEU C CA 1
ATOM 1474 C C . LEU C 1 16 ? -16.621 5.828 22.177 1.00 29.68 13 LEU C C 1
ATOM 1475 O O . LEU C 1 16 ? -17.533 6.506 22.644 1.00 26.35 13 LEU C O 1
ATOM 1480 N N . ASP C 1 17 ? -16.149 6.028 20.953 1.00 29.34 14 ASP C N 1
ATOM 1481 C CA . ASP C 1 17 ? -16.749 7.057 20.116 1.00 26.37 14 ASP C CA 1
ATOM 1482 C C . ASP C 1 17 ? -18.176 6.672 19.744 1.00 21.70 14 ASP C C 1
ATOM 1483 O O . ASP C 1 17 ? -19.066 7.519 19.682 1.00 31.84 14 ASP C O 1
ATOM 1488 N N . LEU C 1 18 ? -18.385 5.385 19.491 1.00 26.82 15 LEU C N 1
ATOM 1489 C CA . LEU C 1 18 ? -19.711 4.881 19.188 1.00 32.10 15 LEU C CA 1
ATOM 1490 C C . LEU C 1 18 ? -20.631 5.034 20.395 1.00 50.00 15 LEU C C 1
ATOM 1491 O O . LEU C 1 18 ? -21.810 5.372 20.256 1.00 28.11 15 LEU C O 1
ATOM 1496 N N . LEU C 1 19 ? -20.081 4.796 21.582 1.00 33.53 16 LEU C N 1
ATOM 1497 C CA . LEU C 1 19 ? -20.853 4.899 22.818 1.00 29.29 16 LEU C CA 1
ATOM 1498 C C . LEU C 1 19 ? -21.226 6.346 23.130 1.00 31.75 16 LEU C C 1
ATOM 1499 O O . LEU C 1 19 ? -22.339 6.626 23.574 1.00 34.04 16 LEU C O 1
ATOM 1504 N N . LEU C 1 20 ? -20.291 7.263 22.906 1.00 26.82 17 LEU C N 1
ATOM 1505 C CA . LEU C 1 20 ? -20.553 8.672 23.150 1.00 33.27 17 LEU C CA 1
ATOM 1506 C C . LEU C 1 20 ? -21.683 9.146 22.248 1.00 73.40 17 LEU C C 1
ATOM 1507 O O . LEU C 1 20 ? -22.542 9.920 22.664 1.00 37.05 17 LEU C O 1
ATOM 1512 N N . GLU C 1 21 ? -21.674 8.671 21.008 1.00 51.52 18 GLU C N 1
ATOM 1513 C CA . GLU C 1 21 ? -22.695 9.044 20.041 1.00 74.28 18 GLU C CA 1
ATOM 1514 C C . GLU C 1 21 ? -24.047 8.515 20.495 1.00 46.62 18 GLU C C 1
ATOM 1515 O O . GLU C 1 21 ? -25.062 9.200 20.378 1.00 54.33 18 GLU C O 1
ATOM 1521 N N . ALA C 1 22 ? -24.051 7.297 21.027 1.00 35.82 19 ALA C N 1
ATOM 1522 C CA . ALA C 1 22 ? -25.285 6.679 21.491 1.00 37.30 19 ALA C CA 1
ATOM 1523 C C . ALA C 1 22 ? -25.840 7.438 22.691 1.00 32.09 19 ALA C C 1
ATOM 1524 O O . ALA C 1 22 ? -27.053 7.595 22.824 1.00 49.12 19 ALA C O 1
ATOM 1526 N N . ARG C 1 23 ? -24.954 7.912 23.565 1.00 37.14 20 ARG C N 1
ATOM 1527 C CA . ARG C 1 23 ? -25.397 8.717 24.698 1.00 32.72 20 ARG C CA 1
ATOM 1528 C C . ARG C 1 23 ? -26.010 10.034 24.235 1.00 71.40 20 ARG C C 1
ATOM 1529 O O . ARG C 1 23 ? -27.095 10.410 24.678 1.00 40.82 20 ARG C O 1
ATOM 1537 N N . SER C 1 24 ? -25.315 10.735 23.346 1.00 35.70 21 SER C N 1
ATOM 1538 C CA . SER C 1 24 ? -25.815 12.010 22.844 1.00 66.75 21 SER C CA 1
ATOM 1539 C C . SER C 1 24 ? -27.120 11.814 22.065 1.00 44.75 21 SER C C 1
ATOM 1540 O O . SER C 1 24 ? -27.927 12.733 21.942 1.00 56.13 21 SER C O 1
ATOM 1543 N N . ALA C 1 25 ? -27.322 10.603 21.556 1.00 59.63 22 ALA C N 1
ATOM 1544 C CA . ALA C 1 25 ? -28.549 10.247 20.850 1.00 44.59 22 ALA C CA 1
ATOM 1545 C C . ALA C 1 25 ? -29.703 10.051 21.825 1.00 89.71 22 ALA C C 1
ATOM 1546 O O . ALA C 1 25 ? -30.869 10.288 21.493 1.00 38.62 22 ALA C O 1
ATOM 1548 N N . ALA C 1 26 ? -29.370 9.596 23.027 1.00 47.39 23 ALA C N 1
ATOM 1549 C CA . ALA C 1 26 ? -30.362 9.392 24.069 1.00 46.96 23 ALA C CA 1
ATOM 1550 C C . ALA C 1 26 ? -30.709 10.727 24.708 1.00 38.01 23 ALA C C 1
ATOM 1551 O O . ALA C 1 26 ? -31.787 10.895 25.272 1.00 39.51 23 ALA C O 1
ATOM 1553 N N . GLY C 1 27 ? -29.789 11.679 24.605 1.00 39.75 24 GLY C N 1
ATOM 1554 C CA . GLY C 1 27 ? -29.997 13.001 25.160 1.00 30.32 24 GLY C CA 1
ATOM 1555 C C . GLY C 1 27 ? -29.904 13.035 26.674 1.00 53.83 24 GLY C C 1
ATOM 1556 O O . GLY C 1 27 ? -30.585 13.831 27.318 1.00 44.97 24 GLY C O 1
ATOM 1557 N N . ILE C 1 28 ? -29.068 12.169 27.244 1.00 33.82 25 ILE C N 1
ATOM 1558 C CA . ILE C 1 28 ? -28.850 12.160 28.692 1.00 30.91 25 ILE C CA 1
ATOM 1559 C C . ILE C 1 28 ? -27.425 12.552 29.078 1.00 23.19 25 ILE C C 1
ATOM 1560 O O . ILE C 1 28 ? -26.481 12.374 28.304 1.00 36.35 25 ILE C O 1
ATOM 1565 N N . THR C 1 29 ? -27.281 13.092 30.282 1.00 23.07 26 THR C N 1
ATOM 1566 C CA . THR C 1 29 ? -25.990 13.550 30.779 1.00 29.78 26 THR C CA 1
ATOM 1567 C C . THR C 1 29 ? -25.186 12.393 31.369 1.00 28.97 26 THR C C 1
ATOM 1568 O O . THR C 1 29 ? -25.695 11.279 31.520 1.00 23.34 26 THR C O 1
ATOM 1572 N N . GLN C 1 30 ? -23.931 12.673 31.704 1.00 25.37 27 GLN C N 1
ATOM 1573 C CA . GLN C 1 30 ? -23.086 11.714 32.400 1.00 28.63 27 GLN C CA 1
ATOM 1574 C C . GLN C 1 30 ? -23.723 11.368 33.744 1.00 36.44 27 GLN C C 1
ATOM 1575 O O . GLN C 1 30 ? -23.779 10.205 34.138 1.00 24.23 27 GLN C O 1
ATOM 1581 N N . LYS C 1 31 ? -24.218 12.377 34.450 1.00 25.26 28 LYS C N 1
ATOM 1582 C CA . LYS C 1 31 ? -24.789 12.127 35.774 1.00 23.98 28 LYS C CA 1
ATOM 1583 C C . LYS C 1 31 ? -26.042 11.274 35.683 1.00 25.71 28 LYS C C 1
ATOM 1584 O O . LYS C 1 31 ? -26.325 10.469 36.572 1.00 20.57 28 LYS C O 1
ATOM 1590 N N . GLU C 1 32 ? -26.802 11.466 34.611 1.00 25.37 29 GLU C N 1
ATOM 1591 C CA . GLU C 1 32 ? -28.044 10.730 34.423 1.00 21.24 29 GLU C CA 1
ATOM 1592 C C . GLU C 1 32 ? -27.748 9.276 34.111 1.00 25.52 29 GLU C C 1
ATOM 1593 O O . GLU C 1 32 ? -28.401 8.374 34.627 1.00 24.47 29 GLU C O 1
ATOM 1599 N N . LEU C 1 33 ? -26.763 9.050 33.245 1.00 26.82 30 LEU C N 1
ATOM 1600 C CA . LEU C 1 33 ? -26.360 7.689 32.921 1.00 19.03 30 LEU C CA 1
ATOM 1601 C C . LEU C 1 33 ? -25.824 6.994 34.168 1.00 18.49 30 LEU C C 1
ATOM 1602 O O . LEU C 1 33 ? -26.100 5.823 34.399 1.00 18.19 30 LEU C O 1
ATOM 1607 N N . ALA C 1 34 ? -25.060 7.723 34.970 1.00 18.84 31 ALA C N 1
ATOM 1608 C CA . ALA C 1 34 ? -24.511 7.142 36.183 1.00 16.66 31 ALA C CA 1
ATOM 1609 C C . ALA C 1 34 ? -25.632 6.692 37.129 1.00 27.21 31 ALA C C 1
ATOM 1610 O O . ALA C 1 34 ? -25.582 5.601 37.709 1.00 17.87 31 ALA C O 1
ATOM 1612 N N . ALA C 1 35 ? -26.664 7.518 37.256 1.00 16.95 32 ALA C N 1
ATOM 1613 C CA . ALA C 1 35 ? -27.806 7.159 38.086 1.00 23.80 32 ALA C CA 1
ATOM 1614 C C . ALA C 1 35 ? -28.496 5.924 37.517 1.00 19.56 32 ALA C C 1
ATOM 1615 O O . ALA C 1 35 ? -28.940 5.041 38.257 1.00 21.39 32 ALA C O 1
ATOM 1617 N N . ARG C 1 36 ? -28.572 5.842 36.197 1.00 22.55 33 ARG C N 1
ATOM 1618 C CA . ARG C 1 36 ? -29.179 4.672 35.585 1.00 17.51 33 ARG C CA 1
ATOM 1619 C C . ARG C 1 36 ? -28.393 3.395 35.838 1.00 25.18 33 ARG C C 1
ATOM 1620 O O . ARG C 1 36 ? -28.973 2.315 35.908 1.00 24.39 33 ARG C O 1
ATOM 1628 N N . LEU C 1 37 ? -27.078 3.525 35.973 1.00 17.51 34 LEU C N 1
ATOM 1629 C CA . LEU C 1 37 ? -26.202 2.378 36.224 1.00 17.36 34 LEU C CA 1
ATOM 1630 C C . LEU C 1 37 ? -26.061 2.057 37.710 1.00 17.08 34 LEU C C 1
ATOM 1631 O O . LEU C 1 37 ? -25.579 0.989 38.073 1.00 17.41 34 LEU C O 1
ATOM 1636 N N . GLY C 1 38 ? -26.442 2.994 38.567 1.00 21.28 35 GLY C N 1
ATOM 1637 C CA . GLY C 1 38 ? -26.265 2.811 39.998 1.00 18.33 35 GLY C CA 1
ATOM 1638 C C . GLY C 1 38 ? -24.804 2.950 40.397 1.00 21.26 35 GLY C C 1
ATOM 1639 O O . GLY C 1 38 ? -24.335 2.332 41.351 1.00 17.06 35 GLY C O 1
ATOM 1640 N N . ARG C 1 39 ? -24.082 3.776 39.652 1.00 11.77 36 ARG C N 1
ATOM 1641 C CA . ARG C 1 39 ? -22.666 3.982 39.890 1.00 8.96 36 ARG C CA 1
ATOM 1642 C C . ARG C 1 39 ? -22.346 5.464 40.038 1.00 14.56 36 ARG C C 1
ATOM 1643 O O . ARG C 1 39 ? -23.161 6.329 39.704 1.00 15.72 36 ARG C O 1
ATOM 1651 N N . PRO C 1 40 ? -21.146 5.763 40.538 1.00 15.45 37 PRO C N 1
ATOM 1652 C CA . PRO C 1 40 ? -20.699 7.148 40.677 1.00 14.60 37 PRO C CA 1
ATOM 1653 C C . PRO C 1 40 ? -20.555 7.793 39.313 1.00 21.20 37 PRO C C 1
ATOM 1654 O O . PRO C 1 40 ? -20.247 7.096 38.352 1.00 15.69 37 PRO C O 1
ATOM 1658 N N . GLN C 1 41 ? -20.755 9.105 39.225 1.00 18.38 38 GLN C N 1
ATOM 1659 C CA . GLN C 1 41 ? -20.517 9.800 37.960 1.00 17.39 38 GLN C CA 1
ATOM 1660 C C . GLN C 1 41 ? -19.111 9.539 37.427 1.00 21.83 38 GLN C C 1
ATOM 1661 O O . GLN C 1 41 ? -18.897 9.450 36.209 1.00 21.22 38 GLN C O 1
ATOM 1667 N N . SER C 1 42 ? -18.151 9.443 38.339 1.00 23.34 39 SER C N 1
ATOM 1668 C CA . SER C 1 42 ? -16.760 9.209 37.951 1.00 21.50 39 SER C CA 1
ATOM 1669 C C . SER C 1 42 ? -16.597 7.960 37.083 1.00 20.61 39 SER C C 1
ATOM 1670 O O . SER C 1 42 ? -15.719 7.920 36.213 1.00 20.31 39 SER C O 1
ATOM 1673 N N . PHE C 1 43 ? -17.435 6.949 37.311 1.00 16.19 40 PHE C N 1
ATOM 1674 C CA . PHE C 1 43 ? -17.417 5.745 36.468 1.00 17.80 40 PHE C CA 1
ATOM 1675 C C . PHE C 1 43 ? -17.729 6.130 35.031 1.00 20.57 40 PHE C C 1
ATOM 1676 O O . PHE C 1 43 ? -17.054 5.695 34.082 1.00 18.98 40 PHE C O 1
ATOM 1684 N N . VAL C 1 44 ? -18.751 6.959 34.861 1.00 17.14 41 VAL C N 1
ATOM 1685 C CA . VAL C 1 44 ? -19.136 7.377 33.516 1.00 24.56 41 VAL C CA 1
ATOM 1686 C C . VAL C 1 44 ? -18.101 8.294 32.845 1.00 23.16 41 VAL C C 1
ATOM 1687 O O . VAL C 1 44 ? -17.775 8.115 31.673 1.00 21.87 41 VAL C O 1
ATOM 1691 N N . SER C 1 45 ? -17.577 9.264 33.587 1.00 23.12 42 SER C N 1
ATOM 1692 C CA . SER C 1 45 ? -16.632 10.212 33.003 1.00 21.49 42 SER C CA 1
ATOM 1693 C C . SER C 1 45 ? -15.292 9.542 32.694 1.00 30.67 42 SER C C 1
ATOM 1694 O O . SER C 1 45 ? -14.679 9.787 31.644 1.00 25.13 42 SER C O 1
ATOM 1697 N N . LYS C 1 46 ? -14.832 8.686 33.599 1.00 21.28 43 LYS C N 1
ATOM 1698 C CA . LYS C 1 46 ? -13.597 7.961 33.347 1.00 21.94 43 LYS C CA 1
ATOM 1699 C C . LYS C 1 46 ? -13.759 6.969 32.197 1.00 22.26 43 LYS C C 1
ATOM 1700 O O . LYS C 1 46 ? -12.831 6.758 31.422 1.00 19.87 43 LYS C O 1
ATOM 1706 N N . THR C 1 47 ? -14.939 6.374 32.066 1.00 20.42 44 THR C N 1
ATOM 1707 C CA . THR C 1 47 ? -15.172 5.487 30.934 1.00 18.63 44 THR C CA 1
ATOM 1708 C C . THR C 1 47 ? -15.039 6.241 29.608 1.00 28.40 44 THR C C 1
ATOM 1709 O O . THR C 1 47 ? -14.331 5.796 28.702 1.00 24.06 44 THR C O 1
ATOM 1713 N N . GLU C 1 48 ? -15.725 7.376 29.498 1.00 21.26 45 GLU C N 1
ATOM 1714 C CA . GLU C 1 48 ? -15.768 8.119 28.234 1.00 24.77 45 GLU C CA 1
ATOM 1715 C C . GLU C 1 48 ? -14.434 8.789 27.913 1.00 33.12 45 GLU C C 1
ATOM 1716 O O . GLU C 1 48 ? -14.108 9.008 26.743 1.00 25.59 45 GLU C O 1
ATOM 1722 N N . ASN C 1 49 ? -13.666 9.092 28.958 1.00 19.15 46 ASN C N 1
ATOM 1723 C CA . ASN C 1 49 ? -12.346 9.704 28.825 1.00 26.18 46 ASN C CA 1
ATOM 1724 C C . ASN C 1 49 ? -11.225 8.679 28.660 1.00 32.91 46 ASN C C 1
ATOM 1725 O O . ASN C 1 49 ? -10.058 9.043 28.565 1.00 23.32 46 ASN C O 1
ATOM 1730 N N . ALA C 1 50 ? -11.588 7.402 28.647 1.00 20.01 47 ALA C N 1
ATOM 1731 C CA . ALA C 1 50 ? -10.624 6.322 28.478 1.00 17.97 47 ALA C CA 1
ATOM 1732 C C . ALA C 1 50 ? -9.667 6.225 29.658 1.00 16.85 47 ALA C C 1
ATOM 1733 O O . ALA C 1 50 ? -8.559 5.724 29.519 1.00 21.37 47 ALA C O 1
ATOM 1735 N N . GLU C 1 51 ? -10.107 6.679 30.830 1.00 21.83 48 GLU C N 1
ATOM 1736 C CA . GLU C 1 51 ? -9.285 6.588 32.039 1.00 16.12 48 GLU C CA 1
ATOM 1737 C C . GLU C 1 51 ? -9.663 5.392 32.923 1.00 18.62 48 GLU C C 1
ATOM 1738 O O . GLU C 1 51 ? -9.020 5.118 33.938 1.00 22.80 48 GLU C O 1
ATOM 1744 N N . ARG C 1 52 ? -10.704 4.676 32.520 1.00 17.56 49 ARG C N 1
ATOM 1745 C CA . ARG C 1 52 ? -11.071 3.414 33.146 1.00 15.82 49 ARG C CA 1
ATOM 1746 C C . ARG C 1 52 ? -11.558 2.511 32.034 1.00 23.79 49 ARG C C 1
ATOM 1747 O O . ARG C 1 52 ? -12.478 2.878 31.298 1.00 18.56 49 ARG C O 1
ATOM 1755 N N . ARG C 1 53 ? -10.948 1.338 31.913 1.00 17.62 50 ARG C N 1
ATOM 1756 C CA . ARG C 1 53 ? -11.321 0.387 30.862 1.00 18.82 50 ARG C CA 1
ATOM 1757 C C . ARG C 1 53 ? -12.581 -0.386 31.226 1.00 18.75 50 ARG C C 1
ATOM 1758 O O . ARG C 1 53 ? -12.686 -0.920 32.332 1.00 16.50 50 ARG C O 1
ATOM 1766 N N . LEU C 1 54 ? -13.524 -0.457 30.288 1.00 13.27 51 LEU C N 1
ATOM 1767 C CA . LEU C 1 54 ? -14.734 -1.263 30.480 1.00 14.38 51 LEU C CA 1
ATOM 1768 C C . LEU C 1 54 ? -14.443 -2.729 30.279 1.00 23.86 51 LEU C C 1
ATOM 1769 O O . LEU C 1 54 ? -13.866 -3.112 29.254 1.00 18.43 51 LEU C O 1
ATOM 1774 N N . ASP C 1 55 ? -14.844 -3.571 31.228 1.00 17.72 52 ASP C N 1
ATOM 1775 C CA . ASP C 1 55 ? -14.791 -4.996 30.932 1.00 15.72 52 ASP C CA 1
ATOM 1776 C C . ASP C 1 55 ? -16.041 -5.370 30.139 1.00 19.25 52 ASP C C 1
ATOM 1777 O O . ASP C 1 55 ? -16.926 -4.538 29.922 1.00 20.12 52 ASP C O 1
ATOM 1782 N N . VAL C 1 56 ? -16.100 -6.601 29.662 1.00 15.91 53 VAL C N 1
ATOM 1783 C CA . VAL C 1 56 ? -17.169 -6.939 28.729 1.00 22.24 53 VAL C CA 1
ATOM 1784 C C . VAL C 1 56 ? -18.573 -6.820 29.353 1.00 23.38 53 VAL C C 1
ATOM 1785 O O . VAL C 1 56 ? -19.501 -6.337 28.703 1.00 23.84 53 VAL C O 1
ATOM 1789 N N . ILE C 1 57 ? -18.722 -7.232 30.611 1.00 20.80 54 ILE C N 1
ATOM 1790 C CA . ILE C 1 57 ? -20.002 -7.077 31.307 1.00 15.30 54 ILE C CA 1
ATOM 1791 C C . ILE C 1 57 ? -20.362 -5.612 31.467 1.00 18.20 54 ILE C C 1
ATOM 1792 O O . ILE C 1 57 ? -21.478 -5.200 31.175 1.00 20.88 54 ILE C O 1
ATOM 1797 N N . GLU C 1 58 ? -19.407 -4.814 31.930 1.00 15.70 55 GLU C N 1
ATOM 1798 C CA . GLU C 1 58 ? -19.664 -3.394 32.122 1.00 13.96 55 GLU C CA 1
ATOM 1799 C C . GLU C 1 58 ? -20.089 -2.719 30.820 1.00 19.92 55 GLU C C 1
ATOM 1800 O O . GLU C 1 58 ? -20.889 -1.786 30.826 1.00 15.92 55 GLU C O 1
ATOM 1806 N N . PHE C 1 59 ? -19.526 -3.178 29.702 1.00 20.35 56 PHE C N 1
ATOM 1807 C CA . PHE C 1 59 ? -19.889 -2.635 28.399 1.00 16.75 56 PHE C CA 1
ATOM 1808 C C . PHE C 1 59 ? -21.378 -2.867 28.099 1.00 18.32 56 PHE C C 1
ATOM 1809 O O . PHE C 1 59 ? -22.080 -1.964 27.645 1.00 23.73 56 PHE C O 1
ATOM 1825 N N . ASP C 1 61 ? -23.805 -3.438 30.233 1.00 22.40 58 ASP C N 1
ATOM 1826 C CA . ASP C 1 61 ? -24.578 -2.613 31.146 1.00 22.63 58 ASP C CA 1
ATOM 1827 C C . ASP C 1 61 ? -24.594 -1.158 30.689 1.00 23.83 58 ASP C C 1
ATOM 1828 O O . ASP C 1 61 ? -25.632 -0.498 30.746 1.00 24.41 58 ASP C O 1
ATOM 1833 N N . PHE C 1 62 ? -23.443 -0.666 30.222 1.00 15.46 59 PHE C N 1
ATOM 1834 C CA . PHE C 1 62 ? -23.311 0.710 29.763 1.00 19.24 59 PHE C CA 1
ATOM 1835 C C . PHE C 1 62 ? -24.299 0.941 28.611 1.00 25.07 59 PHE C C 1
ATOM 1836 O O . PHE C 1 62 ? -25.018 1.948 28.585 1.00 24.96 59 PHE C O 1
ATOM 1844 N N . CYS C 1 63 ? -24.329 0.000 27.668 1.00 32.83 60 CYS C N 1
ATOM 1845 C CA . CYS C 1 63 ? -25.233 0.089 26.518 1.00 27.93 60 CYS C CA 1
ATOM 1846 C C . CYS C 1 63 ? -26.692 0.077 26.959 1.00 20.96 60 CYS C C 1
ATOM 1847 O O . CYS C 1 63 ? -27.463 0.968 26.601 1.00 32.63 60 CYS C O 1
ATOM 1850 N N . ARG C 1 64 ? -27.071 -0.939 27.728 1.00 27.44 61 ARG C N 1
ATOM 1851 C CA . ARG C 1 64 ? -28.468 -1.068 28.149 1.00 24.20 61 ARG C CA 1
ATOM 1852 C C . ARG C 1 64 ? -28.880 0.137 28.971 1.00 42.47 61 ARG C C 1
ATOM 1853 O O . ARG C 1 64 ? -30.035 0.558 28.941 1.00 37.21 61 ARG C O 1
ATOM 1861 N N . GLY C 1 65 ? -27.921 0.701 29.694 1.00 35.10 62 GLY C N 1
ATOM 1862 C CA . GLY C 1 65 ? -28.167 1.894 30.481 1.00 25.48 62 GLY C CA 1
ATOM 1863 C C . GLY C 1 65 ? -28.386 3.114 29.606 1.00 41.63 62 GLY C C 1
ATOM 1864 O O . GLY C 1 65 ? -29.180 3.993 29.932 1.00 31.40 62 GLY C O 1
ATOM 1865 N N . ILE C 1 66 ? -27.673 3.173 28.487 1.00 24.14 63 ILE C N 1
ATOM 1866 C CA . ILE C 1 66 ? -27.870 4.246 27.520 1.00 34.66 63 ILE C CA 1
ATOM 1867 C C . ILE C 1 66 ? -29.147 4.000 26.717 1.00 43.14 63 ILE C C 1
ATOM 1868 O O . ILE C 1 66 ? -29.806 4.938 26.267 1.00 44.54 63 ILE C O 1
ATOM 1873 N N . GLY C 1 67 ? -29.499 2.728 26.560 1.00 31.61 64 GLY C N 1
ATOM 1874 C CA . GLY C 1 67 ? -30.656 2.346 25.775 1.00 33.09 64 GLY C CA 1
ATOM 1875 C C . GLY C 1 67 ? -30.277 2.071 24.333 1.00 80.78 64 GLY C C 1
ATOM 1876 O O . GLY C 1 67 ? -31.116 2.116 23.437 1.00 48.27 64 GLY C O 1
ATOM 1877 N N . THR C 1 68 ? -29.000 1.794 24.104 1.00 25.43 65 THR C N 1
ATOM 1878 C CA . THR C 1 68 ? -28.536 1.443 22.769 1.00 33.60 65 THR C CA 1
ATOM 1879 C C . THR C 1 68 ? -28.322 -0.068 22.665 1.00 38.02 65 THR C C 1
ATOM 1880 O O . THR C 1 68 ? -28.105 -0.745 23.667 1.00 38.44 65 THR C O 1
ATOM 1884 N N . ASP C 1 69 ? -28.406 -0.599 21.451 1.00 26.79 66 ASP C N 1
ATOM 1885 C CA . ASP C 1 69 ? -28.263 -2.037 21.239 1.00 24.84 66 ASP C CA 1
ATOM 1886 C C . ASP C 1 69 ? -26.783 -2.415 21.168 1.00 31.85 66 ASP C C 1
ATOM 1887 O O . ASP C 1 69 ? -26.096 -2.022 20.229 1.00 28.54 66 ASP C O 1
ATOM 1892 N N . PRO C 1 70 ? -26.290 -3.189 22.157 1.00 30.50 67 PRO C N 1
ATOM 1893 C CA . PRO C 1 70 ? -24.866 -3.554 22.234 1.00 26.19 67 PRO C CA 1
ATOM 1894 C C . PRO C 1 70 ? -24.416 -4.384 21.032 1.00 47.82 67 PRO C C 1
ATOM 1895 O O . PRO C 1 70 ? -23.325 -4.177 20.504 1.00 28.13 67 PRO C O 1
ATOM 1899 N N . TYR C 1 71 ? -25.255 -5.328 20.622 1.00 37.55 68 TYR C N 1
ATOM 1900 C CA . TYR C 1 71 ? -24.935 -6.229 19.522 1.00 28.97 68 TYR C CA 1
ATOM 1901 C C . TYR C 1 71 ? -24.823 -5.468 18.215 1.00 29.45 68 TYR C C 1
ATOM 1902 O O . TYR C 1 71 ? -23.984 -5.782 17.366 1.00 34.94 68 TYR C O 1
ATOM 1911 N N . ALA C 1 72 ? -25.673 -4.463 18.058 1.00 28.01 69 ALA C N 1
ATOM 1912 C CA . ALA C 1 72 ? -25.641 -3.609 16.878 1.00 44.55 69 ALA C CA 1
ATOM 1913 C C . ALA C 1 72 ? -24.403 -2.723 16.893 1.00 72.14 69 ALA C C 1
ATOM 1914 O O . ALA C 1 72 ? -23.836 -2.409 15.848 1.00 33.08 69 ALA C O 1
ATOM 1916 N N . LEU C 1 73 ? -23.985 -2.322 18.087 1.00 31.01 70 LEU C N 1
ATOM 1917 C CA . LEU C 1 73 ? -22.847 -1.428 18.228 1.00 31.88 70 LEU C CA 1
ATOM 1918 C C . LEU C 1 73 ? -21.573 -2.172 17.867 1.00 30.37 70 LEU C C 1
ATOM 1919 O O . LEU C 1 73 ? -20.718 -1.645 17.154 1.00 37.13 70 LEU C O 1
ATOM 1924 N N . LEU C 1 74 ? -21.457 -3.406 18.346 1.00 29.03 71 LEU C N 1
ATOM 1925 C CA . LEU C 1 74 ? -20.269 -4.212 18.090 1.00 28.48 71 LEU C CA 1
ATOM 1926 C C . LEU C 1 74 ? -20.157 -4.545 16.605 1.00 39.41 71 LEU C C 1
ATOM 1927 O O . LEU C 1 74 ? -19.060 -4.682 16.063 1.00 30.01 71 LEU C O 1
ATOM 1932 N N . SER C 1 75 ? -21.305 -4.682 15.956 1.00 32.74 72 SER C N 1
ATOM 1933 C CA . SER C 1 75 ? -21.339 -4.983 14.535 1.00 28.90 72 SER C CA 1
ATOM 1934 C C . SER C 1 75 ? -20.884 -3.779 13.729 1.00 43.51 72 SER C C 1
ATOM 1935 O O . SER C 1 75 ? -20.076 -3.904 12.809 1.00 39.44 72 SER C O 1
ATOM 1938 N N . LYS C 1 76 ? -21.394 -2.609 14.088 1.00 30.38 73 LYS C N 1
ATOM 1939 C CA . LYS C 1 76 ? -20.941 -1.370 13.471 1.00 27.72 73 LYS C CA 1
ATOM 1940 C C . LYS C 1 76 ? -19.422 -1.261 13.587 1.00 45.58 73 LYS C C 1
ATOM 1941 O O . LYS C 1 76 ? -18.730 -0.971 12.612 1.00 44.27 73 LYS C O 1
ATOM 1947 N N . LEU C 1 77 ? -18.905 -1.520 14.784 1.00 39.60 74 LEU C N 1
ATOM 1948 C CA . LEU C 1 77 ? -17.472 -1.420 15.035 1.00 38.15 74 LEU C CA 1
ATOM 1949 C C . LEU C 1 77 ? -16.666 -2.376 14.159 1.00 75.35 74 LEU C C 1
ATOM 1950 O O . LEU C 1 77 ? -15.707 -1.969 13.502 1.00 49.24 74 LEU C O 1
ATOM 1955 N N . GLU C 1 78 ? -17.053 -3.647 14.158 1.00 29.11 75 GLU C N 1
ATOM 1956 C CA . GLU C 1 78 ? -16.357 -4.646 13.353 1.00 33.16 75 GLU C CA 1
ATOM 1957 C C . GLU C 1 78 ? -16.428 -4.300 11.861 1.00 46.64 75 GLU C C 1
ATOM 1958 O O . GLU C 1 78 ? -15.572 -4.710 11.078 1.00 59.79 75 GLU C O 1
ATOM 1964 N N A ALA C 1 79 ? -17.447 -3.535 11.481 0.50 35.82 76 ALA C N 1
ATOM 1965 N N B ALA C 1 79 ? -17.448 -3.534 11.485 0.50 35.82 76 ALA C N 1
ATOM 1966 C CA A ALA C 1 79 ? -17.622 -3.129 10.091 0.50 82.24 76 ALA C CA 1
ATOM 1967 C CA B ALA C 1 79 ? -17.622 -3.113 10.099 0.50 82.23 76 ALA C CA 1
ATOM 1968 C C A ALA C 1 79 ? -16.516 -2.182 9.634 0.50 84.94 76 ALA C C 1
ATOM 1969 C C B ALA C 1 79 ? -16.575 -2.082 9.689 0.50 84.69 76 ALA C C 1
ATOM 1970 O O A ALA C 1 79 ? -16.193 -2.120 8.449 0.50 54.86 76 ALA C O 1
ATOM 1971 O O B ALA C 1 79 ? -16.125 -2.066 8.544 0.50 47.99 76 ALA C O 1
ATOM 1990 N N A THR C 1 81 ? -13.499 -2.440 10.035 0.50 64.00 78 THR C N 1
ATOM 1991 N N B THR C 1 81 ? -13.640 -1.985 10.097 0.50 39.65 78 THR C N 1
ATOM 1992 C CA A THR C 1 81 ? -12.340 -3.202 9.589 0.50 57.31 78 THR C CA 1
ATOM 1993 C CA B THR C 1 81 ? -12.428 -2.643 9.621 0.50 49.93 78 THR C CA 1
ATOM 1994 C C A THR C 1 81 ? -12.747 -4.234 8.548 0.50 98.81 78 THR C C 1
ATOM 1995 C C B THR C 1 81 ? -12.774 -3.785 8.675 0.50 91.01 78 THR C C 1
ATOM 1996 O O A THR C 1 81 ? -12.909 -5.414 8.866 0.50 55.73 78 THR C O 1
ATOM 1997 O O B THR C 1 81 ? -12.844 -4.943 9.091 0.50 72.61 78 THR C O 1
ATOM 2004 N N A PRO C 1 82 ? -12.916 -3.790 7.293 0.50 83.32 79 PRO C N 1
ATOM 2005 N N B PRO C 1 82 ? -12.996 -3.458 7.392 0.50 42.73 79 PRO C N 1
ATOM 2006 C CA A PRO C 1 82 ? -13.290 -4.691 6.200 0.50 78.89 79 PRO C CA 1
ATOM 2007 C CA B PRO C 1 82 ? -13.346 -4.457 6.378 0.50 86.63 79 PRO C CA 1
ATOM 2008 C C A PRO C 1 82 ? -12.354 -5.890 6.156 0.50 63.16 79 PRO C C 1
ATOM 2009 C C B PRO C 1 82 ? -12.390 -5.646 6.391 0.50 46.00 79 PRO C C 1
ATOM 2010 O O A PRO C 1 82 ? -12.777 -6.998 5.823 0.50 63.70 79 PRO C O 1
ATOM 2011 O O B PRO C 1 82 ? -12.803 -6.767 6.092 0.50 76.45 79 PRO C O 1
ATOM 2018 N N A SER C 1 83 ? -11.092 -5.660 6.505 0.50 87.69 80 SER C N 1
ATOM 2019 N N B SER C 1 83 ? -11.130 -5.401 6.743 0.50 79.44 80 SER C N 1
ATOM 2020 C CA A SER C 1 83 ? -10.086 -6.714 6.508 0.50 126.47 80 SER C CA 1
ATOM 2021 C CA B SER C 1 83 ? -10.133 -6.465 6.802 0.50 47.80 80 SER C CA 1
ATOM 2022 C C A SER C 1 83 ? -9.264 -6.695 7.795 0.50 46.77 80 SER C C 1
ATOM 2023 C C B SER C 1 83 ? -9.296 -6.390 8.077 0.50 80.26 80 SER C C 1
ATOM 2024 O O A SER C 1 83 ? -9.729 -6.229 8.835 0.50 96.52 80 SER C O 1
ATOM 2025 O O B SER C 1 83 ? -9.716 -5.808 9.077 0.50 23.55 80 SER C O 1
ATOM 2030 N N . SER D 1 1 ? -25.482 -0.032 49.153 1.00 28.75 -2 SER D N 1
ATOM 2031 C CA . SER D 1 1 ? -24.803 -1.309 49.362 1.00 27.98 -2 SER D CA 1
ATOM 2032 C C . SER D 1 1 ? -23.785 -1.600 48.252 1.00 42.62 -2 SER D C 1
ATOM 2033 O O . SER D 1 1 ? -23.551 -0.763 47.388 1.00 28.99 -2 SER D O 1
ATOM 2036 N N . ASN D 1 2 ? -23.194 -2.794 48.270 1.00 24.39 -1 ASN D N 1
ATOM 2037 C CA . ASN D 1 2 ? -22.199 -3.172 47.261 1.00 29.36 -1 ASN D CA 1
ATOM 2038 C C . ASN D 1 2 ? -22.790 -4.028 46.151 1.00 18.12 -1 ASN D C 1
ATOM 2039 O O . ASN D 1 2 ? -22.059 -4.658 45.381 1.00 31.51 -1 ASN D O 1
ATOM 2044 N N . ALA D 1 3 ? -24.107 -4.037 46.050 1.00 21.12 0 ALA D N 1
ATOM 2045 C CA . ALA D 1 3 ? -24.768 -5.022 45.204 1.00 26.45 0 ALA D CA 1
ATOM 2046 C C . ALA D 1 3 ? -24.415 -4.887 43.724 1.00 39.57 0 ALA D C 1
ATOM 2047 O O . ALA D 1 3 ? -24.284 -5.890 43.016 1.00 19.99 0 ALA D O 1
ATOM 2049 N N . THR D 1 4 ? -24.252 -3.653 43.255 1.00 18.32 1 THR D N 1
ATOM 2050 C CA . THR D 1 4 ? -24.010 -3.440 41.832 1.00 14.78 1 THR D CA 1
ATOM 2051 C C . THR D 1 4 ? -22.762 -4.189 41.399 1.00 17.61 1 THR D C 1
ATOM 2052 O O . THR D 1 4 ? -22.798 -4.949 40.435 1.00 20.71 1 THR D O 1
ATOM 2056 N N . LYS D 1 5 ? -21.660 -3.999 42.123 1.00 20.80 2 LYS D N 1
ATOM 2057 C CA . LYS D 1 5 ? -20.421 -4.700 41.788 1.00 21.72 2 LYS D CA 1
ATOM 2058 C C . LYS D 1 5 ? -20.464 -6.184 42.144 1.00 24.95 2 LYS D C 1
ATOM 2059 O O . LYS D 1 5 ? -19.884 -6.996 41.437 1.00 22.81 2 LYS D O 1
ATOM 2065 N N . THR D 1 6 ? -21.134 -6.530 43.243 1.00 18.14 3 THR D N 1
ATOM 2066 C CA . THR D 1 6 ? -21.326 -7.934 43.619 1.00 27.27 3 THR D CA 1
ATOM 2067 C C . THR D 1 6 ? -21.853 -8.745 42.444 1.00 27.68 3 THR D C 1
ATOM 2068 O O . THR D 1 6 ? -21.335 -9.810 42.094 1.00 24.90 3 THR D O 1
ATOM 2072 N N . ILE D 1 7 ? -22.914 -8.225 41.849 1.00 19.46 4 ILE D N 1
ATOM 2073 C CA . ILE D 1 7 ? -23.619 -8.929 40.812 1.00 15.12 4 ILE D CA 1
ATOM 2074 C C . ILE D 1 7 ? -22.781 -8.885 39.542 1.00 21.34 4 ILE D C 1
ATOM 2075 O O . ILE D 1 7 ? -22.624 -9.899 38.869 1.00 20.53 4 ILE D O 1
ATOM 2080 N N . HIS D 1 8 ? -22.199 -7.729 39.249 1.00 14.88 5 HIS D N 1
ATOM 2081 C CA . HIS D 1 8 ? -21.289 -7.633 38.106 1.00 15.31 5 HIS D CA 1
ATOM 2082 C C . HIS D 1 8 ? -20.190 -8.698 38.188 1.00 15.06 5 HIS D C 1
ATOM 2083 O O . HIS D 1 8 ? -19.912 -9.396 37.212 1.00 18.89 5 HIS D O 1
ATOM 2090 N N . ASN D 1 9 ? -19.558 -8.822 39.350 1.00 17.23 6 ASN D N 1
ATOM 2091 C CA . ASN D 1 9 ? -18.423 -9.737 39.489 1.00 16.20 6 ASN D CA 1
ATOM 2092 C C . ASN D 1 9 ? -18.832 -11.171 39.220 1.00 20.42 6 ASN D C 1
ATOM 2093 O O . ASN D 1 9 ? -18.062 -11.947 38.663 1.00 20.08 6 ASN D O 1
ATOM 2098 N N . ALA D 1 10 ? -20.047 -11.526 39.628 1.00 20.37 7 ALA D N 1
ATOM 2099 C CA . ALA D 1 10 ? -20.545 -12.880 39.416 1.00 18.22 7 ALA D CA 1
ATOM 2100 C C . ALA D 1 10 ? -20.859 -13.109 37.935 1.00 16.93 7 ALA D C 1
ATOM 2101 O O . ALA D 1 10 ? -20.606 -14.192 37.397 1.00 22.79 7 ALA D O 1
ATOM 2103 N N . ARG D 1 11 ? -21.429 -12.104 37.281 1.00 16.36 8 ARG D N 1
ATOM 2104 C CA . ARG D 1 11 ? -21.709 -12.230 35.857 1.00 17.91 8 ARG D CA 1
ATOM 2105 C C . ARG D 1 11 ? -20.410 -12.325 35.069 1.00 24.86 8 ARG D C 1
ATOM 2106 O O . ARG D 1 11 ? -20.324 -13.055 34.081 1.00 20.50 8 ARG D O 1
ATOM 2114 N N . TYR D 1 12 ? -19.403 -11.576 35.501 1.00 17.83 9 TYR D N 1
ATOM 2115 C CA . TYR D 1 12 ? -18.084 -11.679 34.873 1.00 18.52 9 TYR D CA 1
ATOM 2116 C C . TYR D 1 12 ? -17.500 -13.079 35.101 1.00 24.78 9 TYR D C 1
ATOM 2117 O O . TYR D 1 12 ? -17.024 -13.726 34.163 1.00 23.17 9 TYR D O 1
ATOM 2126 N N . GLN D 1 13 ? -17.577 -13.572 36.333 1.00 22.11 10 GLN D N 1
ATOM 2127 C CA . GLN D 1 13 ? -17.056 -14.899 36.625 1.00 22.26 10 GLN D CA 1
ATOM 2128 C C . GLN D 1 13 ? -17.786 -15.964 35.807 1.00 28.04 10 GLN D C 1
ATOM 2129 O O . GLN D 1 13 ? -17.177 -16.910 35.309 1.00 29.04 10 GLN D O 1
ATOM 2139 N N . ALA D 1 14 ? -19.095 -15.793 35.661 1.00 20.67 11 ALA D N 1
ATOM 2140 C CA . ALA D 1 14 ? -19.907 -16.720 34.869 1.00 23.80 11 ALA D CA 1
ATOM 2141 C C . ALA D 1 14 ? -19.430 -16.784 33.420 1.00 34.24 11 ALA D C 1
ATOM 2142 O O . ALA D 1 14 ? -19.350 -17.863 32.815 1.00 28.43 11 ALA D O 1
ATOM 2144 N N . LEU D 1 15 ? -19.116 -15.619 32.865 1.00 27.16 12 LEU D N 1
ATOM 2145 C CA . LEU D 1 15 ? -18.618 -15.533 31.498 1.00 24.90 12 LEU D CA 1
ATOM 2146 C C . LEU D 1 15 ? -17.277 -16.259 31.366 1.00 31.18 12 LEU D C 1
ATOM 2147 O O . LEU D 1 15 ? -17.039 -16.963 30.379 1.00 26.84 12 LEU D O 1
ATOM 2152 N N . LEU D 1 16 ? -16.410 -16.100 32.365 1.00 29.14 13 LEU D N 1
ATOM 2153 C CA . LEU D 1 16 ? -15.136 -16.821 32.387 1.00 28.32 13 LEU D CA 1
ATOM 2154 C C . LEU D 1 16 ? -15.340 -18.334 32.437 1.00 40.15 13 LEU D C 1
ATOM 2155 O O . LEU D 1 16 ? -14.625 -19.095 31.778 1.00 26.29 13 LEU D O 1
ATOM 2160 N N . ASP D 1 17 ? -16.294 -18.769 33.248 1.00 29.92 14 ASP D N 1
ATOM 2161 C CA . ASP D 1 17 ? -16.642 -20.184 33.320 1.00 32.53 14 ASP D CA 1
ATOM 2162 C C . ASP D 1 17 ? -17.114 -20.682 31.953 1.00 28.93 14 ASP D C 1
ATOM 2163 O O . ASP D 1 17 ? -16.714 -21.755 31.490 1.00 35.62 14 ASP D O 1
ATOM 2168 N N . LEU D 1 18 ? -17.953 -19.889 31.302 1.00 27.67 15 LEU D N 1
ATOM 2169 C CA . LEU D 1 18 ? -18.429 -20.220 29.969 1.00 22.08 15 LEU D CA 1
ATOM 2170 C C . LEU D 1 18 ? -17.301 -20.298 28.949 1.00 52.67 15 LEU D C 1
ATOM 2171 O O . LEU D 1 18 ? -17.324 -21.145 28.057 1.00 38.18 15 LEU D O 1
ATOM 2176 N N . LEU D 1 19 ? -16.319 -19.411 29.073 1.00 32.93 16 LEU D N 1
ATOM 2177 C CA . LEU D 1 19 ? -15.192 -19.393 28.139 1.00 26.32 16 LEU D CA 1
ATOM 2178 C C . LEU D 1 19 ? -14.230 -20.552 28.377 1.00 27.07 16 LEU D C 1
ATOM 2179 O O . LEU D 1 19 ? -13.628 -21.073 27.434 1.00 33.53 16 LEU D O 1
ATOM 2184 N N . LEU D 1 20 ? -14.067 -20.948 29.632 1.00 29.88 17 LEU D N 1
ATOM 2185 C CA . LEU D 1 20 ? -13.216 -22.087 29.940 1.00 32.63 17 LEU D CA 1
ATOM 2186 C C . LEU D 1 20 ? -13.869 -23.348 29.387 1.00 50.13 17 LEU D C 1
ATOM 2187 O O . LEU D 1 20 ? -13.223 -24.175 28.742 1.00 47.52 17 LEU D O 1
ATOM 2192 N N . GLU D 1 21 ? -15.163 -23.482 29.646 1.00 28.57 18 GLU D N 1
ATOM 2193 C CA . GLU D 1 21 ? -15.948 -24.587 29.111 1.00 66.68 18 GLU D CA 1
ATOM 2194 C C . GLU D 1 21 ? -15.754 -24.696 27.602 1.00 48.84 18 GLU D C 1
ATOM 2195 O O . GLU D 1 21 ? -15.534 -25.781 27.064 1.00 44.45 18 GLU D O 1
ATOM 2201 N N . ALA D 1 22 ? -15.826 -23.562 26.919 1.00 39.67 19 ALA D N 1
ATOM 2202 C CA . ALA D 1 22 ? -15.748 -23.561 25.467 1.00 32.22 19 ALA D CA 1
ATOM 2203 C C . ALA D 1 22 ? -14.343 -23.938 24.995 1.00 81.94 19 ALA D C 1
ATOM 2204 O O . ALA D 1 22 ? -14.187 -24.754 24.087 1.00 46.67 19 ALA D O 1
ATOM 2206 N N . ARG D 1 23 ? -13.320 -23.361 25.620 1.00 38.56 20 ARG D N 1
ATOM 2207 C CA . ARG D 1 23 ? -11.945 -23.677 25.242 1.00 38.73 20 ARG D CA 1
ATOM 2208 C C . ARG D 1 23 ? -11.667 -25.171 25.382 1.00 72.48 20 ARG D C 1
ATOM 2209 O O . ARG D 1 23 ? -11.104 -25.794 24.481 1.00 50.22 20 ARG D O 1
ATOM 2217 N N . SER D 1 24 ? -12.057 -25.737 26.521 1.00 57.76 21 SER D N 1
ATOM 2218 C CA . SER D 1 24 ? -11.869 -27.161 26.773 1.00 35.66 21 SER D CA 1
ATOM 2219 C C . SER D 1 24 ? -12.602 -27.972 25.712 1.00 105.12 21 SER D C 1
ATOM 2220 O O . SER D 1 24 ? -12.075 -28.951 25.182 1.00 47.80 21 SER D O 1
ATOM 2223 N N . ALA D 1 25 ? -13.823 -27.551 25.401 1.00 39.19 22 ALA D N 1
ATOM 2224 C CA . ALA D 1 25 ? -14.617 -28.215 24.379 1.00 57.53 22 ALA D CA 1
ATOM 2225 C C . ALA D 1 25 ? -13.846 -28.287 23.069 1.00 74.99 22 ALA D C 1
ATOM 2226 O O . ALA D 1 25 ? -13.710 -29.363 22.484 1.00 40.63 22 ALA D O 1
ATOM 2228 N N . ALA D 1 26 ? -13.333 -27.140 22.625 1.00 46.23 23 ALA D N 1
ATOM 2229 C CA . ALA D 1 26 ? -12.628 -27.041 21.348 1.00 52.09 23 ALA D CA 1
ATOM 2230 C C . ALA D 1 26 ? -11.281 -27.762 21.371 1.00 51.03 23 ALA D C 1
ATOM 2231 O O . ALA D 1 26 ? -10.620 -27.894 20.342 1.00 48.02 23 ALA D O 1
ATOM 2233 N N . GLY D 1 27 ? -10.881 -28.214 22.554 1.00 39.19 24 GLY D N 1
ATOM 2234 C CA . GLY D 1 27 ? -9.701 -29.043 22.713 1.00 48.11 24 GLY D CA 1
ATOM 2235 C C . GLY D 1 27 ? -8.364 -28.371 22.466 1.00 80.36 24 GLY D C 1
ATOM 2236 O O . GLY D 1 27 ? -7.418 -29.021 22.025 1.00 40.41 24 GLY D O 1
ATOM 2237 N N . ILE D 1 28 ? -8.270 -27.077 22.757 1.00 41.19 25 ILE D N 1
ATOM 2238 C CA . ILE D 1 28 ? -7.004 -26.369 22.581 1.00 53.03 25 ILE D CA 1
ATOM 2239 C C . ILE D 1 28 ? -6.461 -25.823 23.898 1.00 58.05 25 ILE D C 1
ATOM 2240 O O . ILE D 1 28 ? -7.214 -25.370 24.754 1.00 45.26 25 ILE D O 1
ATOM 2245 N N . THR D 1 29 ? -5.144 -25.877 24.053 1.00 57.40 26 THR D N 1
ATOM 2246 C CA . THR D 1 29 ? -4.495 -25.478 25.295 1.00 97.13 26 THR D CA 1
ATOM 2247 C C . THR D 1 29 ? -4.382 -23.966 25.420 1.00 35.57 26 THR D C 1
ATOM 2248 O O . THR D 1 29 ? -4.641 -23.229 24.466 1.00 38.66 26 THR D O 1
ATOM 2252 N N . GLN D 1 30 ? -3.990 -23.506 26.603 1.00 47.37 27 GLN D N 1
ATOM 2253 C CA . GLN D 1 30 ? -3.706 -22.092 26.790 1.00 37.98 27 GLN D CA 1
ATOM 2254 C C . GLN D 1 30 ? -2.654 -21.661 25.777 1.00 43.26 27 GLN D C 1
ATOM 2255 O O . GLN D 1 30 ? -2.882 -20.743 24.990 1.00 43.82 27 GLN D O 1
ATOM 2261 N N . LYS D 1 31 ? -1.511 -22.344 25.782 1.00 48.15 28 LYS D N 1
ATOM 2262 C CA . LYS D 1 31 ? -0.438 -22.056 24.827 1.00 39.35 28 LYS D CA 1
ATOM 2263 C C . LYS D 1 31 ? -0.966 -21.942 23.396 1.00 35.78 28 LYS D C 1
ATOM 2264 O O . LYS D 1 31 ? -0.635 -21.002 22.676 1.00 41.67 28 LYS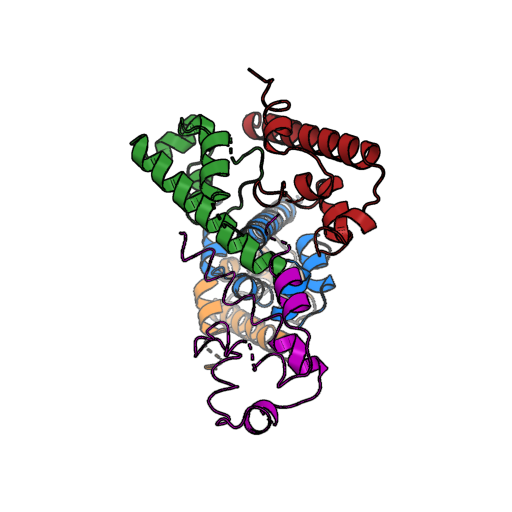 D O 1
ATOM 2270 N N . GLU D 1 32 ? -1.792 -22.899 22.985 1.00 47.17 29 GLU D N 1
ATOM 2271 C CA . GLU D 1 32 ? -2.334 -22.886 21.629 1.00 29.91 29 GLU D CA 1
ATOM 2272 C C . GLU D 1 32 ? -3.203 -21.655 21.367 1.00 54.20 29 GLU D C 1
ATOM 2273 O O . GLU D 1 32 ? -3.096 -21.017 20.322 1.00 36.86 29 GLU D O 1
ATOM 2279 N N . LEU D 1 33 ? -4.065 -21.315 22.318 1.00 38.25 30 LEU D N 1
ATOM 2280 C CA . LEU D 1 33 ? -4.883 -20.120 22.171 1.00 31.44 30 LEU D CA 1
ATOM 2281 C C . LEU D 1 33 ? -3.975 -18.896 22.170 1.00 28.12 30 LEU D C 1
ATOM 2282 O O . LEU D 1 33 ? -4.098 -18.015 21.316 1.00 30.40 30 LEU D O 1
ATOM 2287 N N . ALA D 1 34 ? -3.050 -18.855 23.123 1.00 24.82 31 ALA D N 1
ATOM 2288 C CA . ALA D 1 34 ? -2.086 -17.769 23.194 1.00 29.79 31 ALA D CA 1
ATOM 2289 C C . ALA D 1 34 ? -1.453 -17.541 21.826 1.00 100.95 31 ALA D C 1
ATOM 2290 O O . ALA D 1 34 ? -1.475 -16.427 21.300 1.00 33.26 31 ALA D O 1
ATOM 2292 N N . ALA D 1 35 ? -0.906 -18.606 21.247 1.00 35.58 32 ALA D N 1
ATOM 2293 C CA . ALA D 1 35 ? -0.317 -18.536 19.917 1.00 59.97 32 ALA D CA 1
ATOM 2294 C C . ALA D 1 35 ? -1.282 -17.906 18.920 1.00 43.17 32 ALA D C 1
ATOM 2295 O O . ALA D 1 35 ? -0.908 -17.015 18.159 1.00 45.52 32 ALA D O 1
ATOM 2297 N N A ARG D 1 36 ? -2.523 -18.384 18.919 0.50 47.43 33 ARG D N 1
ATOM 2298 N N B ARG D 1 36 ? -2.530 -18.362 18.935 0.50 47.33 33 ARG D N 1
ATOM 2299 C CA A ARG D 1 36 ? -3.547 -17.853 18.026 0.50 35.24 33 ARG D CA 1
ATOM 2300 C CA B ARG D 1 36 ? -3.529 -17.846 18.010 0.50 35.16 33 ARG D CA 1
ATOM 2301 C C A ARG D 1 36 ? -3.720 -16.353 18.212 0.50 51.51 33 ARG D C 1
ATOM 2302 C C B ARG D 1 36 ? -3.771 -16.357 18.214 0.50 53.14 33 ARG D C 1
ATOM 2303 O O A ARG D 1 36 ? -3.878 -15.610 17.243 0.50 42.22 33 ARG D O 1
ATOM 2304 O O B ARG D 1 36 ? -4.025 -15.624 17.258 0.50 43.57 33 ARG D O 1
ATOM 2319 N N . LEU D 1 37 ? -3.703 -15.918 19.466 1.00 48.62 34 LEU D N 1
ATOM 2320 C CA . LEU D 1 37 ? -3.944 -14.520 19.799 1.00 77.47 34 LEU D CA 1
ATOM 2321 C C . LEU D 1 37 ? -2.725 -13.662 19.518 1.00 53.58 34 LEU D C 1
ATOM 2322 O O . LEU D 1 37 ? -2.816 -12.435 19.479 1.00 36.36 34 LEU D O 1
ATOM 2327 N N . GLY D 1 38 ? -1.583 -14.312 19.322 1.00 41.87 35 GLY D N 1
ATOM 2328 C CA . GLY D 1 38 ? -0.337 -13.593 19.139 1.00 47.13 35 GLY D CA 1
ATOM 2329 C C . GLY D 1 38 ? -0.000 -12.841 20.409 1.00 45.89 35 GLY D C 1
ATOM 2330 O O . GLY D 1 38 ? 0.390 -11.673 20.375 1.00 41.74 35 GLY D O 1
ATOM 2331 N N . ARG D 1 39 ? -0.169 -13.518 21.538 1.00 36.36 36 ARG D N 1
ATOM 2332 C CA . ARG D 1 39 ? 0.108 -12.929 22.839 1.00 29.20 36 ARG D CA 1
ATOM 2333 C C . ARG D 1 39 ? 0.699 -13.992 23.750 1.00 42.70 36 ARG D C 1
ATOM 2334 O O . ARG D 1 39 ? 0.541 -15.185 23.494 1.00 35.80 36 ARG D O 1
ATOM 2342 N N . PRO D 1 40 ? 1.374 -13.561 24.826 1.00 31.77 37 PRO D N 1
ATOM 2343 C CA . PRO D 1 40 ? 1.972 -14.476 25.807 1.00 34.30 37 PRO D CA 1
ATOM 2344 C C . PRO D 1 40 ? 0.939 -15.432 26.387 1.00 44.98 37 PRO D C 1
ATOM 2345 O O . PRO D 1 40 ? -0.215 -15.045 26.559 1.00 51.19 37 PRO D O 1
ATOM 2349 N N . GLN D 1 41 ? 1.343 -16.660 26.693 1.00 37.57 38 GLN D N 1
ATOM 2350 C CA . GLN D 1 41 ? 0.446 -17.581 27.382 1.00 55.26 38 GLN D CA 1
ATOM 2351 C C . GLN D 1 41 ? -0.077 -16.944 28.664 1.00 52.45 38 GLN D C 1
ATOM 2352 O O . GLN D 1 41 ? -1.215 -17.182 29.067 1.00 48.47 38 GLN D O 1
ATOM 2358 N N . SER D 1 42 ? 0.762 -16.129 29.297 1.00 38.93 39 SER D N 1
ATOM 2359 C CA . SER D 1 42 ? 0.395 -15.463 30.541 1.00 58.05 39 SER D CA 1
ATOM 2360 C C . SER D 1 42 ? -0.877 -14.638 30.362 1.00 34.11 39 SER D C 1
ATOM 2361 O O . SER D 1 42 ? -1.668 -14.472 31.296 1.00 35.40 39 SER D O 1
ATOM 2364 N N . PHE D 1 43 ? -1.082 -14.119 29.160 1.00 40.91 40 PHE D N 1
ATOM 2365 C CA . PHE D 1 43 ? -2.307 -13.389 28.883 1.00 38.54 40 PHE D CA 1
ATOM 2366 C C . PHE D 1 43 ? -3.524 -14.291 29.084 1.00 35.01 40 PHE D C 1
ATOM 2367 O O . PHE D 1 43 ? -4.500 -13.900 29.727 1.00 35.53 40 PHE D O 1
ATOM 2375 N N . VAL D 1 44 ? -3.460 -15.500 28.530 1.00 42.76 41 VAL D N 1
ATOM 2376 C CA . VAL D 1 44 ? -4.572 -16.447 28.612 1.00 38.64 41 VAL D CA 1
ATOM 2377 C C . VAL D 1 44 ? -4.811 -16.911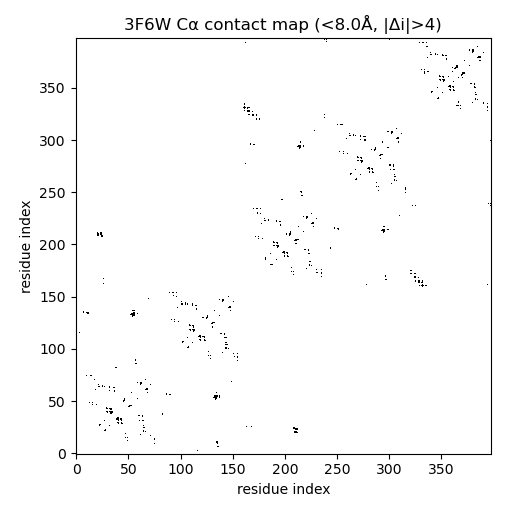 30.038 1.00 50.36 41 VAL D C 1
ATOM 2378 O O . VAL D 1 44 ? -5.946 -16.924 30.520 1.00 36.30 41 VAL D O 1
ATOM 2382 N N . SER D 1 45 ? -3.738 -17.302 30.710 1.00 30.05 42 SER D N 1
ATOM 2383 C CA . SER D 1 45 ? -3.847 -17.770 32.084 1.00 35.10 42 SER D CA 1
ATOM 2384 C C . SER D 1 45 ? -4.368 -16.676 33.021 1.00 33.10 42 SER D C 1
ATOM 2385 O O . SER D 1 45 ? -5.228 -16.936 33.863 1.00 33.58 42 SER D O 1
ATOM 2388 N N . LYS D 1 46 ? -3.851 -15.458 32.874 1.00 32.39 43 LYS D N 1
ATOM 2389 C CA . LYS D 1 46 ? -4.284 -14.339 33.717 1.00 44.84 43 LYS D CA 1
ATOM 2390 C C . LYS D 1 46 ? -5.757 -14.025 33.486 1.00 61.66 43 LYS D C 1
ATOM 2391 O O . LYS D 1 46 ? -6.484 -13.644 34.407 1.00 31.99 43 LYS D O 1
ATOM 2397 N N . THR D 1 47 ? -6.186 -14.176 32.241 1.00 27.78 44 THR D N 1
ATOM 2398 C CA . THR D 1 47 ? -7.580 -13.958 31.883 1.00 37.45 44 THR D CA 1
ATOM 2399 C C . THR D 1 47 ? -8.484 -15.005 32.529 1.00 49.02 44 THR D C 1
ATOM 2400 O O . THR D 1 47 ? -9.479 -14.671 33.178 1.00 32.86 44 THR D O 1
ATOM 2404 N N . GLU D 1 48 ? -8.134 -16.275 32.364 1.00 29.48 45 GLU D N 1
ATOM 2405 C CA . GLU D 1 48 ? -8.937 -17.356 32.928 1.00 34.02 45 GLU D CA 1
ATOM 2406 C C . GLU D 1 48 ? -8.873 -17.391 34.455 1.00 39.31 45 GLU D C 1
ATOM 2407 O O . GLU D 1 48 ? -9.783 -17.899 35.109 1.00 39.44 45 GLU D O 1
ATOM 2413 N N . ASN D 1 49 ? -7.803 -16.836 35.017 1.00 27.62 46 ASN D N 1
ATOM 2414 C CA . ASN D 1 49 ? -7.643 -16.781 36.468 1.00 33.84 46 ASN D CA 1
ATOM 2415 C C . ASN D 1 49 ? -8.253 -15.526 37.082 1.00 34.73 46 ASN D C 1
ATOM 2416 O O . ASN D 1 49 ? -8.094 -15.277 38.274 1.00 35.90 46 ASN D O 1
ATOM 2421 N N . ALA D 1 50 ? -8.934 -14.730 36.262 1.00 36.12 47 ALA D N 1
ATOM 2422 C CA . ALA D 1 50 ? -9.529 -13.484 36.733 1.00 34.90 47 ALA D CA 1
ATOM 2423 C C . ALA D 1 50 ? -8.481 -12.574 37.373 1.00 53.25 47 ALA D C 1
ATOM 2424 O O . ALA D 1 50 ? -8.755 -11.899 38.366 1.00 34.65 47 ALA D O 1
ATOM 2426 N N . GLU D 1 51 ? -7.279 -12.569 36.804 1.00 33.41 48 GLU D N 1
ATOM 2427 C CA . GLU D 1 51 ? -6.196 -11.719 37.290 1.00 28.29 48 GLU D CA 1
ATOM 2428 C C . GLU D 1 51 ? -5.891 -10.587 36.307 1.00 39.14 48 GLU D C 1
ATOM 2429 O O . GLU D 1 51 ? -5.021 -9.747 36.547 1.00 48.33 48 GLU D O 1
ATOM 2435 N N . ARG D 1 52 ? -6.620 -10.579 35.198 1.00 29.83 49 ARG D N 1
ATOM 2436 C CA . ARG D 1 52 ? -6.541 -9.503 34.222 1.00 27.28 49 ARG D CA 1
ATOM 2437 C C . ARG D 1 52 ? -7.921 -9.334 33.599 1.00 36.85 49 ARG D C 1
ATOM 2438 O O . ARG D 1 52 ? -8.548 -10.314 33.198 1.00 33.81 49 ARG D O 1
ATOM 2446 N N A ARG D 1 53 ? -8.414 -8.103 33.530 0.50 35.06 50 ARG D N 1
ATOM 2447 N N B ARG D 1 53 ? -8.359 -8.082 33.498 0.50 31.61 50 ARG D N 1
ATOM 2448 C CA A ARG D 1 53 ? -9.782 -7.879 33.067 0.50 17.46 50 ARG D CA 1
ATOM 2449 C CA B ARG D 1 53 ? -9.672 -7.747 32.959 0.50 53.16 50 ARG D CA 1
ATOM 2450 C C A ARG D 1 53 ? -9.903 -7.810 31.547 0.50 18.87 50 ARG D C 1
ATOM 2451 C C B ARG D 1 53 ? -9.759 -7.958 31.455 0.50 54.58 50 ARG D C 1
ATOM 2452 O O A ARG D 1 53 ? -9.174 -7.078 30.890 0.50 14.30 50 ARG D O 1
ATOM 2453 O O B ARG D 1 53 ? -8.861 -7.566 30.711 0.50 53.89 50 ARG D O 1
ATOM 2468 N N . LEU D 1 54 ? -10.848 -8.579 31.012 1.00 18.59 51 LEU D N 1
ATOM 2469 C CA A LEU D 1 54 ? -11.120 -8.660 29.576 0.61 16.96 51 LEU D CA 1
ATOM 2470 C CA B LEU D 1 54 ? -11.133 -8.692 29.591 0.39 17.15 51 LEU D CA 1
ATOM 2471 C C . LEU D 1 54 ? -12.111 -7.600 29.150 1.00 24.14 51 LEU D C 1
ATOM 2472 O O . LEU D 1 54 ? -13.216 -7.517 29.689 1.00 26.89 51 LEU D O 1
ATOM 2481 N N . ASP D 1 55 ? -11.728 -6.778 28.175 1.00 17.94 52 ASP D N 1
ATOM 2482 C CA . ASP D 1 55 ? -12.695 -5.858 27.578 1.00 19.47 52 ASP D CA 1
ATOM 2483 C C . ASP D 1 55 ? -13.407 -6.562 26.420 1.00 18.85 52 ASP D C 1
ATOM 2484 O O . ASP D 1 55 ? -13.043 -7.676 26.063 1.00 23.68 52 ASP D O 1
ATOM 2489 N N . VAL D 1 56 ? -14.440 -5.937 25.866 1.00 22.11 53 VAL D N 1
ATOM 2490 C CA . VAL D 1 56 ? -15.255 -6.617 24.859 1.00 24.75 53 VAL D CA 1
ATOM 2491 C C . VAL D 1 56 ? -14.476 -6.847 23.554 1.00 25.11 53 VA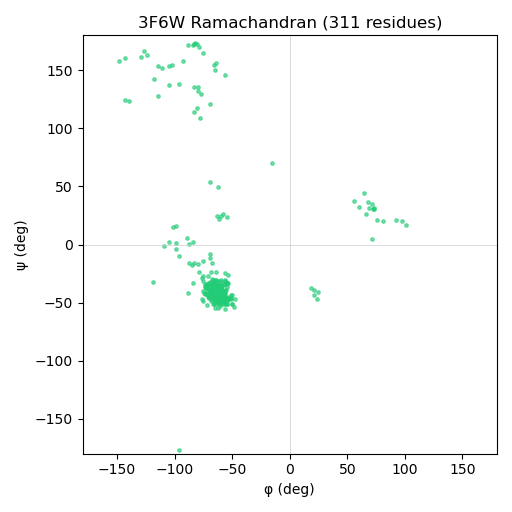L D C 1
ATOM 2492 O O . VAL D 1 56 ? -14.681 -7.863 22.883 1.00 29.10 53 VAL D O 1
ATOM 2496 N N . ILE D 1 57 ? -13.571 -5.929 23.215 1.00 34.01 54 ILE D N 1
ATOM 2497 C CA . ILE D 1 57 ? -12.710 -6.107 22.038 1.00 26.41 54 ILE D CA 1
ATOM 2498 C C . ILE D 1 57 ? -11.878 -7.372 22.227 1.00 23.51 54 ILE D C 1
ATOM 2499 O O . ILE D 1 57 ? -11.861 -8.257 21.371 1.00 32.01 54 ILE D O 1
ATOM 2504 N N . GLU D 1 58 ? -11.191 -7.450 23.365 1.00 20.78 55 GLU D N 1
ATOM 2505 C CA . GLU D 1 58 ? -10.399 -8.621 23.726 1.00 23.26 55 GLU D CA 1
ATOM 2506 C C . GLU D 1 58 ? -11.250 -9.881 23.813 1.00 30.65 55 GLU D C 1
ATOM 2507 O O . GLU D 1 58 ? -10.792 -10.979 23.476 1.00 25.96 55 GLU D O 1
ATOM 2513 N N . PHE D 1 59 ? -12.486 -9.718 24.283 1.00 23.62 56 PHE D N 1
ATOM 2514 C CA . PHE D 1 59 ? -13.423 -10.838 24.394 1.00 24.56 56 PHE D CA 1
ATOM 2515 C C . PHE D 1 59 ? -13.739 -11.414 23.016 1.00 24.41 56 PHE D C 1
ATOM 2516 O O . PHE D 1 59 ? -13.669 -12.628 22.806 1.00 32.79 56 PHE D O 1
ATOM 2532 N N . ASP D 1 61 ? -12.003 -11.303 20.308 1.00 35.27 58 ASP D N 1
ATOM 2533 C CA . ASP D 1 61 ? -10.814 -11.998 19.818 1.00 36.33 58 ASP D CA 1
ATOM 2534 C C . ASP D 1 61 ? -10.622 -13.341 20.514 1.00 39.06 58 ASP D C 1
ATOM 2535 O O . ASP D 1 61 ? -10.370 -14.356 19.866 1.00 33.07 58 ASP D O 1
ATOM 2540 N N . PHE D 1 62 ? -10.740 -13.342 21.838 1.00 26.13 59 PHE D N 1
ATOM 2541 C CA . PHE D 1 62 ? -10.592 -14.555 22.629 1.00 28.14 59 PHE D CA 1
ATOM 2542 C C . PHE D 1 62 ? -11.577 -15.604 22.125 1.00 33.14 59 PHE D C 1
ATOM 2543 O O . PHE D 1 62 ? -11.238 -16.783 22.005 1.00 41.98 59 PHE D O 1
ATOM 2551 N N . CYS D 1 63 ? -12.791 -15.155 21.820 1.00 27.37 60 CYS D N 1
ATOM 2552 C CA . CYS D 1 63 ? -13.845 -16.021 21.293 1.00 27.35 60 CYS D CA 1
ATOM 2553 C C . CYS D 1 63 ? -13.474 -16.573 19.915 1.00 33.26 60 CYS D C 1
ATOM 2554 O O . CYS D 1 63 ? -13.478 -17.784 19.701 1.00 37.73 60 CYS D O 1
ATOM 2557 N N . ARG D 1 64 ? -13.161 -15.677 18.986 1.00 43.18 61 ARG D N 1
ATOM 2558 C CA . ARG D 1 64 ? -12.704 -16.099 17.666 1.00 48.50 61 ARG D CA 1
ATOM 2559 C C . ARG D 1 64 ? -11.525 -17.053 17.797 1.00 39.02 61 ARG D C 1
ATOM 2560 O O . ARG D 1 64 ? -11.363 -17.978 17.000 1.00 52.34 61 ARG D O 1
ATOM 2568 N N . GLY D 1 65 ? -10.708 -16.832 18.818 1.00 50.33 62 GLY D N 1
ATOM 2569 C CA . GLY D 1 65 ? -9.555 -17.674 19.062 1.00 36.88 62 GLY D CA 1
ATOM 2570 C C . GLY D 1 65 ? -9.942 -19.113 19.324 1.00 64.87 62 GLY D C 1
ATOM 2571 O O . GLY D 1 65 ? -9.218 -20.035 18.966 1.00 38.53 62 GLY D O 1
ATOM 2572 N N . ILE D 1 66 ? -11.092 -19.319 19.952 1.00 40.64 63 ILE D N 1
ATOM 2573 C CA . ILE D 1 66 ? -11.504 -20.676 20.286 1.00 35.60 63 ILE D CA 1
ATOM 2574 C C . ILE D 1 66 ? -12.607 -21.206 19.369 1.00 47.37 63 ILE D C 1
ATOM 2575 O O . ILE D 1 66 ? -13.085 -22.323 19.549 1.00 42.18 63 ILE D O 1
ATOM 2580 N N . GLY D 1 67 ? -13.004 -20.405 18.386 1.00 36.38 64 GLY D N 1
ATOM 2581 C CA . GLY D 1 67 ? -14.059 -20.798 17.467 1.00 37.01 64 GLY D CA 1
ATOM 2582 C C . GLY D 1 67 ? -15.460 -20.590 18.014 1.00 78.47 64 GLY D C 1
ATOM 2583 O O . GLY D 1 67 ? -16.422 -21.194 17.539 1.00 65.84 64 GLY D O 1
ATOM 2584 N N . THR D 1 68 ? -15.573 -19.729 19.018 1.00 36.92 65 THR D N 1
ATOM 2585 C CA . THR D 1 68 ? -16.859 -19.411 19.626 1.00 32.47 65 THR D CA 1
ATOM 2586 C C . THR D 1 68 ? -17.447 -18.135 19.037 1.00 32.74 65 THR D C 1
ATOM 2587 O O . THR D 1 68 ? -16.733 -17.160 18.807 1.00 28.20 65 THR D O 1
ATOM 2591 N N . ASP D 1 69 ? -18.752 -18.142 18.785 1.00 35.49 66 ASP D N 1
ATOM 2592 C CA . ASP D 1 69 ? -19.435 -16.933 18.343 1.00 31.42 66 ASP D CA 1
ATOM 2593 C C . ASP D 1 69 ? -19.662 -16.019 19.544 1.00 30.57 66 ASP D C 1
ATOM 2594 O O . ASP D 1 69 ? -20.488 -16.320 20.399 1.00 33.06 66 ASP D O 1
ATOM 2599 N N . PRO D 1 70 ? -18.922 -14.900 19.612 1.00 45.84 67 PRO D N 1
ATOM 2600 C CA . PRO D 1 70 ? -18.993 -13.970 20.743 1.00 27.63 67 PRO D CA 1
ATOM 2601 C C . PRO D 1 70 ? -20.373 -13.347 20.875 1.00 31.15 67 PRO D C 1
ATOM 2602 O O . PRO D 1 70 ? -20.831 -13.095 21.993 1.00 27.71 67 PRO D O 1
ATOM 2606 N N . TYR D 1 71 ? -21.014 -13.077 19.744 1.00 25.84 68 TYR D N 1
ATOM 2607 C CA . TYR D 1 71 ? -22.360 -12.522 19.750 1.00 32.08 68 TYR D CA 1
ATOM 2608 C C . TYR D 1 71 ? -23.339 -13.497 20.400 1.00 43.60 68 TYR D C 1
ATOM 2609 O O . TYR D 1 71 ? -24.227 -13.097 21.151 1.00 33.74 68 TYR D O 1
ATOM 2618 N N . ALA D 1 72 ? -23.159 -14.781 20.113 1.00 34.84 69 ALA D N 1
ATOM 2619 C CA . ALA D 1 72 ? -24.027 -15.815 20.650 1.00 38.09 69 ALA D CA 1
ATOM 2620 C C . ALA D 1 72 ? -23.733 -16.052 22.120 1.00 36.19 69 ALA D C 1
ATOM 2621 O O . ALA D 1 72 ? -24.633 -16.350 22.899 1.00 29.08 69 ALA D O 1
ATOM 2623 N N . LEU D 1 73 ? -22.463 -15.944 22.494 1.00 28.72 70 LEU D N 1
ATOM 2624 C CA . LEU D 1 73 ? -22.071 -16.204 23.876 1.00 25.33 70 LEU D CA 1
ATOM 2625 C C . LEU D 1 73 ? -22.611 -15.105 24.800 1.00 29.53 70 LEU D C 1
ATOM 2626 O O . LEU D 1 73 ? -23.123 -15.390 25.882 1.00 22.52 70 LEU D O 1
ATOM 2631 N N . LEU D 1 74 ? -22.508 -13.856 24.360 1.00 31.29 71 LEU D N 1
ATOM 2632 C CA . LEU D 1 74 ? -23.083 -12.736 25.099 1.00 29.34 71 LEU D CA 1
ATOM 2633 C C . LEU D 1 74 ? -24.600 -12.863 25.252 1.00 34.30 71 LEU D C 1
ATOM 2634 O O . LEU D 1 74 ? -25.161 -12.543 26.302 1.00 29.13 71 LEU D O 1
ATOM 2639 N N . SER D 1 75 ? -25.268 -13.310 24.196 1.00 23.82 72 SER D N 1
ATOM 2640 C CA A SER D 1 75 ? -26.719 -13.499 24.238 0.51 26.24 72 SER D CA 1
ATOM 2641 C CA B SER D 1 75 ? -26.717 -13.494 24.240 0.49 26.24 72 SER D CA 1
ATOM 2642 C C . SER D 1 75 ? -27.111 -14.538 25.285 1.00 26.77 72 SER D C 1
ATOM 2643 O O . SER D 1 75 ? -28.109 -14.382 25.996 1.00 26.03 72 SER D O 1
ATOM 2648 N N . LYS D 1 76 ? -26.322 -15.603 25.370 1.00 25.61 73 LYS D N 1
ATOM 2649 C CA . LYS D 1 76 ? -26.577 -16.686 26.307 1.00 19.95 73 LYS D CA 1
ATOM 2650 C C . LYS D 1 76 ? -26.419 -16.183 27.730 1.00 31.56 73 LYS D C 1
ATOM 2651 O O . LYS D 1 76 ? -27.230 -16.479 28.610 1.00 24.73 73 LYS D O 1
ATOM 2657 N N . LEU D 1 77 ? -25.351 -15.430 27.952 1.00 27.46 74 LEU D N 1
ATOM 2658 C CA . LEU D 1 77 ? -25.099 -14.836 29.259 1.00 22.95 74 LEU D CA 1
ATOM 2659 C C . LEU D 1 77 ? -26.214 -13.866 29.651 1.00 24.25 74 LEU D C 1
ATOM 2660 O O . LEU D 1 77 ? -26.741 -13.941 30.760 1.00 31.02 74 LEU D O 1
ATOM 2665 N N . GLU D 1 78 ? -26.575 -12.962 28.744 1.00 29.59 75 GLU D N 1
ATOM 2666 C CA . GLU D 1 78 ? -27.595 -11.965 29.046 1.00 39.73 75 GLU D CA 1
ATOM 2667 C C . GLU D 1 78 ? -28.903 -12.622 29.458 1.00 39.01 75 GLU D C 1
ATOM 2668 O O . GLU D 1 78 ? -29.629 -12.109 30.313 1.00 34.00 75 GLU D O 1
ATOM 2674 N N . ALA D 1 79 ? -29.193 -13.766 28.850 1.00 34.27 76 ALA D N 1
ATOM 2675 C CA . ALA D 1 79 ? -30.444 -14.476 29.094 1.00 37.03 76 ALA D CA 1
ATOM 2676 C C . ALA D 1 79 ? -30.474 -15.060 30.499 1.00 42.06 76 ALA D C 1
ATOM 2677 O O . ALA D 1 79 ? -31.511 -15.548 30.960 1.00 31.82 76 ALA D O 1
ATOM 2687 N N . THR D 1 81 ? -29.959 -13.285 33.190 1.00 42.93 78 THR D N 1
ATOM 2688 C CA . THR D 1 81 ? -30.594 -12.304 34.069 1.00 31.23 78 THR D CA 1
ATOM 2689 C C . THR D 1 81 ? -31.799 -11.685 33.354 1.00 27.31 78 THR D C 1
ATOM 2690 O O . THR D 1 81 ? -31.911 -11.788 32.142 1.00 31.72 78 THR D O 1
ATOM 2694 N N A PRO D 1 82 ? -32.699 -11.047 34.115 0.50 44.82 79 PRO D N 1
ATOM 2695 N N B PRO D 1 82 ? -32.709 -11.052 34.110 0.50 44.82 79 PRO D N 1
ATOM 2696 C CA A PRO D 1 82 ? -33.887 -10.411 33.531 0.50 91.79 79 PRO D CA 1
ATOM 2697 C CA B PRO D 1 82 ? -33.892 -10.441 33.490 0.50 91.81 79 PRO D CA 1
ATOM 2698 C C A PRO D 1 82 ? -33.522 -9.369 32.475 0.50 67.73 79 PRO D C 1
ATOM 2699 C C B PRO D 1 82 ? -33.554 -9.174 32.708 0.50 65.92 79 PRO D C 1
ATOM 2700 O O A PRO D 1 82 ? -34.014 -9.450 31.348 0.50 22.03 79 PRO D O 1
ATOM 2701 O O B PRO D 1 82 ? -32.428 -9.026 32.233 0.50 23.64 79 PRO D O 1
ATOM 2708 N N A ALA E 1 3 ? -14.143 7.277 12.798 0.50 106.13 0 ALA E N 1
ATOM 2709 N N B ALA E 1 3 ? -14.833 7.605 12.224 0.50 38.63 0 ALA E N 1
ATOM 2710 C CA A ALA E 1 3 ? -13.177 6.402 13.452 0.50 83.84 0 ALA E CA 1
ATOM 2711 C CA B ALA E 1 3 ? -13.683 7.234 13.040 0.50 68.80 0 ALA E CA 1
ATOM 2712 C C A ALA E 1 3 ? -12.640 5.350 12.488 0.50 66.72 0 ALA E C 1
ATOM 2713 C C B ALA E 1 3 ? -12.750 6.277 12.305 0.50 55.54 0 ALA E C 1
ATOM 2714 O O A ALA E 1 3 ? -11.856 4.481 12.874 0.50 39.35 0 ALA E O 1
ATOM 2715 O O B ALA E 1 3 ? -11.615 6.060 12.731 0.50 76.56 0 ALA E O 1
ATOM 2718 N N A THR E 1 4 ? -13.074 5.425 11.234 0.50 67.70 1 THR E N 1
ATOM 2719 N N B THR E 1 4 ? -13.236 5.709 11.205 0.50 42.44 1 THR E N 1
ATOM 2720 C CA A THR E 1 4 ? -12.540 4.555 10.195 0.50 87.18 1 THR E CA 1
ATOM 2721 C CA B THR E 1 4 ? -12.472 4.733 10.430 0.50 91.31 1 THR E CA 1
ATOM 2722 C C A THR E 1 4 ? -11.050 4.836 10.035 0.50 83.77 1 THR E C 1
ATOM 2723 C C B THR E 1 4 ? -11.030 5.169 10.162 0.50 86.01 1 THR E C 1
ATOM 2724 O O A THR E 1 4 ? -10.252 3.925 9.810 0.50 77.76 1 THR E O 1
ATOM 2725 O O B THR E 1 4 ? -10.141 4.332 10.000 0.50 43.04 1 THR E O 1
ATOM 2732 N N A LYS E 1 5 ? -10.686 6.107 10.170 0.50 95.85 2 LYS E N 1
ATOM 2733 N N B LYS E 1 5 ? -10.801 6.478 10.122 0.50 98.03 2 LYS E N 1
ATOM 2734 C CA A LYS E 1 5 ? -9.296 6.531 10.054 0.50 67.22 2 LYS E CA 1
ATOM 2735 C CA B LYS E 1 5 ? -9.459 7.011 9.915 0.50 65.31 2 LYS E CA 1
ATOM 2736 C C A LYS E 1 5 ? -8.489 6.154 11.293 0.50 108.44 2 LYS E C 1
ATOM 2737 C C B LYS E 1 5 ? -8.555 6.693 11.104 0.50 112.24 2 LYS E C 1
ATOM 2738 O O A LYS E 1 5 ? -7.281 5.928 11.212 0.50 106.73 2 LYS E O 1
ATOM 2739 O O B LYS E 1 5 ? -7.410 6.269 10.932 0.50 140.57 2 LYS E O 1
ATOM 2742 N N A THR E 1 6 ? -9.159 6.085 12.438 0.50 32.99 3 THR E N 1
ATOM 2743 N N B THR E 1 6 ? -9.077 6.900 12.308 0.50 79.67 3 THR E N 1
ATOM 2744 C CA A THR E 1 6 ? -8.490 5.757 13.691 0.50 55.48 3 THR E CA 1
ATOM 2745 C CA B THR E 1 6 ? -8.331 6.619 13.528 0.50 79.18 3 THR E CA 1
ATOM 2746 C C A THR E 1 6 ? -7.988 4.320 13.689 0.50 94.17 3 THR E C 1
ATOM 2747 C C B THR E 1 6 ? -7.720 5.225 13.486 0.50 28.14 3 THR E C 1
ATOM 2748 O O A THR E 1 6 ? -6.852 4.048 14.077 0.50 22.64 3 THR E O 1
ATOM 2749 O O B THR E 1 6 ? -6.508 5.063 13.632 0.50 70.18 3 THR E O 1
ATOM 2756 N N A ILE E 1 7 ? -8.836 3.397 13.253 0.50 39.78 4 ILE E N 1
ATOM 2757 N N B ILE E 1 7 ? -8.565 4.221 13.276 0.50 27.18 4 ILE E N 1
ATOM 2758 C CA A ILE E 1 7 ? -8.440 1.997 13.206 0.50 70.78 4 ILE E CA 1
ATOM 2759 C CA B ILE E 1 7 ? -8.113 2.835 13.251 0.50 12.91 4 ILE E CA 1
ATOM 2760 C C A ILE E 1 7 ? -7.450 1.765 12.067 0.50 22.11 4 ILE E C 1
ATOM 2761 C C B ILE E 1 7 ? -7.166 2.615 12.075 0.50 18.38 4 ILE E C 1
ATOM 2762 O O A ILE E 1 7 ? -6.553 0.925 12.173 0.50 18.54 4 ILE E O 1
ATOM 2763 O O B ILE E 1 7 ? -6.131 1.957 12.209 0.50 23.19 4 ILE E O 1
ATOM 2772 N N A HIS E 1 8 ? -7.596 2.534 10.993 0.50 43.09 5 HIS E N 1
ATOM 2773 N N B HIS E 1 8 ? -7.526 3.172 10.925 0.50 62.86 5 HIS E N 1
ATOM 2774 C CA A HIS E 1 8 ? -6.624 2.501 9.904 0.50 27.02 5 HIS E CA 1
ATOM 2775 C CA B HIS E 1 8 ? -6.665 3.119 9.753 0.50 72.24 5 HIS E CA 1
ATOM 2776 C C A HIS E 1 8 ? -5.252 2.984 10.368 0.50 57.44 5 HIS E C 1
ATOM 2777 C C B HIS E 1 8 ? -5.230 3.473 10.129 0.50 25.24 5 HIS E C 1
ATOM 2778 O O A HIS E 1 8 ? -4.238 2.351 10.084 0.50 43.40 5 HIS E O 1
ATOM 2779 O O B HIS E 1 8 ? -4.288 2.775 9.754 0.50 39.94 5 HIS E O 1
ATOM 2792 N N A ASN E 1 9 ? -5.227 4.109 11.078 0.50 74.64 6 ASN E N 1
ATOM 2793 N N B ASN E 1 9 ? -5.075 4.552 10.889 0.50 30.23 6 ASN E N 1
ATOM 2794 C CA A ASN E 1 9 ? -3.973 4.700 11.546 0.50 21.69 6 ASN E CA 1
ATOM 2795 C CA B ASN E 1 9 ? -3.755 5.023 11.301 0.50 33.41 6 ASN E CA 1
ATOM 2796 C C A ASN E 1 9 ? -3.190 3.787 12.481 0.50 71.85 6 ASN E C 1
ATOM 2797 C C B ASN E 1 9 ? -3.013 4.067 12.231 0.50 46.85 6 ASN E C 1
ATOM 2798 O O A ASN E 1 9 ? -1.989 3.587 12.300 0.50 29.54 6 ASN E O 1
ATOM 2799 O O B ASN E 1 9 ? -1.816 4.233 12.469 0.50 68.25 6 ASN E O 1
ATOM 2808 N N A ALA E 1 10 ? -3.867 3.247 13.490 0.50 25.11 7 ALA E N 1
ATOM 2809 N N B ALA E 1 10 ? -3.719 3.068 12.751 0.50 64.90 7 ALA E N 1
ATOM 2810 C CA A ALA E 1 10 ? -3.247 2.256 14.358 0.50 65.09 7 ALA E CA 1
ATOM 2811 C CA B ALA E 1 10 ? -3.145 2.158 13.740 0.50 24.96 7 ALA E CA 1
ATOM 2812 C C A ALA E 1 10 ? -2.751 1.095 13.507 0.50 20.31 7 ALA E C 1
ATOM 2813 C C B ALA E 1 10 ? -2.509 0.911 13.124 0.50 71.45 7 ALA E C 1
ATOM 2814 O O A ALA E 1 10 ? -1.642 0.596 13.698 0.50 28.47 7 ALA E O 1
ATOM 2815 O O B ALA E 1 10 ? -1.320 0.658 13.309 0.50 88.24 7 ALA E O 1
ATOM 2818 N N A ARG E 1 11 ? -3.579 0.664 12.564 0.50 51.45 8 ARG E N 1
ATOM 2819 N N B ARG E 1 11 ? -3.310 0.129 12.407 0.50 13.12 8 ARG E N 1
ATOM 2820 C CA A ARG E 1 11 ? -3.171 -0.369 11.626 0.50 80.85 8 ARG E CA 1
ATOM 2821 C CA B ARG E 1 11 ? -2.832 -1.091 11.762 0.50 30.33 8 ARG E CA 1
ATOM 2822 C C A ARG E 1 11 ? -1.964 0.119 10.837 0.50 85.56 8 ARG E C 1
ATOM 2823 C C B ARG E 1 11 ? -1.597 -0.808 10.911 0.50 41.94 8 ARG E C 1
ATOM 2824 O O A ARG E 1 11 ? -1.017 -0.630 10.603 0.50 33.64 8 ARG E O 1
ATOM 2825 O O B ARG E 1 11 ? -0.768 -1.692 10.672 0.50 27.43 8 ARG E O 1
ATOM 2840 N N A TYR E 1 12 ? -2.000 1.389 10.449 0.50 39.98 9 TYR E N 1
ATOM 2841 N N B TYR E 1 12 ? -1.489 0.436 10.456 0.50 27.31 9 TYR E N 1
ATOM 2842 C CA A TYR E 1 12 ? -0.948 1.975 9.630 0.50 80.71 9 TYR E CA 1
ATOM 2843 C CA B TYR E 1 12 ? -0.355 0.874 9.652 0.50 26.11 9 TYR E CA 1
ATOM 2844 C C A TYR E 1 12 ? 0.388 2.025 10.371 0.50 26.64 9 TYR E C 1
ATOM 2845 C C B TYR E 1 12 ? 0.893 0.931 10.523 0.50 51.53 9 TYR E C 1
ATOM 2846 O O A TYR E 1 12 ? 1.376 1.459 9.912 0.50 28.30 9 TYR E O 1
ATOM 2847 O O B TYR E 1 12 ? 1.992 0.623 10.068 0.50 42.47 9 TYR E O 1
ATOM 2864 N N A GLN E 1 13 ? 0.416 2.696 11.518 0.50 41.02 10 GLN E N 1
ATOM 2865 N N B GLN E 1 13 ? 0.715 1.325 11.781 0.50 31.44 10 GLN E N 1
ATOM 2866 C CA A GLN E 1 13 ? 1.626 2.727 12.331 0.50 14.56 10 GLN E CA 1
ATOM 2867 C CA B GLN E 1 13 ? 1.808 1.301 12.744 0.50 69.17 10 GLN E CA 1
ATOM 2868 C C A GLN E 1 13 ? 2.076 1.318 12.689 0.50 28.86 10 GLN E C 1
ATOM 2869 C C B GLN E 1 13 ? 2.270 -0.131 12.991 0.50 15.61 10 GLN E C 1
ATOM 2870 O O A GLN E 1 13 ? 3.260 0.993 12.588 0.50 43.21 10 GLN E O 1
ATOM 2871 O O B GLN E 1 13 ? 3.462 -0.418 12.966 0.50 19.52 10 GLN E O 1
ATOM 2882 N N A ALA E 1 14 ? 1.126 0.485 13.107 0.50 34.65 11 ALA E N 1
ATOM 2883 N N B ALA E 1 14 ? 1.321 -1.029 13.225 0.50 54.38 11 ALA E N 1
ATOM 2884 C CA A ALA E 1 14 ? 1.427 -0.896 13.467 0.50 65.04 11 ALA E CA 1
ATOM 2885 C CA B ALA E 1 14 ? 1.646 -2.443 13.347 0.50 97.02 11 ALA E CA 1
ATOM 2886 C C A ALA E 1 14 ? 2.255 -1.570 12.382 0.50 30.43 11 ALA E C 1
ATOM 2887 C C B ALA E 1 14 ? 2.481 -2.856 12.141 0.50 68.27 11 ALA E C 1
ATOM 2888 O O A ALA E 1 14 ? 3.320 -2.117 12.653 0.50 35.17 11 ALA E O 1
ATOM 2889 O O B ALA E 1 14 ? 3.336 -3.735 12.227 0.50 27.38 11 ALA E O 1
ATOM 2892 N N A LEU E 1 15 ? 1.751 -1.518 11.152 0.50 51.41 12 LEU E N 1
ATOM 2893 N N B LEU E 1 15 ? 2.223 -2.200 11.015 0.50 33.73 12 LEU E N 1
ATOM 2894 C CA A LEU E 1 15 ? 2.398 -2.148 10.006 0.50 66.08 12 LEU E CA 1
ATOM 2895 C CA B LEU E 1 15 ? 2.994 -2.416 9.799 0.50 32.68 12 LEU E CA 1
ATOM 2896 C C A LEU E 1 15 ? 3.912 -1.944 9.996 0.50 103.35 12 LEU E C 1
ATOM 2897 C C B LEU E 1 15 ? 4.314 -1.642 9.852 0.50 13.70 12 LEU E C 1
ATOM 2898 O O A LEU E 1 15 ? 4.673 -2.889 9.778 0.50 36.07 12 LEU E O 1
ATOM 2899 O O B LEU E 1 15 ? 5.387 -2.215 9.658 0.50 38.88 12 LEU E O 1
ATOM 2908 N N A LEU E 1 16 ? 4.340 -0.709 10.235 0.50 91.54 13 LEU E N 1
ATOM 2909 N N B LEU E 1 16 ? 4.227 -0.340 10.115 0.50 19.94 13 LEU E N 1
ATOM 2910 C CA A LEU E 1 16 ? 5.760 -0.379 10.244 0.50 19.13 13 LEU E CA 1
ATOM 2911 C CA B LEU E 1 16 ? 5.412 0.489 10.286 0.50 55.36 13 LEU E CA 1
ATOM 2912 C C A LEU E 1 16 ? 6.488 -1.184 11.309 0.50 45.39 13 LEU E C 1
ATOM 2913 C C B LEU E 1 16 ? 6.333 -0.068 11.360 0.50 71.04 13 LEU E C 1
ATOM 2914 O O A LEU E 1 16 ? 7.620 -1.610 11.103 0.50 27.78 13 LEU E O 1
ATOM 2915 O O B LEU E 1 16 ? 7.510 0.268 11.401 0.50 28.12 13 LEU E O 1
ATOM 2924 N N A ASP E 1 17 ? 5.835 -1.378 12.453 0.50 78.04 14 ASP E N 1
ATOM 2925 N N B ASP E 1 17 ? 5.788 -0.912 12.230 0.50 89.05 14 ASP E N 1
ATOM 2926 C CA A ASP E 1 17 ? 6.408 -2.163 13.541 0.50 61.02 14 ASP E CA 1
ATOM 2927 C CA B ASP E 1 17 ? 6.565 -1.512 13.308 0.50 43.62 14 ASP E CA 1
ATOM 2928 C C A ASP E 1 17 ? 6.931 -3.494 13.020 0.50 25.95 14 ASP E C 1
ATOM 2929 C C B ASP E 1 17 ? 7.109 -2.880 12.912 0.50 59.55 14 ASP E C 1
ATOM 2930 O O A ASP E 1 17 ? 8.005 -3.946 13.415 0.50 81.14 14 ASP E O 1
ATOM 2931 O O B ASP E 1 17 ? 8.281 -3.176 13.146 0.50 86.10 14 ASP E O 1
ATOM 2940 N N A LEU E 1 18 ? 6.171 -4.117 12.127 0.50 44.58 15 LEU E N 1
ATOM 2941 N N B LEU E 1 18 ? 6.260 -3.714 12.317 0.50 35.68 15 LEU E N 1
ATOM 2942 C CA A LEU E 1 18 ? 6.594 -5.379 11.537 0.50 54.00 15 LEU E CA 1
ATOM 2943 C CA B LEU E 1 18 ? 6.702 -5.023 11.843 0.50 36.65 15 LEU E CA 1
ATOM 2944 C C A LEU E 1 18 ? 7.713 -5.165 10.524 0.50 83.60 15 LEU E C 1
ATOM 2945 C C B LEU E 1 18 ? 7.911 -4.869 10.927 0.50 84.35 15 LEU E C 1
ATOM 2946 O O A LEU E 1 18 ? 8.494 -6.077 10.251 0.50 35.42 15 LEU E O 1
ATOM 2947 O O B LEU E 1 18 ? 8.919 -5.556 11.086 0.50 91.15 15 LEU E O 1
ATOM 2956 N N . LEU E 1 19 ? 7.790 -3.958 9.968 1.00 89.02 16 LEU E N 1
ATOM 2957 C CA . LEU E 1 19 ? 8.868 -3.630 9.042 1.00 93.63 16 LEU E CA 1
ATOM 2958 C C . LEU E 1 19 ? 10.132 -3.224 9.792 1.00 89.27 16 LEU E C 1
ATOM 2959 O O . LEU E 1 19 ? 11.230 -3.677 9.469 1.00 92.36 16 LEU E O 1
ATOM 2964 N N . LEU E 1 20 ? 9.968 -2.362 10.789 1.00 63.27 17 LEU E N 1
ATOM 2965 C CA . LEU E 1 20 ? 11.082 -1.898 11.607 1.00 92.69 17 LEU E CA 1
ATOM 2966 C C . LEU E 1 20 ? 11.828 -3.076 12.219 1.00 45.52 17 LEU E C 1
ATOM 2967 O O . LEU E 1 20 ? 13.055 -3.069 12.308 1.00 91.55 17 LEU E O 1
ATOM 2972 N N . GLU E 1 21 ? 11.076 -4.090 12.632 1.00 74.55 18 GLU E N 1
ATOM 2973 C CA . GLU E 1 21 ? 11.658 -5.285 13.227 1.00 89.55 18 GLU E CA 1
ATOM 2974 C C . GLU E 1 21 ? 12.120 -6.256 12.148 1.00 63.58 18 GLU E C 1
ATOM 2975 O O . GLU E 1 21 ? 12.890 -7.178 12.417 1.00 86.11 18 GLU E O 1
ATOM 2976 N N . ALA E 1 22 ? 11.640 -6.049 10.927 1.00 75.66 19 ALA E N 1
ATOM 2977 C CA . ALA E 1 22 ? 12.054 -6.873 9.799 1.00 97.59 19 ALA E CA 1
ATOM 2978 C C . ALA E 1 22 ? 13.458 -6.475 9.366 1.00 78.00 19 ALA E C 1
ATOM 2979 O O . ALA E 1 22 ? 14.283 -7.329 9.034 1.00 55.54 19 ALA E O 1
ATOM 2981 N N . ARG E 1 23 ? 13.723 -5.172 9.380 1.00 90.56 20 ARG E N 1
ATOM 2982 C CA . ARG E 1 23 ? 15.034 -4.651 9.013 1.00 82.21 20 ARG E CA 1
ATOM 2983 C C . ARG E 1 23 ? 16.050 -4.894 10.121 1.00 110.47 20 ARG E C 1
ATOM 2984 O O . ARG E 1 23 ? 17.155 -5.379 9.870 1.00 90.28 20 ARG E O 1
ATOM 2992 N N . SER E 1 24 ? 15.672 -4.547 11.347 1.00 111.82 21 SER E N 1
ATOM 2993 C CA . SER E 1 24 ? 16.544 -4.731 12.501 1.00 96.61 21 SER E CA 1
ATOM 2994 C C . SER E 1 24 ? 17.023 -6.175 12.589 1.00 63.46 21 SER E C 1
ATOM 2995 O O . SER E 1 24 ? 18.086 -6.454 13.145 1.00 103.34 21 SER E O 1
ATOM 2998 N N . ALA E 1 25 ? 16.232 -7.089 12.035 1.00 57.57 22 ALA E N 1
ATOM 2999 C CA . ALA E 1 25 ? 16.595 -8.502 11.997 1.00 105.22 22 ALA E CA 1
ATOM 3000 C C . ALA E 1 25 ? 17.499 -8.801 10.805 1.00 101.32 22 ALA E C 1
ATOM 3001 O O . ALA E 1 25 ? 18.370 -9.668 10.876 1.00 109.37 22 ALA E O 1
ATOM 3003 N N . ALA E 1 26 ? 17.284 -8.078 9.710 1.00 99.18 23 ALA E N 1
ATOM 3004 C CA . ALA E 1 26 ? 18.102 -8.231 8.512 1.00 115.38 23 ALA E CA 1
ATOM 3005 C C . ALA E 1 26 ? 19.516 -7.717 8.758 1.00 103.02 23 ALA E C 1
ATOM 3006 O O . ALA E 1 26 ? 20.419 -7.937 7.949 1.00 83.75 23 ALA E O 1
ATOM 3008 N N . GLY E 1 27 ? 19.698 -7.028 9.880 1.00 86.05 24 GLY E N 1
ATOM 3009 C CA . GLY E 1 27 ? 20.999 -6.514 10.263 1.00 122.49 24 GLY E CA 1
ATOM 3010 C C . GLY E 1 27 ? 21.456 -5.350 9.407 1.00 98.71 24 GLY E C 1
ATOM 3011 O O . GLY E 1 27 ? 22.577 -4.861 9.562 1.00 91.74 24 GLY E O 1
ATOM 3012 N N . ILE E 1 28 ? 20.588 -4.898 8.507 1.00 49.84 25 ILE E N 1
ATOM 3013 C CA . ILE E 1 28 ? 20.938 -3.803 7.609 1.00 104.08 25 ILE E CA 1
ATOM 3014 C C . ILE E 1 28 ? 20.522 -2.447 8.167 1.00 54.33 25 ILE E C 1
ATOM 3015 O O . ILE E 1 28 ? 19.634 -2.352 9.012 1.00 88.84 25 ILE E O 1
ATOM 3020 N N . THR E 1 29 ? 21.178 -1.402 7.678 1.00 70.39 26 THR E N 1
ATOM 3021 C CA . THR E 1 29 ? 20.931 -0.046 8.141 1.00 54.00 26 THR E CA 1
ATOM 3022 C C . THR E 1 29 ? 19.961 0.674 7.217 1.00 61.00 26 THR E C 1
ATOM 3023 O O . THR E 1 29 ? 19.456 0.092 6.256 1.00 96.87 26 THR E O 1
ATOM 3027 N N . GLN E 1 30 ? 19.707 1.945 7.510 1.00 50.65 27 GLN E N 1
ATOM 3028 C CA . GLN E 1 30 ? 18.867 2.769 6.651 1.00 80.77 27 GLN E CA 1
ATOM 3029 C C . GLN E 1 30 ? 19.597 3.116 5.361 1.00 84.03 27 GLN E C 1
ATOM 3030 O O . GLN E 1 30 ? 19.075 2.910 4.265 1.00 58.14 27 GLN E O 1
ATOM 3036 N N B LYS E 1 31 ? 20.809 3.641 5.499 0.30 51.82 28 LYS E N 1
ATOM 3037 C CA B LYS E 1 31 ? 21.620 3.993 4.343 0.30 40.61 28 LYS E CA 1
ATOM 3038 C C B LYS E 1 31 ? 21.687 2.829 3.362 0.30 35.74 28 LYS E C 1
ATOM 3039 O O B LYS E 1 31 ? 21.556 3.015 2.158 0.30 24.38 28 LYS E O 1
ATOM 3045 N N . GLU E 1 32 ? 21.880 1.624 3.885 1.00 37.80 29 GLU E N 1
ATOM 3046 C CA . GLU E 1 32 ? 21.948 0.439 3.041 1.00 53.92 29 GLU E CA 1
ATOM 3047 C C . GLU E 1 32 ? 20.620 0.190 2.339 1.00 126.52 29 GLU E C 1
ATOM 3048 O O . GLU E 1 32 ? 20.570 0.015 1.118 1.00 47.94 29 GLU E O 1
ATOM 3054 N N . LEU E 1 33 ? 19.545 0.179 3.119 1.00 94.28 30 LEU E N 1
ATOM 3055 C CA . LEU E 1 33 ? 18.213 -0.057 2.582 1.00 36.21 30 LEU E CA 1
ATOM 3056 C C . LEU E 1 33 ? 17.898 0.922 1.460 1.00 91.74 30 LEU E C 1
ATOM 3057 O O . LEU E 1 33 ? 17.488 0.517 0.373 1.00 61.57 30 LEU E O 1
ATOM 3062 N N . ALA E 1 34 ? 18.100 2.209 1.727 1.00 35.20 31 ALA E N 1
ATOM 3063 C CA . ALA E 1 34 ? 17.866 3.240 0.722 1.00 44.58 31 ALA E CA 1
ATOM 3064 C C . ALA E 1 34 ? 18.566 2.894 -0.592 1.00 93.12 31 ALA E C 1
ATOM 3065 O O . ALA E 1 34 ? 17.948 2.895 -1.655 1.00 57.95 31 ALA E O 1
ATOM 3067 N N . ALA E 1 35 ? 19.857 2.589 -0.510 1.00 64.00 32 ALA E N 1
ATOM 3068 C CA . ALA E 1 35 ? 20.647 2.269 -1.696 1.00 76.95 32 ALA E CA 1
ATOM 3069 C C . ALA E 1 35 ? 20.098 1.052 -2.434 1.00 90.00 32 ALA E C 1
ATOM 3070 O O . ALA E 1 35 ? 20.018 1.045 -3.664 1.00 45.24 32 ALA E O 1
ATOM 3072 N N . ARG E 1 36 ? 19.731 0.022 -1.677 1.00 58.99 33 ARG E N 1
ATOM 3073 C CA . ARG E 1 36 ? 19.158 -1.187 -2.255 1.00 49.65 33 ARG E CA 1
ATOM 3074 C C . ARG E 1 36 ? 17.873 -0.843 -2.994 1.00 44.79 33 ARG E C 1
ATOM 3075 O O . ARG E 1 36 ? 17.533 -1.473 -3.996 1.00 47.31 33 ARG E O 1
ATOM 3083 N N A LEU E 1 37 ? 17.170 0.170 -2.499 0.50 57.99 34 LEU E N 1
ATOM 3084 N N B LEU E 1 37 ? 17.160 0.159 -2.490 0.50 58.00 34 LEU E N 1
ATOM 3085 C CA A LEU E 1 37 ? 15.928 0.620 -3.116 0.50 72.02 34 LEU E CA 1
ATOM 3086 C CA B LEU E 1 37 ? 15.883 0.564 -3.069 0.50 71.34 34 LEU E CA 1
ATOM 3087 C C A LEU E 1 37 ? 16.201 1.633 -4.220 0.50 83.85 34 LEU E C 1
ATOM 3088 C C B LEU E 1 37 ? 16.075 1.498 -4.258 0.50 80.77 34 LEU E C 1
ATOM 3089 O O A LEU E 1 37 ? 15.320 1.944 -5.021 0.50 80.76 34 LEU E O 1
ATOM 3090 O O B LEU E 1 37 ? 15.236 1.553 -5.156 0.50 27.70 34 LEU E O 1
ATOM 3099 N N A GLY E 1 38 ? 17.427 2.144 -4.258 0.50 76.91 35 GLY E N 1
ATOM 3100 N N B GLY E 1 38 ? 17.180 2.235 -4.255 0.50 44.53 35 GLY E N 1
ATOM 3101 C CA A GLY E 1 38 ? 17.793 3.173 -5.212 0.50 65.90 35 GLY E CA 1
ATOM 3102 C CA B GLY E 1 38 ? 17.503 3.126 -5.353 0.50 38.44 35 GLY E CA 1
ATOM 3103 C C A GLY E 1 38 ? 17.167 4.503 -4.844 0.50 30.66 35 GLY E C 1
ATOM 3104 C C B GLY E 1 38 ? 16.813 4.472 -5.263 0.50 42.33 35 GLY E C 1
ATOM 3105 O O A GLY E 1 38 ? 16.812 5.299 -5.713 0.50 84.79 35 GLY E O 1
ATOM 3106 O O B GLY E 1 38 ? 16.339 5.001 -6.267 0.50 41.99 35 GLY E O 1
ATOM 3107 N N A ARG E 1 39 ? 17.033 4.740 -3.543 0.50 68.65 36 ARG E N 1
ATOM 3108 N N B ARG E 1 39 ? 16.762 5.032 -4.059 0.50 94.53 36 ARG E N 1
ATOM 3109 C CA A ARG E 1 39 ? 16.390 5.947 -3.039 0.50 78.16 36 ARG E CA 1
ATOM 3110 C CA B ARG E 1 39 ? 16.125 6.327 -3.847 0.50 53.95 36 ARG E CA 1
ATOM 3111 C C A ARG E 1 39 ? 17.243 6.612 -1.965 0.50 70.75 36 ARG E C 1
ATOM 3112 C C B ARG E 1 39 ? 16.728 7.061 -2.646 0.50 23.92 36 ARG E C 1
ATOM 3113 O O A ARG E 1 39 ? 18.150 5.986 -1.415 0.50 52.84 36 ARG E O 1
ATOM 3114 O O B ARG E 1 39 ? 17.486 6.469 -1.876 0.50 86.26 36 ARG E O 1
ATOM 3129 N N A PRO E 1 40 ? 16.959 7.890 -1.669 0.50 95.21 37 PRO E N 1
ATOM 3130 N N B PRO E 1 40 ? 16.402 8.358 -2.496 0.50 35.20 37 PRO E N 1
ATOM 3131 C CA A PRO E 1 40 ? 17.665 8.625 -0.613 0.50 28.05 37 PRO E CA 1
ATOM 3132 C CA B PRO E 1 40 ? 16.935 9.254 -1.460 0.50 63.16 37 PRO E CA 1
ATOM 3133 C C A PRO E 1 40 ? 17.456 7.988 0.757 0.50 60.40 37 PRO E C 1
ATOM 3134 C C B PRO E 1 40 ? 16.966 8.680 -0.044 0.50 84.54 37 PRO E C 1
ATOM 3135 O O A PRO E 1 40 ? 16.481 7.263 0.956 0.00 52.86 37 PRO E O 1
ATOM 3136 O O B PRO E 1 40 ? 16.615 7.523 0.189 0.50 81.26 37 PRO E O 1
ATOM 3143 N N A GLN E 1 41 ? 18.364 8.261 1.688 0.50 80.31 38 GLN E N 1
ATOM 3144 N N B GLN E 1 41 ? 17.396 9.514 0.897 0.50 74.11 38 GLN E N 1
ATOM 3145 C CA A GLN E 1 41 ? 18.245 7.749 3.047 0.50 60.69 38 GLN E CA 1
ATOM 3146 C CA B GLN E 1 41 ? 17.382 9.164 2.310 0.50 95.55 38 GLN E CA 1
ATOM 3147 C C A GLN E 1 41 ? 17.102 8.446 3.777 0.50 82.08 38 GLN E C 1
ATOM 3148 C C B GLN E 1 41 ? 16.216 9.876 2.987 0.50 72.55 38 GLN E C 1
ATOM 3149 O O A GLN E 1 41 ? 16.629 7.969 4.810 0.50 58.45 38 GLN E O 1
ATOM 3150 O O B GLN E 1 41 ? 16.052 9.804 4.204 0.50 94.11 38 GLN E O 1
ATOM 3151 N N A SER E 1 42 ? 16.667 9.579 3.234 0.50 86.01 39 SER E N 1
ATOM 3152 N N B SER E 1 42 ? 15.413 10.568 2.183 0.50 88.34 39 SER E N 1
ATOM 3153 C CA A SER E 1 42 ? 15.548 10.325 3.797 0.50 83.84 39 SER E CA 1
ATOM 3154 C CA B SER E 1 42 ? 14.232 11.261 2.684 0.50 39.01 39 SER E CA 1
ATOM 3155 C C A SER E 1 42 ? 14.258 9.536 3.629 0.50 82.12 39 SER E C 1
ATOM 3156 C C B SER E 1 42 ? 12.987 10.424 2.426 0.50 45.30 39 SER E C 1
ATOM 3157 O O A SER E 1 42 ? 13.322 9.675 4.417 0.50 90.03 39 SER E O 1
ATOM 3158 O O B SER E 1 42 ? 11.994 10.533 3.142 0.50 36.66 39 SER E O 1
ATOM 3163 N N A PHE E 1 43 ? 14.219 8.707 2.593 0.50 49.03 40 PHE E N 1
ATOM 3164 N N B PHE E 1 43 ? 13.044 9.591 1.391 0.50 33.47 40 PHE E N 1
ATOM 3165 C CA A PHE E 1 43 ? 13.050 7.890 2.301 0.50 68.34 40 PHE E CA 1
ATOM 3166 C CA B PHE E 1 43 ? 11.952 8.674 1.101 0.50 50.51 40 PHE E CA 1
ATOM 3167 C C A PHE E 1 43 ? 12.844 6.804 3.352 0.50 73.78 40 PHE E C 1
ATOM 3168 C C B PHE E 1 43 ? 11.808 7.654 2.225 0.50 93.78 40 PHE E C 1
ATOM 3169 O O A PHE E 1 43 ? 11.717 6.545 3.773 0.50 77.59 40 PHE E O 1
ATOM 3170 O O B PHE E 1 43 ? 10.697 7.318 2.635 0.50 75.63 40 PHE E O 1
ATOM 3185 N N A VAL E 1 44 ? 13.935 6.172 3.774 0.50 28.06 41 VAL E N 1
ATOM 3186 N N B VAL E 1 44 ? 12.942 7.166 2.717 0.50 87.85 41 VAL E N 1
ATOM 3187 C CA A VAL E 1 44 ? 13.857 5.078 4.737 0.50 38.27 41 VAL E CA 1
ATOM 3188 C CA B VAL E 1 44 ? 12.954 6.151 3.764 0.50 68.64 41 VAL E CA 1
ATOM 3189 C C A VAL E 1 44 ? 13.522 5.569 6.143 0.50 64.84 41 VAL E C 1
ATOM 3190 C C B VAL E 1 44 ? 12.649 6.747 5.134 0.50 87.79 41 VAL E C 1
ATOM 3191 O O A VAL E 1 44 ? 12.548 5.120 6.747 0.50 99.65 41 VAL E O 1
ATOM 3192 O O B VAL E 1 44 ? 11.741 6.293 5.829 0.50 89.55 41 VAL E O 1
ATOM 3199 N N A SER E 1 45 ? 14.330 6.488 6.662 0.50 31.93 42 SER E N 1
ATOM 3200 N N B SER E 1 45 ? 13.413 7.765 5.518 0.50 48.01 42 SER E N 1
ATOM 3201 C CA A SER E 1 45 ? 14.098 7.034 7.996 0.50 48.48 42 SER E CA 1
ATOM 3202 C CA B SER E 1 45 ? 13.221 8.419 6.808 0.50 35.99 42 SER E CA 1
ATOM 3203 C C A SER E 1 45 ? 12.672 7.554 8.127 0.50 48.65 42 SER E C 1
ATOM 3204 C C B SER E 1 45 ? 11.838 9.054 6.896 0.50 38.74 42 SER E C 1
ATOM 3205 O O A SER E 1 45 ? 11.945 7.175 9.046 0.50 71.53 42 SER E O 1
ATOM 3206 O O B SER E 1 45 ? 11.149 8.926 7.908 0.50 77.07 42 SER E O 1
ATOM 3211 N N A LYS E 1 46 ? 12.278 8.419 7.198 0.50 85.21 43 LYS E N 1
ATOM 3212 N N B LYS E 1 46 ? 11.439 9.741 5.830 0.50 56.08 43 LYS E N 1
ATOM 3213 C CA A LYS E 1 46 ? 10.935 8.986 7.194 0.50 35.05 43 LYS E CA 1
ATOM 3214 C CA B LYS E 1 46 ? 10.126 10.371 5.771 0.50 45.85 43 LYS E CA 1
ATOM 3215 C C A LYS E 1 46 ? 9.875 7.888 7.212 0.50 85.37 43 LYS E C 1
ATOM 3216 C C B LYS E 1 46 ? 9.025 9.330 5.949 0.50 75.03 43 LYS E C 1
ATOM 3217 O O A LYS E 1 46 ? 8.819 8.041 7.825 0.50 29.47 43 LYS E O 1
ATOM 3218 O O B LYS E 1 46 ? 7.977 9.614 6.527 0.50 98.00 43 LYS E O 1
ATOM 3219 N N A THR E 1 47 ? 10.165 6.780 6.539 0.50 72.25 44 THR E N 1
ATOM 3220 N N B THR E 1 47 ? 9.273 8.123 5.453 0.50 51.36 44 THR E N 1
ATOM 3221 C CA A THR E 1 47 ? 9.229 5.665 6.467 0.50 65.41 44 THR E CA 1
ATOM 3222 C CA B THR E 1 47 ? 8.319 7.028 5.585 0.50 62.02 44 THR E CA 1
ATOM 3223 C C A THR E 1 47 ? 9.069 4.958 7.811 0.50 47.34 44 THR E C 1
ATOM 3224 C C B THR E 1 47 ? 8.220 6.516 7.024 0.50 79.24 44 THR E C 1
ATOM 3225 O O A THR E 1 47 ? 7.951 4.746 8.279 0.50 50.16 44 THR E O 1
ATOM 3226 O O B THR E 1 47 ? 7.140 6.496 7.610 0.50 38.22 44 THR E O 1
ATOM 3233 N N A GLU E 1 48 ? 10.191 4.602 8.430 0.50 25.28 45 GLU E N 1
ATOM 3234 N N B GLU E 1 48 ? 9.354 6.118 7.592 0.50 40.50 45 GLU E N 1
ATOM 3235 C CA A GLU E 1 48 ? 10.171 3.806 9.655 0.50 71.31 45 GLU E CA 1
ATOM 3236 C CA B GLU E 1 48 ? 9.378 5.462 8.899 0.50 97.16 45 GLU E CA 1
ATOM 3237 C C A GLU E 1 48 ? 9.623 4.552 10.870 0.50 79.72 45 GLU E C 1
ATOM 3238 C C B GLU E 1 48 ? 8.702 6.247 10.027 0.50 87.04 45 GLU E C 1
ATOM 3239 O O A GLU E 1 48 ? 9.140 3.931 11.822 0.50 25.72 45 GLU E O 1
ATOM 3240 O O B GLU E 1 48 ? 8.166 5.652 10.962 0.50 34.84 45 GLU E O 1
ATOM 3251 N N A ASN E 1 49 ? 9.702 5.880 10.836 0.50 31.53 46 ASN E N 1
ATOM 3252 N N B ASN E 1 49 ? 8.727 7.574 9.941 0.50 49.46 46 ASN E N 1
ATOM 3253 C CA A ASN E 1 49 ? 9.178 6.705 11.920 0.50 52.62 46 ASN E CA 1
ATOM 3254 C CA B ASN E 1 49 ? 8.091 8.408 10.960 0.50 51.44 46 ASN E CA 1
ATOM 3255 C C A ASN E 1 49 ? 7.830 7.332 11.569 0.50 84.62 46 ASN E C 1
ATOM 3256 C C B ASN E 1 49 ? 6.720 8.937 10.536 0.50 99.10 46 ASN E C 1
ATOM 3257 O O A ASN E 1 49 ? 7.338 8.211 12.280 0.50 48.78 46 ASN E O 1
ATOM 3258 O O B ASN E 1 49 ? 6.257 9.967 11.032 0.50 50.43 46 ASN E O 1
ATOM 3267 N N A ALA E 1 50 ? 7.248 6.874 10.464 0.50 36.51 47 ALA E N 1
ATOM 3268 N N B ALA E 1 50 ? 6.082 8.221 9.614 0.50 30.33 47 ALA E N 1
ATOM 3269 C CA A ALA E 1 50 ? 5.920 7.309 10.037 0.50 26.64 47 ALA E CA 1
ATOM 3270 C CA B ALA E 1 50 ? 4.725 8.540 9.175 0.50 49.62 47 ALA E CA 1
ATOM 3271 C C A ALA E 1 50 ? 5.873 8.771 9.590 0.50 97.00 47 ALA E C 1
ATOM 3272 C C B ALA E 1 50 ? 4.564 9.979 8.686 0.50 34.76 47 ALA E C 1
ATOM 3273 O O A ALA E 1 50 ? 4.865 9.455 9.775 0.50 59.30 47 ALA E O 1
ATOM 3274 O O B ALA E 1 50 ? 3.451 10.499 8.625 0.50 70.05 47 ALA E O 1
ATOM 3277 N N A GLU E 1 51 ? 6.967 9.244 9.003 0.50 37.91 48 GLU E N 1
ATOM 3278 N N B GLU E 1 51 ? 5.677 10.619 8.343 0.50 70.08 48 GLU E N 1
ATOM 3279 C CA A GLU E 1 51 ? 7.011 10.585 8.432 0.50 55.73 48 GLU E CA 1
ATOM 3280 C CA B GLU E 1 51 ? 5.636 11.953 7.755 0.50 71.08 48 GLU E CA 1
ATOM 3281 C C A GLU E 1 51 ? 6.479 10.589 6.998 0.50 72.63 48 GLU E C 1
ATOM 3282 C C B GLU E 1 51 ? 5.302 11.815 6.275 0.50 64.12 48 GLU E C 1
ATOM 3283 O O A GLU E 1 51 ? 6.019 11.618 6.502 0.50 94.83 48 GLU E O 1
ATOM 3284 O O B GLU E 1 51 ? 4.799 12.746 5.645 0.50 58.46 48 GLU E O 1
ATOM 3285 N N A ARG E 1 52 ? 6.542 9.434 6.340 0.50 87.10 49 ARG E N 1
ATOM 3286 N N B ARG E 1 52 ? 5.590 10.637 5.733 0.50 78.77 49 ARG E N 1
ATOM 3287 C CA A ARG E 1 52 ? 6.092 9.310 4.955 0.50 94.70 49 ARG E CA 1
ATOM 3288 C CA B ARG E 1 52 ? 5.291 10.321 4.345 0.50 90.65 49 ARG E CA 1
ATOM 3289 C C A ARG E 1 52 ? 4.992 8.258 4.810 0.50 82.47 49 ARG E C 1
ATOM 3290 C C B ARG E 1 52 ? 4.518 9.011 4.286 0.50 85.16 49 ARG E C 1
ATOM 3291 O O A ARG E 1 52 ? 4.662 7.560 5.768 0.50 89.52 49 ARG E O 1
ATOM 3292 O O B ARG E 1 52 ? 4.830 8.065 5.009 0.50 91.85 49 ARG E O 1
ATOM 3307 N N A ARG E 1 53 ? 4.433 8.142 3.608 0.50 75.81 50 ARG E N 1
ATOM 3308 N N B ARG E 1 53 ? 3.511 8.956 3.421 0.50 81.88 50 ARG E N 1
ATOM 3309 C CA A ARG E 1 53 ? 3.301 7.249 3.378 0.50 77.68 50 ARG E CA 1
ATOM 3310 C CA B ARG E 1 53 ? 2.661 7.776 3.331 0.50 102.98 50 ARG E CA 1
ATOM 3311 C C A ARG E 1 53 ? 3.539 6.232 2.258 0.50 41.40 50 ARG E C 1
ATOM 3312 C C B ARG E 1 53 ? 3.167 6.783 2.287 0.50 31.13 50 ARG E C 1
ATOM 3313 O O A ARG E 1 53 ? 3.552 6.584 1.078 0.50 70.61 50 ARG E O 1
ATOM 3314 O O B ARG E 1 53 ? 3.565 7.169 1.191 0.50 91.55 50 ARG E O 1
ATOM 3329 N N A LEU E 1 54 ? 3.714 4.970 2.640 0.50 34.06 51 LEU E N 1
ATOM 3330 N N B LEU E 1 54 ? 3.155 5.503 2.646 0.50 84.70 51 LEU E N 1
ATOM 3331 C CA A LEU E 1 54 ? 3.938 3.885 1.686 0.50 39.81 51 LEU E CA 1
ATOM 3332 C CA B LEU E 1 54 ? 3.578 4.439 1.742 0.50 40.29 51 LEU E CA 1
ATOM 3333 C C A LEU E 1 54 ? 2.671 3.444 0.961 0.50 59.37 51 LEU E C 1
ATOM 3334 C C B LEU E 1 54 ? 2.406 3.890 0.949 0.50 81.83 51 LEU E C 1
ATOM 3335 O O A LEU E 1 54 ? 1.767 2.880 1.577 0.50 32.34 51 LEU E O 1
ATOM 3336 O O B LEU E 1 54 ? 1.335 3.650 1.502 0.50 29.61 51 LEU E O 1
ATOM 3345 N N . ASP E 1 55 ? 2.606 3.680 -0.347 1.00 33.18 52 ASP E N 1
ATOM 3346 C CA . ASP E 1 55 ? 1.570 3.041 -1.149 1.00 31.95 52 ASP E CA 1
ATOM 3347 C C . ASP E 1 55 ? 1.924 1.567 -1.250 1.00 24.98 52 ASP E C 1
ATOM 3348 O O . ASP E 1 55 ? 3.012 1.163 -0.841 1.00 34.44 52 ASP E O 1
ATOM 3353 N N . VAL E 1 56 ? 1.008 0.764 -1.779 1.00 24.32 53 VAL E N 1
ATOM 3354 C CA . VAL E 1 56 ? 1.176 -0.686 -1.789 1.00 26.89 53 VAL E CA 1
ATOM 3355 C C . VAL E 1 56 ? 2.421 -1.160 -2.554 1.00 31.63 53 VAL E C 1
ATOM 3356 O O . VAL E 1 56 ? 3.137 -2.051 -2.100 1.00 29.94 53 VAL E O 1
ATOM 3360 N N . ILE E 1 57 ? 2.673 -0.565 -3.715 1.00 65.37 54 ILE E N 1
ATOM 3361 C CA . ILE E 1 57 ? 3.830 -0.949 -4.515 1.00 28.67 54 ILE E CA 1
ATOM 3362 C C . ILE E 1 57 ? 5.114 -0.617 -3.769 1.00 23.38 54 ILE E C 1
ATOM 3363 O O . ILE E 1 57 ? 6.018 -1.445 -3.663 1.00 34.83 54 ILE E O 1
ATOM 3368 N N . GLU E 1 58 ? 5.183 0.604 -3.250 1.00 27.27 55 GLU E N 1
ATOM 3369 C CA . GLU E 1 58 ? 6.332 1.028 -2.464 1.00 32.96 55 GLU E CA 1
ATOM 3370 C C . GLU E 1 58 ? 6.545 0.074 -1.299 1.00 43.48 55 GLU E C 1
ATOM 3371 O O . GLU E 1 58 ? 7.666 -0.350 -1.026 1.00 38.40 55 GLU E O 1
ATOM 3377 N N . PHE E 1 59 ? 5.460 -0.269 -0.613 1.00 36.32 56 PHE E N 1
ATOM 3378 C CA . PHE E 1 59 ? 5.547 -1.230 0.475 1.00 40.47 56 PHE E CA 1
ATOM 3379 C C . PHE E 1 59 ? 6.200 -2.515 -0.013 1.00 26.25 56 PHE E C 1
ATOM 3380 O O . PHE E 1 59 ? 7.115 -3.048 0.626 1.00 33.72 56 PHE E O 1
ATOM 3396 N N . ASP E 1 61 ? 8.199 -2.955 -2.546 1.00 54.64 58 ASP E N 1
ATOM 3397 C CA . ASP E 1 61 ? 9.614 -2.724 -2.816 1.00 32.21 58 ASP E CA 1
ATOM 3398 C C . ASP E 1 61 ? 10.384 -2.634 -1.501 1.00 41.12 58 ASP E C 1
ATOM 3399 O O . ASP E 1 61 ? 11.462 -3.217 -1.359 1.00 38.17 58 ASP E O 1
ATOM 3404 N N . PHE E 1 62 ? 9.813 -1.910 -0.540 1.00 38.71 59 PHE E N 1
ATOM 3405 C CA . PHE E 1 62 ? 10.424 -1.746 0.779 1.00 42.55 59 PHE E CA 1
ATOM 3406 C C . PHE E 1 62 ? 10.724 -3.112 1.395 1.00 47.10 59 PHE E C 1
ATOM 3407 O O . PHE E 1 62 ? 11.828 -3.358 1.882 1.00 54.74 59 PHE E O 1
ATOM 3415 N N . CYS E 1 63 ? 9.734 -3.999 1.357 1.00 45.56 60 CYS E N 1
ATOM 3416 C CA . CYS E 1 63 ? 9.890 -5.356 1.872 1.00 38.59 60 CYS E CA 1
ATOM 3417 C C . CYS E 1 63 ? 11.072 -6.075 1.244 1.00 95.71 60 CYS E C 1
ATOM 3418 O O . CYS E 1 63 ? 11.871 -6.701 1.940 1.00 49.23 60 CYS E O 1
ATOM 3421 N N A ARG E 1 64 ? 11.183 -5.983 -0.076 0.50 55.79 61 ARG E N 1
ATOM 3422 N N B ARG E 1 64 ? 11.174 -5.982 -0.077 0.50 55.79 61 ARG E N 1
ATOM 3423 C CA A ARG E 1 64 ? 12.260 -6.652 -0.795 0.50 48.14 61 ARG E CA 1
ATOM 3424 C CA B ARG E 1 64 ? 12.249 -6.636 -0.812 0.50 48.09 61 ARG E CA 1
ATOM 3425 C C A ARG E 1 64 ? 13.623 -6.045 -0.486 0.50 52.82 61 ARG E C 1
ATOM 3426 C C B ARG E 1 64 ? 13.611 -6.048 -0.467 0.50 52.79 61 ARG E C 1
ATOM 3427 O O A ARG E 1 64 ? 14.624 -6.757 -0.417 0.46 85.24 61 ARG E O 1
ATOM 3428 O O B ARG E 1 64 ? 14.598 -6.774 -0.352 0.54 82.43 61 ARG E O 1
ATOM 3443 N N . GLY E 1 65 ? 13.656 -4.731 -0.291 1.00 41.33 62 GLY E N 1
ATOM 3444 C CA . GLY E 1 65 ? 14.888 -4.050 0.061 1.00 42.29 62 GLY E CA 1
ATOM 3445 C C . GLY E 1 65 ? 15.396 -4.462 1.428 1.00 77.38 62 GLY E C 1
ATOM 3446 O O . GLY E 1 65 ? 16.421 -3.975 1.903 1.00 58.48 62 GLY E O 1
ATOM 3447 N N . ILE E 1 66 ? 14.664 -5.364 2.068 1.00 57.48 63 ILE E N 1
ATOM 3448 C CA . ILE E 1 66 ? 15.048 -5.885 3.368 1.00 41.85 63 ILE E CA 1
ATOM 3449 C C . ILE E 1 66 ? 15.260 -7.387 3.267 1.00 41.07 63 ILE E C 1
ATOM 3450 O O . ILE E 1 66 ? 16.104 -7.958 3.959 1.00 109.59 63 ILE E O 1
ATOM 3455 N N . GLY E 1 67 ? 14.487 -8.023 2.394 1.00 49.79 64 GLY E N 1
ATOM 3456 C CA . GLY E 1 67 ? 14.535 -9.464 2.238 1.00 46.79 64 GLY E CA 1
ATOM 3457 C C . GLY E 1 67 ? 13.440 -10.152 3.031 1.00 89.63 64 GLY E C 1
ATOM 3458 O O . GLY E 1 67 ? 13.530 -11.345 3.323 1.00 63.27 64 GLY E O 1
ATOM 3459 N N . THR E 1 68 ? 12.405 -9.392 3.380 1.00 94.83 65 THR E N 1
ATOM 3460 C CA . THR E 1 68 ? 11.279 -9.917 4.149 1.00 78.29 65 THR E CA 1
ATOM 3461 C C . THR E 1 68 ? 10.051 -10.136 3.272 1.00 50.73 65 THR E C 1
ATOM 3462 O O . THR E 1 68 ? 9.723 -9.300 2.430 1.00 74.50 65 THR E O 1
ATOM 3466 N N . ASP E 1 69 ? 9.375 -11.263 3.476 1.00 44.95 66 ASP E N 1
ATOM 3467 C CA . ASP E 1 69 ? 8.212 -11.627 2.674 1.00 44.72 66 ASP E CA 1
ATOM 3468 C C . ASP E 1 69 ? 7.034 -10.706 2.971 1.00 84.94 66 ASP E C 1
ATOM 3469 O O . ASP E 1 69 ? 6.573 -10.630 4.110 1.00 72.80 66 ASP E O 1
ATOM 3474 N N . PRO E 1 70 ? 6.534 -10.013 1.937 1.00 67.44 67 PRO E N 1
ATOM 3475 C CA . PRO E 1 70 ? 5.468 -9.017 2.087 1.00 44.41 67 PRO E CA 1
ATOM 3476 C C . PRO E 1 70 ? 4.125 -9.668 2.372 1.00 52.73 67 PRO E C 1
ATOM 3477 O O . PRO E 1 70 ? 3.309 -9.112 3.106 1.00 35.43 67 PRO E O 1
ATOM 3481 N N . TYR E 1 71 ? 3.899 -10.831 1.773 1.00 34.46 68 TYR E N 1
ATOM 3482 C CA . TYR E 1 71 ? 2.631 -11.537 1.909 1.00 41.29 68 TYR E CA 1
ATOM 3483 C C . TYR E 1 71 ? 2.541 -12.185 3.284 1.00 65.75 68 TYR E C 1
ATOM 3484 O O . TYR E 1 71 ? 1.454 -12.399 3.812 1.00 49.35 68 TYR E O 1
ATOM 3493 N N . ALA E 1 72 ? 3.696 -12.498 3.859 1.00 73.09 69 ALA E N 1
ATOM 3494 C CA . ALA E 1 72 ? 3.747 -13.040 5.206 1.00 50.62 69 ALA E CA 1
ATOM 3495 C C . ALA E 1 72 ? 3.523 -11.913 6.201 1.00 81.12 69 ALA E C 1
ATOM 3496 O O . ALA E 1 72 ? 2.732 -12.040 7.134 1.00 64.77 69 ALA E O 1
ATOM 3498 N N . LEU E 1 73 ? 4.220 -10.804 5.982 1.00 38.59 70 LEU E N 1
ATOM 3499 C CA . LEU E 1 73 ? 4.114 -9.641 6.850 1.00 65.88 70 LEU E CA 1
ATOM 3500 C C . LEU E 1 73 ? 2.710 -9.047 6.823 1.00 101.14 70 LEU E C 1
ATOM 3501 O O . LEU E 1 73 ? 2.212 -8.572 7.841 1.00 60.58 70 LEU E O 1
ATOM 3506 N N . LEU E 1 74 ? 2.077 -9.068 5.655 1.00 68.10 71 LEU E N 1
ATOM 3507 C CA . LEU E 1 74 ? 0.711 -8.574 5.531 1.00 40.27 71 LEU E CA 1
ATOM 3508 C C . LEU E 1 74 ? -0.264 -9.490 6.259 1.00 59.64 71 LEU E C 1
ATOM 3509 O O . LEU E 1 74 ? -1.101 -9.021 7.025 1.00 44.74 71 LEU E O 1
ATOM 3514 N N . SER E 1 75 ? -0.151 -10.793 6.015 1.00 48.72 72 SER E N 1
ATOM 3515 C CA . SER E 1 75 ? -0.985 -11.778 6.695 1.00 49.56 72 SER E CA 1
ATOM 3516 C C . SER E 1 75 ? -0.855 -11.658 8.211 1.00 90.40 72 SER E C 1
ATOM 3517 O O . SER E 1 75 ? -1.845 -11.732 8.941 1.00 49.58 72 SER E O 1
ATOM 3520 N N . LYS E 1 76 ? 0.375 -11.473 8.678 1.00 39.17 73 LYS E N 1
ATOM 3521 C CA . LYS E 1 76 ? 0.642 -11.311 10.101 1.00 52.51 73 LYS E CA 1
ATOM 3522 C C . LYS E 1 76 ? -0.129 -10.117 10.662 1.00 64.69 73 LYS E C 1
ATOM 3523 O O . LYS E 1 76 ? -0.771 -10.215 11.709 1.00 61.87 73 LYS E O 1
ATOM 3529 N N . LEU E 1 77 ? -0.070 -8.994 9.953 1.00 57.51 74 LEU E N 1
ATOM 3530 C CA . LEU E 1 77 ? -0.746 -7.775 10.384 1.00 46.17 74 LEU E CA 1
ATOM 3531 C C . LEU E 1 77 ? -2.263 -7.894 10.285 1.00 92.37 74 LEU E C 1
ATOM 3532 O O . LEU E 1 77 ? -2.994 -7.345 11.109 1.00 87.11 74 LEU E O 1
ATOM 3537 N N A GLU E 1 78 ? -2.733 -8.626 9.282 0.50 47.78 75 GLU E N 1
ATOM 3538 N N B GLU E 1 78 ? -2.729 -8.604 9.263 0.50 47.74 75 GLU E N 1
ATOM 3539 C CA A GLU E 1 78 ? -4.166 -8.763 9.053 0.50 72.31 75 GLU E CA 1
ATOM 3540 C CA B GLU E 1 78 ? -4.158 -8.750 9.029 0.50 72.34 75 GLU E CA 1
ATOM 3541 C C A GLU E 1 78 ? -4.818 -9.705 10.060 0.50 45.52 75 GLU E C 1
ATOM 3542 C C B GLU E 1 78 ? -4.773 -9.709 10.041 0.50 44.36 75 GLU E C 1
ATOM 3543 O O A GLU E 1 78 ? -5.996 -9.561 10.386 0.50 73.28 75 GLU E O 1
ATOM 3544 O O B GLU E 1 78 ? -5.956 -9.609 10.367 0.50 73.25 75 GLU E O 1
ATOM 3555 N N A ALA E 1 79 ? -4.044 -10.666 10.555 0.50 68.80 76 ALA E N 1
ATOM 3556 N N B ALA E 1 79 ? -3.959 -10.635 10.537 0.50 65.94 76 ALA E N 1
ATOM 3557 C CA A ALA E 1 79 ? -4.553 -11.633 11.522 0.50 64.11 76 ALA E CA 1
ATOM 3558 C CA B ALA E 1 79 ? -4.417 -11.612 11.517 0.50 64.75 76 ALA E CA 1
ATOM 3559 C C A ALA E 1 79 ? -4.864 -10.961 12.854 0.50 91.58 76 ALA E C 1
ATOM 3560 C C B ALA E 1 79 ? -4.636 -10.956 12.874 0.50 90.35 76 ALA E C 1
ATOM 3561 O O A ALA E 1 79 ? -5.535 -11.538 13.711 0.50 59.34 76 ALA E O 1
ATOM 3562 O O B ALA E 1 79 ? -5.202 -11.562 13.783 0.50 82.86 76 ALA E O 1
ATOM 3581 N N A THR E 1 81 ? -6.855 -8.752 13.474 0.50 89.93 78 THR E N 1
ATOM 3582 N N B THR E 1 81 ? -6.686 -9.189 13.611 0.50 95.90 78 THR E N 1
ATOM 3583 C CA A THR E 1 81 ? -8.203 -8.199 13.437 0.50 82.51 78 THR E CA 1
ATOM 3584 C CA B THR E 1 81 ? -8.129 -9.112 13.782 0.50 87.70 78 THR E CA 1
ATOM 3585 C C A THR E 1 81 ? -9.217 -9.311 13.183 0.50 93.29 78 THR E C 1
ATOM 3586 C C B THR E 1 81 ? -8.760 -10.372 13.199 0.50 55.61 78 THR E C 1
ATOM 3587 O O A THR E 1 81 ? -9.915 -9.301 12.168 0.50 69.50 78 THR E O 1
ATOM 3588 O O B THR E 1 81 ? -9.312 -10.343 12.098 0.50 102.23 78 THR E O 1
ATOM 3595 N N A PRO E 1 82 ? -9.299 -10.278 14.112 0.50 99.71 79 PRO E N 1
ATOM 3596 N N B PRO E 1 82 ? -8.662 -11.489 13.938 0.50 72.76 79 PRO E N 1
ATOM 3597 C CA A PRO E 1 82 ? -10.177 -11.447 13.963 0.50 92.16 79 PRO E CA 1
ATOM 3598 C CA B PRO E 1 82 ? -9.195 -12.794 13.529 0.50 96.01 79 PRO E CA 1
ATOM 3599 C C A PRO E 1 82 ? -11.641 -11.044 13.828 0.50 30.48 79 PRO E C 1
ATOM 3600 C C B PRO E 1 82 ? -10.634 -12.706 13.032 0.50 79.42 79 PRO E C 1
ATOM 3601 O O A PRO E 1 82 ? -12.145 -10.990 12.707 0.50 85.87 79 PRO E O 1
ATOM 3602 O O B PRO E 1 82 ? -11.161 -13.712 12.557 0.50 55.54 79 PRO E O 1
#

Foldseek 3Di:
DCVVVVVVVVLLLVLLVVLVVLLVVLVADLCQLCVQLVHHSCVSVCSSVVVDDADVVNCNSCVSSPHDSVVSVVVSVVVD/DVVVVVVVVLQLVLLVLLVVLLVVLPDDLCQLCVLLVHHSCVSVCCSVVVDPADPVSLNSCVSSPHDSVVSVVVSVPVVD/DVVVVVVVVLLLVLLVLLVVLLVVLVDDLCQLCVLLVHDSCVSVCPSVVVDDADPVSLSSCVSSPHDSVVSVVVSVVVVD/DCVVVVVVVVLLLVLLVVLVVLQVVLPDDLVQLCVQLVHDSCVSVCSSVVNDDADVVNCNSQVSSVHDSVVSVVVSVVVD/DVVVVVVPLVVLVLVLLVVLQVVLVDDLVQLCVLLPHDSCVRVCDSVVVDDDDPVNLSSCVSRPHDSVVSVCVSVPCD

Sequence (398 aa):
SNATKTIHNARYQQALLDLLLEARSAAGITQKELAARLGRPQSFVSKTENAERRLLDVIEFDFCRGIGTTDPYALLSKLEATPNATKKTIHNARYQQALLDLLLEARSAAGITQKELAARLGRPQSFVSKTENNAEERRLDVIEFDFCRGIGTDPYALLSKLEEAATTPPSNATKTIHNARYQALLDLLLEARSAAGITQKELAARLGRPQSFVSKTENAERRLDVIEFDFCRGIGTDPYALLSKLEAATTPPSSSNATKTIHNARYQALLDLLLEARSAAGITQKELAARRLGRPQSFVSKTENAERRRLLDVIEFDFCRGIGTDPYALLSSKLEATPPAATTKKTTIIHHNNAARRYYQQAALLLLDDLLLLEARSAAGITQKELAARLLGGRRPPQQSSFFVVSSKKTTEENNAAEERRRRLLDVIEFDFCRRGIGTDPYALLSKLEEAATTPP

Nearest PDB structures (foldseek):
  3f6w-assembly1_A  TM=9.853E-01  e=2.701E-09  Pseudomonas syringae pv. tomato str. DC3000
  3f6w-assembly4_E  TM=9.736E-01  e=4.023E-09  Pseudomonas syringae pv. tomato str. DC3000
  4i6t-assembly1_A  TM=8.821E-01  e=4.840E-03  Enterobacter sp. RFL1396
  3f52-assembly1_A  TM=8.124E-01  e=4.572E-03  Corynebacterium glutamicum
  1pra-assembly1_A  TM=7.703E-01  e=3.755E-02  Phage 434